Protein AF-0000000084345582 (afdb_homodimer)

Organism: NCBI:txid1533

InterPro domains:
  IPR005627 CutC-like [MF_00795] (3-209)
  IPR005627 CutC-like [PF03932] (5-207)
  IPR005627 CutC-like [PTHR12598] (4-247)
  IPR036822 CutC-like domain superfamily [G3DSA:3.20.20.380] (3-248)
  IPR036822 CutC-like domain superfamily [SSF110395] (5-247)

Sequence (496 aa):
MNKVVEVCCGSYYDCVQAYKGRADRVELNSALYMGGLTPTVGSLILTKKNTDLKVICMIRPRGAGFCYSKEDYETMMLDTKLMMENNADGIAFGCLDKDGDINIPQTKEIINIVKSYGKEKEVVFHRAFDCVKNPYKAIETLISLGIDRVLTSGLKEKAIHGVELLKELQEKYGQQIEILAGSGMNAENAKKLMEDTGVNQIHSSCKVWLKDYTTTKNNVSYAYSKDEYGYDVVDVDLVKQLVNSVKEMNKVVEVCCGSYYDCVQAYKGRADRVELNSALYMGGLTPTVGSLILTKKNTDLKVICMIRPRGAGFCYSKEDYETMMLDTKLMMENNADGIAFGCLDKDGDINIPQTKEIINIVKSYGKEKEVVFHRAFDCVKNPYKAIETLISLGIDRVLTSGLKEKAIHGVELLKELQEKYGQQIEILAGSGMNAENAKKLMEDTGVNQIHSSCKVWLKDYTTTKNNVSYAYSKDEYGYDVVDVDLVKQLVNSVKE

Structure (mmCIF, N/CA/C/O backbone):
data_AF-0000000084345582-model_v1
#
loop_
_entity.id
_entity.type
_entity.pdbx_description
1 polymer 'PF03932 family protein CutC'
#
loop_
_atom_site.group_PDB
_atom_site.id
_atom_site.type_symbol
_atom_site.label_atom_id
_atom_site.label_alt_id
_atom_site.label_comp_id
_atom_site.label_asym_id
_atom_site.label_entity_id
_atom_site.label_seq_id
_atom_site.pdbx_PDB_ins_code
_atom_site.Cartn_x
_atom_site.Cartn_y
_atom_site.Cartn_z
_atom_site.occupancy
_atom_site.B_iso_or_equiv
_atom_site.auth_seq_id
_atom_site.auth_comp_id
_atom_site.auth_asym_id
_atom_site.auth_atom_id
_atom_site.pdbx_PDB_model_num
ATOM 1 N N . MET A 1 1 ? 6.551 31.031 16.922 1 64 1 MET A N 1
ATOM 2 C CA . MET A 1 1 ? 6.289 29.594 16.984 1 64 1 MET A CA 1
ATOM 3 C C . MET A 1 1 ? 7.309 28.828 16.141 1 64 1 MET A C 1
ATOM 5 O O . MET A 1 1 ? 7.801 29.328 15.133 1 64 1 MET A O 1
ATOM 9 N N . ASN A 1 2 ? 7.828 27.625 16.625 1 86.19 2 ASN A N 1
ATOM 10 C CA . ASN A 1 2 ? 8.867 26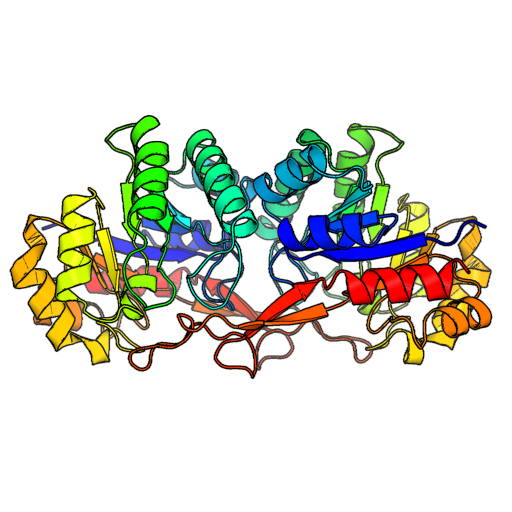.875 15.906 1 86.19 2 ASN A CA 1
ATOM 11 C C . ASN A 1 2 ? 8.344 26.297 14.594 1 86.19 2 ASN A C 1
ATOM 13 O O . ASN A 1 2 ? 7.223 25.781 14.539 1 86.19 2 ASN A O 1
ATOM 17 N N . LYS A 1 3 ? 8.961 26.609 13.531 1 95.88 3 LYS A N 1
ATOM 18 C CA . LYS A 1 3 ? 8.617 26.109 12.203 1 95.88 3 LYS A CA 1
ATOM 19 C C . LYS A 1 3 ? 8.898 24.609 12.086 1 95.88 3 LYS A C 1
ATOM 21 O O . LYS A 1 3 ? 9.906 24.125 12.602 1 95.88 3 LYS A O 1
ATOM 26 N N . VAL A 1 4 ? 7.988 23.891 11.539 1 97.69 4 VAL A N 1
ATOM 27 C CA . VAL A 1 4 ? 8.102 22.438 11.453 1 97.69 4 VAL A CA 1
ATOM 28 C C . VAL A 1 4 ? 8.062 22 9.984 1 97.69 4 VAL A C 1
ATOM 30 O O . VAL A 1 4 ? 7.203 22.453 9.219 1 97.69 4 VAL A O 1
ATOM 33 N N . VAL A 1 5 ? 9 21.188 9.602 1 98.56 5 VAL A N 1
ATOM 34 C CA . VAL A 1 5 ? 9.016 20.578 8.281 1 98.56 5 VAL A CA 1
ATOM 35 C C . VAL A 1 5 ? 8.68 19.094 8.406 1 98.56 5 VAL A C 1
ATOM 37 O O . VAL A 1 5 ? 9.398 18.344 9.07 1 98.56 5 VAL A O 1
ATOM 40 N N . GLU A 1 6 ? 7.625 18.734 7.828 1 98.88 6 GLU A N 1
ATOM 41 C CA . GLU A 1 6 ? 7.207 17.344 7.742 1 98.88 6 GLU A CA 1
ATOM 42 C C . GLU A 1 6 ? 7.398 16.797 6.328 1 98.88 6 GLU A C 1
ATOM 44 O O . GLU A 1 6 ? 7 17.422 5.352 1 98.88 6 GLU A O 1
ATOM 49 N N . VAL A 1 7 ? 8.023 15.633 6.223 1 98.94 7 VAL A N 1
ATOM 50 C CA . VAL A 1 7 ? 8.234 15.023 4.914 1 98.94 7 VAL A CA 1
ATOM 51 C C . VAL A 1 7 ? 7.32 13.812 4.754 1 98.94 7 VAL A C 1
ATOM 53 O O . VAL A 1 7 ? 7.215 12.977 5.66 1 98.94 7 VAL A O 1
ATOM 56 N N . CYS A 1 8 ? 6.578 13.789 3.65 1 98.88 8 CYS A N 1
ATOM 57 C CA . CYS A 1 8 ? 5.746 12.648 3.27 1 98.88 8 CYS A CA 1
ATOM 58 C C . CYS A 1 8 ? 6.594 11.5 2.742 1 98.88 8 CYS A C 1
ATOM 60 O O . CYS A 1 8 ? 7.152 11.586 1.646 1 98.88 8 CYS A O 1
ATOM 62 N N . CYS A 1 9 ? 6.699 10.445 3.488 1 98.94 9 CYS A N 1
ATOM 63 C CA . CYS A 1 9 ? 7.598 9.344 3.17 1 98.94 9 CYS A CA 1
ATOM 64 C C . CYS A 1 9 ? 6.812 8.094 2.775 1 98.94 9 CYS A C 1
ATOM 66 O O . CYS A 1 9 ? 5.914 7.672 3.5 1 98.94 9 CYS A O 1
ATOM 68 N N . GLY A 1 10 ? 7.195 7.453 1.651 1 98.81 10 GLY A N 1
ATOM 69 C CA . GLY A 1 10 ? 6.512 6.258 1.178 1 98.81 10 GLY A CA 1
ATOM 70 C C . GLY A 1 10 ? 7.23 4.977 1.539 1 98.81 10 GLY A C 1
ATOM 71 O O . GLY A 1 10 ? 6.824 3.889 1.123 1 98.81 10 GLY A O 1
ATOM 72 N N . SER A 1 11 ? 8.391 5.125 2.277 1 98.81 11 SER A N 1
ATOM 73 C CA . SER A 1 11 ? 9.203 3.955 2.594 1 98.81 11 SER A CA 1
ATOM 74 C C . SER A 1 11 ? 10.195 4.258 3.715 1 98.81 11 SER A C 1
ATOM 76 O O . SER A 1 11 ? 10.391 5.418 4.078 1 98.81 11 SER A O 1
ATOM 78 N N . TYR A 1 12 ? 10.781 3.201 4.207 1 98.94 12 TYR A N 1
ATOM 79 C CA . TYR A 1 12 ? 11.883 3.33 5.156 1 98.94 12 TYR A CA 1
ATOM 80 C C . TYR A 1 12 ? 13.039 4.113 4.543 1 98.94 12 TYR A C 1
ATOM 82 O O . TYR A 1 12 ? 13.617 4.984 5.199 1 98.94 12 TYR A O 1
ATOM 90 N N . TYR A 1 13 ? 13.383 3.855 3.268 1 98.81 13 TYR A N 1
ATOM 91 C CA . TYR A 1 13 ? 14.398 4.633 2.564 1 98.81 13 TYR A CA 1
ATOM 92 C C . TYR A 1 13 ? 14.094 6.125 2.637 1 98.81 13 TYR A C 1
ATOM 94 O O . TYR A 1 13 ? 14.977 6.93 2.939 1 98.81 13 TYR A O 1
ATOM 102 N N . ASP A 1 14 ? 12.859 6.457 2.338 1 98.94 14 ASP A N 1
ATOM 103 C CA . ASP A 1 14 ? 12.438 7.852 2.344 1 98.94 14 ASP A CA 1
ATOM 104 C C . ASP A 1 14 ? 12.672 8.492 3.711 1 98.94 14 ASP A C 1
ATOM 106 O O . ASP A 1 14 ? 13.117 9.641 3.797 1 98.94 14 ASP A O 1
ATOM 110 N N . CYS A 1 15 ? 12.328 7.727 4.75 1 98.94 15 CYS A N 1
ATOM 111 C CA . CYS A 1 15 ? 12.5 8.242 6.102 1 98.94 15 CYS A CA 1
ATOM 112 C C . CYS A 1 15 ? 13.977 8.5 6.402 1 98.94 15 CYS A C 1
ATOM 114 O O . CYS A 1 15 ? 14.312 9.484 7.059 1 98.94 15 CYS A O 1
ATOM 116 N N . VAL A 1 16 ? 14.805 7.629 5.945 1 98.94 16 VAL A N 1
ATOM 117 C CA . VAL A 1 16 ? 16.25 7.812 6.141 1 98.94 16 VAL A CA 1
ATOM 118 C C . VAL A 1 16 ? 16.703 9.094 5.445 1 98.94 16 VAL A C 1
ATOM 120 O O . VAL A 1 16 ? 17.469 9.875 6.008 1 98.94 16 VAL A O 1
ATOM 123 N N . GLN A 1 17 ? 16.172 9.344 4.195 1 98.94 17 GLN A N 1
ATOM 124 C CA . GLN A 1 17 ? 16.531 10.57 3.475 1 98.94 17 GLN A CA 1
ATOM 125 C C . GLN A 1 17 ? 16.016 11.805 4.207 1 98.94 17 GLN A C 1
ATOM 127 O O . GLN A 1 17 ? 16.703 12.82 4.293 1 98.94 17 GLN A O 1
ATOM 132 N N . ALA A 1 18 ? 14.789 11.711 4.699 1 98.94 18 ALA A N 1
ATOM 133 C CA . ALA A 1 18 ? 14.203 12.82 5.449 1 98.94 18 ALA A CA 1
ATOM 134 C C . ALA A 1 18 ? 15.031 13.133 6.695 1 98.94 18 ALA A C 1
ATOM 136 O O . ALA A 1 18 ? 15.258 14.305 7.016 1 98.94 18 ALA A O 1
ATOM 137 N N . TYR A 1 19 ? 15.461 12.078 7.41 1 98.88 19 TYR A N 1
ATOM 138 C CA . TYR A 1 19 ? 16.281 12.219 8.617 1 98.88 19 TYR A CA 1
ATOM 139 C C . TYR A 1 19 ? 17.609 12.891 8.305 1 98.88 19 TYR A C 1
ATOM 141 O O . TYR A 1 19 ? 18 13.836 8.984 1 98.88 19 TYR A O 1
ATOM 149 N N . LYS A 1 20 ? 18.219 12.398 7.238 1 98.81 20 LYS A N 1
ATOM 150 C CA . LYS A 1 20 ? 19.5 12.961 6.82 1 98.81 20 LYS A CA 1
ATOM 151 C C . LYS A 1 20 ? 19.344 14.422 6.402 1 98.81 20 LYS A C 1
ATOM 153 O O . LYS A 1 20 ? 20.266 15.227 6.578 1 98.81 20 LYS A O 1
ATOM 158 N N . GLY A 1 21 ? 18.188 14.758 5.895 1 98.75 21 GLY A N 1
ATOM 159 C CA . GLY A 1 21 ? 17.906 16.125 5.48 1 98.75 21 GLY A CA 1
ATOM 160 C C . GLY A 1 21 ? 17.453 17.016 6.629 1 98.75 21 GLY A C 1
ATOM 161 O O . GLY A 1 21 ? 17.172 18.203 6.43 1 98.75 21 GLY A O 1
ATOM 162 N N . ARG A 1 22 ? 17.281 16.469 7.793 1 98.25 22 ARG A N 1
ATOM 163 C CA . ARG A 1 22 ? 17 17.172 9.039 1 98.25 22 ARG A CA 1
ATOM 164 C C . ARG A 1 22 ? 15.539 17.609 9.117 1 98.25 22 ARG A C 1
ATOM 166 O O . ARG A 1 22 ? 15.227 18.672 9.648 1 98.25 22 ARG A O 1
ATOM 173 N N . ALA A 1 23 ? 14.711 16.828 8.484 1 98.56 23 ALA A N 1
ATOM 174 C CA . ALA A 1 23 ? 13.281 17.031 8.703 1 98.56 23 ALA A CA 1
ATOM 175 C C . ALA A 1 23 ? 12.93 16.891 10.18 1 98.56 23 ALA A C 1
ATOM 177 O O . ALA A 1 23 ? 13.594 16.156 10.914 1 98.56 23 ALA A O 1
ATOM 178 N N . ASP A 1 24 ? 11.883 17.562 10.68 1 98.12 24 ASP A N 1
ATOM 179 C CA . ASP A 1 24 ? 11.438 17.469 12.07 1 98.12 24 ASP A CA 1
ATOM 180 C C . ASP A 1 24 ? 10.594 16.219 12.289 1 98.12 24 ASP A C 1
ATOM 182 O O . ASP A 1 24 ? 10.664 15.594 13.344 1 98.12 24 ASP A O 1
ATOM 186 N N . ARG A 1 25 ? 9.812 15.938 11.312 1 98.31 25 ARG A N 1
ATOM 187 C CA . ARG A 1 25 ? 8.766 14.93 11.383 1 98.31 25 ARG A CA 1
ATOM 188 C C . ARG A 1 25 ? 8.516 14.289 10.023 1 98.31 25 ARG A C 1
ATOM 190 O O . ARG A 1 25 ? 8.75 14.922 8.984 1 98.31 25 ARG A O 1
ATOM 197 N N . VAL A 1 26 ? 8.078 13.039 10.031 1 98.94 26 VAL A N 1
ATOM 198 C CA . VAL A 1 26 ? 7.664 12.414 8.773 1 98.94 26 VAL A CA 1
ATOM 199 C C . VAL A 1 26 ? 6.242 11.875 8.914 1 98.94 26 VAL A C 1
ATOM 201 O O . VAL A 1 26 ? 5.801 11.547 10.023 1 98.94 26 VAL A O 1
ATOM 204 N N . GLU A 1 27 ? 5.547 11.914 7.895 1 98.94 27 GLU A N 1
ATOM 205 C CA . GLU A 1 27 ? 4.383 11.062 7.699 1 98.94 27 GLU A CA 1
ATOM 206 C C . GLU A 1 27 ? 4.746 9.805 6.906 1 98.94 27 GLU A C 1
ATOM 208 O O . GLU A 1 27 ? 5.086 9.883 5.727 1 98.94 27 GLU A O 1
ATOM 213 N N . LEU A 1 28 ? 4.758 8.711 7.59 1 98.94 28 LEU A N 1
ATOM 214 C CA . LEU A 1 28 ? 5.133 7.445 6.965 1 98.94 28 LEU A CA 1
ATOM 215 C C . LEU A 1 28 ? 3.926 6.793 6.297 1 98.94 28 LEU A C 1
ATOM 217 O O . LEU A 1 28 ? 2.883 6.613 6.926 1 98.94 28 LEU A O 1
ATOM 221 N N . ASN A 1 29 ? 4.066 6.496 5.051 1 98.94 29 ASN A N 1
ATOM 222 C CA . ASN A 1 29 ? 3.031 5.918 4.203 1 98.94 29 ASN A CA 1
ATOM 223 C C . ASN A 1 29 ? 3.541 4.695 3.447 1 98.94 29 ASN A C 1
ATOM 225 O O . ASN A 1 29 ? 4.66 4.234 3.686 1 98.94 29 ASN A O 1
ATOM 229 N N . SER A 1 30 ? 2.717 4.117 2.701 1 98.69 30 SER A N 1
ATOM 230 C CA . SER A 1 30 ? 2.971 3.271 1.541 1 98.69 30 SER A CA 1
ATOM 231 C C . SER A 1 30 ? 2.182 3.748 0.326 1 98.69 30 SER A C 1
ATOM 233 O O . SER A 1 30 ? 1.273 4.57 0.453 1 98.69 30 SER A O 1
ATOM 235 N N . ALA A 1 31 ? 2.609 3.4 -0.846 1 98.44 31 ALA A N 1
ATOM 236 C CA . ALA A 1 31 ? 1.853 3.611 -2.076 1 98.44 31 ALA A CA 1
ATOM 237 C C . ALA A 1 31 ? 1.439 5.074 -2.223 1 98.44 31 ALA A C 1
ATOM 239 O O . ALA A 1 31 ? 0.26 5.375 -2.42 1 98.44 31 ALA A O 1
ATOM 240 N N . LEU A 1 32 ? 2.373 6 -2.172 1 98.25 32 LEU A N 1
ATOM 241 C CA . LEU A 1 32 ? 2.102 7.43 -2.26 1 98.25 32 LEU A CA 1
ATOM 242 C C . LEU A 1 32 ? 1.375 7.766 -3.557 1 98.25 32 LEU A C 1
ATOM 244 O O . LEU A 1 32 ? 0.56 8.695 -3.594 1 98.25 32 LEU A O 1
ATOM 248 N N . TYR A 1 33 ? 1.627 6.988 -4.605 1 96.94 33 TYR A N 1
ATOM 249 C CA . TYR A 1 33 ? 0.996 7.215 -5.902 1 96.94 33 TYR A CA 1
ATOM 250 C C . TYR A 1 33 ? -0.522 7.129 -5.793 1 96.94 33 TYR A C 1
ATOM 252 O O . TYR A 1 33 ? -1.244 7.754 -6.574 1 96.94 33 TYR A O 1
ATOM 260 N N . MET A 1 34 ? -0.982 6.383 -4.855 1 97.56 34 MET A N 1
ATOM 261 C CA . MET A 1 34 ? -2.416 6.211 -4.633 1 97.56 34 MET A CA 1
ATOM 262 C C . MET A 1 34 ? -2.914 7.141 -3.535 1 97.56 34 MET A C 1
ATOM 264 O O . MET A 1 34 ? -3.936 6.871 -2.9 1 97.56 34 MET A O 1
ATOM 268 N N . GLY A 1 35 ? -2.158 8.109 -3.188 1 97.06 35 GLY A N 1
ATOM 269 C CA . GLY A 1 35 ? -2.541 9.078 -2.176 1 97.06 35 GLY A CA 1
ATOM 270 C C . GLY A 1 35 ? -2.018 8.734 -0.793 1 97.06 35 GLY A C 1
ATOM 271 O O . GLY A 1 35 ? -2.416 9.352 0.198 1 97.06 35 GLY A O 1
ATOM 272 N N . GLY A 1 36 ? -1.169 7.723 -0.67 1 98.62 36 GLY A N 1
ATOM 273 C CA . GLY A 1 36 ? -0.65 7.301 0.621 1 98.62 36 GLY A CA 1
ATOM 274 C C . GLY A 1 36 ? -1.556 6.312 1.334 1 98.62 36 GLY A C 1
ATOM 275 O O . GLY A 1 36 ? -2.725 6.609 1.589 1 98.62 36 GLY A O 1
ATOM 276 N N . LEU A 1 37 ? -1.027 5.16 1.569 1 98.94 37 LEU A N 1
ATOM 277 C CA . LEU A 1 37 ? -1.763 4.125 2.287 1 98.94 37 LEU A CA 1
ATOM 278 C C . LEU A 1 37 ? -1.023 3.713 3.555 1 98.94 37 LEU A C 1
ATOM 280 O O . LEU A 1 37 ? 0.082 4.191 3.818 1 98.94 37 LEU A O 1
ATOM 284 N N . THR A 1 38 ? -1.695 2.895 4.355 1 98.94 38 THR A N 1
ATOM 285 C CA . THR A 1 38 ? -1.104 2.42 5.602 1 98.94 38 THR A CA 1
ATOM 286 C C . THR A 1 38 ? 0.233 1.734 5.344 1 98.94 38 THR A C 1
ATOM 288 O O . THR A 1 38 ? 0.319 0.824 4.516 1 98.94 38 THR A O 1
ATOM 291 N N . PRO A 1 39 ? 1.314 2.217 5.949 1 98.94 39 PRO A N 1
ATOM 292 C CA . PRO A 1 39 ? 2.604 1.538 5.797 1 98.94 39 PRO A CA 1
ATOM 293 C C . PRO A 1 39 ? 2.643 0.179 6.492 1 98.94 39 PRO A C 1
ATOM 295 O O . PRO A 1 39 ? 1.733 -0.153 7.258 1 98.94 39 PRO A O 1
ATOM 298 N N . THR A 1 40 ? 3.627 -0.573 6.16 1 98.81 40 THR A N 1
ATOM 299 C CA . THR A 1 40 ? 3.824 -1.809 6.91 1 98.81 40 THR A CA 1
ATOM 300 C C . THR A 1 40 ? 4.402 -1.515 8.297 1 98.81 40 THR A C 1
ATOM 302 O O . THR A 1 40 ? 5.086 -0.508 8.484 1 98.81 40 THR A O 1
ATOM 305 N N . VAL A 1 41 ? 4.164 -2.408 9.242 1 98.88 41 VAL A N 1
ATOM 306 C CA . VAL A 1 41 ? 4.766 -2.303 10.57 1 98.88 41 VAL A CA 1
ATOM 307 C C . VAL A 1 41 ? 6.289 -2.385 10.453 1 98.88 41 VAL A C 1
ATOM 309 O O . VAL A 1 41 ? 7.008 -1.72 11.203 1 98.88 41 VAL A O 1
ATOM 312 N N . GLY A 1 42 ? 6.777 -3.203 9.484 1 98.88 42 GLY A N 1
ATOM 313 C CA . GLY A 1 42 ? 8.211 -3.322 9.273 1 98.88 42 GLY A CA 1
ATOM 314 C C . GLY A 1 42 ? 8.875 -2.002 8.945 1 98.88 42 GLY A C 1
ATOM 315 O O . GLY A 1 42 ? 9.945 -1.688 9.477 1 98.88 42 GLY A O 1
ATOM 316 N N . SER A 1 43 ? 8.273 -1.213 8.07 1 98.88 43 SER A N 1
ATOM 317 C CA . SER A 1 43 ? 8.797 0.098 7.711 1 98.88 43 SER A CA 1
ATOM 318 C C . SER A 1 43 ? 8.875 1.019 8.922 1 98.88 43 SER A C 1
ATOM 320 O O . SER A 1 43 ? 9.844 1.771 9.078 1 98.88 43 SER A O 1
ATOM 322 N N . LEU A 1 44 ? 7.852 0.96 9.781 1 98.94 44 LEU A N 1
ATOM 323 C CA . LEU A 1 44 ? 7.82 1.774 10.992 1 98.94 44 LEU A CA 1
ATOM 324 C C . LEU A 1 44 ? 8.938 1.377 11.945 1 98.94 44 LEU A C 1
ATOM 326 O O . LEU A 1 44 ? 9.68 2.234 12.43 1 98.94 44 LEU A O 1
ATOM 330 N N . ILE A 1 45 ? 9.078 0.118 12.156 1 98.94 45 ILE A N 1
ATOM 331 C CA . ILE A 1 45 ? 10.062 -0.382 13.109 1 98.94 45 ILE A CA 1
ATOM 332 C C . ILE A 1 45 ? 11.469 0.035 12.664 1 98.94 45 ILE A C 1
ATOM 334 O O . ILE A 1 45 ? 12.25 0.54 13.469 1 98.94 45 ILE A O 1
ATOM 338 N N . LEU A 1 46 ? 11.75 -0.172 11.375 1 98.94 46 LEU A N 1
ATOM 339 C CA . LEU A 1 46 ? 13.07 0.183 10.852 1 98.94 46 LEU A CA 1
ATOM 340 C C . LEU A 1 46 ? 13.312 1.684 10.969 1 98.94 46 LEU A C 1
ATOM 342 O O . LEU A 1 46 ? 14.414 2.113 11.312 1 98.94 46 LEU A O 1
ATOM 346 N N . THR A 1 47 ? 12.273 2.453 10.672 1 98.94 47 THR A N 1
ATOM 347 C CA . THR A 1 47 ? 12.391 3.904 10.758 1 98.94 47 THR A CA 1
ATOM 348 C C . THR A 1 47 ? 12.688 4.34 12.188 1 98.94 47 THR A C 1
ATOM 350 O O . THR A 1 47 ? 13.625 5.105 12.43 1 98.94 47 THR A O 1
ATOM 353 N N . LYS A 1 48 ? 11.906 3.828 13.156 1 98.88 48 LYS A N 1
ATOM 354 C CA . LYS A 1 48 ? 12.062 4.195 14.555 1 98.88 48 LYS A CA 1
ATOM 355 C C . LYS A 1 48 ? 13.414 3.748 15.094 1 98.88 48 LYS A C 1
ATOM 357 O O . LYS A 1 48 ? 14.008 4.418 15.945 1 98.88 48 LYS A O 1
ATOM 362 N N . LYS A 1 49 ? 13.898 2.688 14.617 1 98.75 49 LYS A N 1
ATOM 363 C CA . LYS A 1 49 ? 15.156 2.121 15.086 1 98.75 49 LYS A CA 1
ATOM 364 C C . LYS A 1 49 ? 16.344 2.939 14.586 1 98.75 49 LYS A C 1
ATOM 366 O O . LYS A 1 49 ? 17.344 3.08 15.289 1 98.75 49 LYS A O 1
ATOM 371 N N . ASN A 1 50 ? 16.203 3.508 13.383 1 98.62 50 ASN A N 1
ATOM 372 C CA . ASN A 1 50 ? 17.406 4.016 12.727 1 98.62 50 ASN A CA 1
ATOM 373 C C . ASN A 1 50 ? 17.344 5.531 12.555 1 98.62 50 ASN A C 1
ATOM 375 O O . ASN A 1 50 ? 18.25 6.129 11.961 1 98.62 50 ASN A O 1
ATOM 379 N N . THR A 1 51 ? 16.266 6.168 12.969 1 98.56 51 THR A N 1
ATOM 380 C CA . THR A 1 51 ? 16.141 7.621 12.906 1 98.56 51 THR A CA 1
ATOM 381 C C . THR A 1 51 ? 15.562 8.172 14.203 1 98.56 51 THR A C 1
ATOM 383 O O . THR A 1 51 ? 14.883 7.449 14.945 1 98.56 51 THR A O 1
ATOM 386 N N . ASP A 1 52 ? 15.766 9.43 14.516 1 98.06 52 ASP A N 1
ATOM 387 C CA . ASP A 1 52 ? 15.188 10.109 15.672 1 98.06 52 ASP A CA 1
ATOM 388 C C . ASP A 1 52 ? 13.953 10.914 15.273 1 98.06 52 ASP A C 1
ATOM 390 O O . ASP A 1 52 ? 13.547 11.836 15.984 1 98.06 52 ASP A O 1
ATOM 394 N N . LEU A 1 53 ? 13.422 10.602 14.133 1 98.56 53 LEU A N 1
ATOM 395 C CA . LEU A 1 53 ? 12.281 11.336 13.602 1 98.56 53 LEU A CA 1
ATOM 396 C C . LEU A 1 53 ? 11.031 11.086 14.43 1 98.56 53 LEU A C 1
ATOM 398 O O . LEU A 1 53 ? 10.828 9.977 14.945 1 98.56 53 LEU A O 1
ATOM 402 N N . LYS A 1 54 ? 10.195 12.141 14.609 1 98.81 54 LYS A N 1
ATOM 403 C CA . LYS A 1 54 ? 8.797 11.922 14.953 1 98.81 54 LYS A CA 1
ATOM 404 C C . LYS A 1 54 ? 8.031 11.297 13.781 1 98.81 54 LYS A C 1
ATOM 406 O O . LYS A 1 54 ? 8.047 11.828 12.672 1 98.81 54 LYS A O 1
ATOM 411 N N . VAL A 1 55 ? 7.426 10.141 14.039 1 98.94 55 VAL A N 1
ATOM 412 C CA . VAL A 1 55 ? 6.828 9.391 12.938 1 98.94 55 VAL A CA 1
ATOM 413 C C . VAL A 1 55 ? 5.312 9.344 13.117 1 98.94 55 VAL A C 1
ATOM 415 O O . VAL A 1 55 ? 4.812 8.727 14.062 1 98.94 55 VAL A O 1
ATOM 418 N N . ILE A 1 56 ? 4.578 10.023 12.242 1 99 56 ILE A N 1
ATOM 419 C CA . ILE A 1 56 ? 3.129 9.922 12.109 1 99 56 ILE A CA 1
ATOM 420 C C . ILE A 1 56 ? 2.775 8.914 11.023 1 99 56 ILE A C 1
ATOM 422 O O . ILE A 1 56 ? 3.154 9.086 9.859 1 99 56 ILE A O 1
ATOM 426 N N . CYS A 1 57 ? 2.049 7.852 11.359 1 99 57 CYS A N 1
ATOM 427 C CA . CYS A 1 57 ? 1.752 6.812 10.375 1 99 57 CYS A CA 1
ATOM 428 C C . CYS A 1 57 ? 0.391 7.047 9.734 1 99 57 CYS A C 1
ATOM 430 O O . CYS A 1 57 ? -0.588 7.332 10.422 1 99 57 CYS A O 1
ATOM 432 N N . MET A 1 58 ? 0.361 6.941 8.477 1 99 58 MET A N 1
ATOM 433 C CA . MET A 1 58 ? -0.9 6.965 7.742 1 99 58 MET A CA 1
ATOM 434 C C . MET A 1 58 ? -1.749 5.742 8.07 1 99 58 MET A C 1
ATOM 436 O O . MET A 1 58 ? -1.232 4.625 8.148 1 99 58 MET A O 1
ATOM 440 N N . ILE A 1 59 ? -3.018 5.965 8.312 1 98.94 59 ILE A N 1
ATOM 441 C CA . ILE A 1 59 ? -4 4.887 8.367 1 98.94 59 ILE A CA 1
ATOM 442 C C . ILE A 1 59 ? -5.039 5.082 7.262 1 98.94 59 ILE A C 1
ATOM 444 O O . ILE A 1 59 ? -5.91 5.949 7.367 1 98.94 59 ILE A O 1
ATOM 448 N N . ARG A 1 60 ? -4.949 4.375 6.223 1 98.94 60 ARG A N 1
ATOM 449 C CA . ARG A 1 60 ? -5.758 4.426 5.012 1 98.94 60 ARG A CA 1
ATOM 450 C C . ARG A 1 60 ? -5.68 3.111 4.242 1 98.94 60 ARG A C 1
ATOM 452 O O . ARG A 1 60 ? -4.68 2.834 3.576 1 98.94 60 ARG A O 1
ATOM 459 N N . PRO A 1 61 ? -6.711 2.311 4.312 1 98.69 61 PRO A N 1
ATOM 460 C CA . PRO A 1 61 ? -6.617 0.915 3.879 1 98.69 61 PRO A CA 1
ATOM 461 C C . PRO A 1 61 ? -6.695 0.76 2.363 1 98.69 61 PRO A C 1
ATOM 463 O O . PRO A 1 61 ? -6.371 -0.305 1.829 1 98.69 61 PRO A O 1
ATOM 466 N N . ARG A 1 62 ? -7.145 1.769 1.67 1 98.44 62 ARG A N 1
ATOM 467 C CA . ARG A 1 62 ? -7.289 1.696 0.219 1 98.44 62 ARG A CA 1
ATOM 468 C C . ARG A 1 62 ? -7.324 3.092 -0.397 1 98.44 62 ARG A C 1
ATOM 470 O O . ARG A 1 62 ? -7.5 4.086 0.312 1 98.44 62 ARG A O 1
ATOM 477 N N . GLY A 1 63 ? -7.102 3.164 -1.721 1 98.31 63 GLY A N 1
ATOM 478 C CA . GLY A 1 63 ? -7.176 4.434 -2.428 1 98.31 63 GLY A CA 1
ATOM 479 C C . GLY A 1 63 ? -8.594 4.934 -2.605 1 98.31 63 GLY A C 1
ATOM 480 O O . GLY A 1 63 ? -9.539 4.348 -2.074 1 98.31 63 GLY A O 1
ATOM 481 N N . ALA A 1 64 ? -8.727 5.98 -3.309 1 98 64 ALA A N 1
ATOM 482 C CA . ALA A 1 64 ? -9.992 6.676 -3.572 1 98 64 ALA A CA 1
ATOM 483 C C . ALA A 1 64 ? -10.445 7.473 -2.352 1 98 64 ALA A C 1
ATOM 485 O O . ALA A 1 64 ? -9.633 8.117 -1.688 1 98 64 ALA A O 1
ATOM 486 N N . GLY A 1 65 ? -11.773 7.48 -2.078 1 98.19 65 GLY A N 1
ATOM 487 C CA . GLY A 1 65 ? -12.344 8.391 -1.096 1 98.19 65 GLY A CA 1
ATOM 488 C C . GLY A 1 65 ? -12.227 7.879 0.328 1 98.19 65 GLY A C 1
ATOM 489 O O . GLY A 1 65 ? -11.422 6.988 0.608 1 98.19 65 GLY A O 1
ATOM 490 N N . PHE A 1 66 ? -12.93 8.539 1.176 1 98.81 66 PHE A N 1
ATOM 491 C CA . PHE A 1 66 ? -12.727 8.398 2.611 1 98.81 66 PHE A CA 1
ATOM 492 C C . PHE A 1 66 ? -14.008 7.953 3.303 1 98.81 66 PHE A C 1
ATOM 494 O O . PHE A 1 66 ? -14.188 8.188 4.5 1 98.81 66 PHE A O 1
ATOM 501 N N . CYS A 1 67 ? -14.922 7.445 2.51 1 98.62 67 CYS A N 1
ATOM 502 C CA . CYS A 1 67 ? -16.109 6.766 3.021 1 98.62 67 CYS A CA 1
ATOM 503 C C . CYS A 1 67 ? -15.906 5.254 3.045 1 98.62 67 CYS A C 1
ATOM 505 O O . CYS A 1 67 ? -15.953 4.602 2 1 98.62 67 CYS A O 1
ATOM 507 N N . TYR A 1 68 ? -15.766 4.695 4.246 1 98.5 68 TYR A N 1
ATOM 508 C CA . TYR A 1 68 ? -15.219 3.348 4.371 1 98.5 68 TYR A CA 1
ATOM 509 C C . TYR A 1 68 ? -16.328 2.338 4.668 1 98.5 68 TYR A C 1
ATOM 511 O O . TYR A 1 68 ? -17.266 2.639 5.402 1 98.5 68 TYR A O 1
ATOM 519 N N . SER A 1 69 ? -16.156 1.161 4.062 1 97 69 SER A N 1
ATOM 520 C CA . SER A 1 69 ? -16.984 0.023 4.43 1 97 69 SER A CA 1
ATOM 521 C C . SER A 1 69 ? -16.656 -0.469 5.84 1 97 69 SER A C 1
ATOM 523 O O . SER A 1 69 ? -15.695 -0.016 6.453 1 97 69 SER A O 1
ATOM 525 N N . LYS A 1 70 ? -17.531 -1.355 6.316 1 98.06 70 LYS A N 1
ATOM 526 C CA . LYS A 1 70 ? -17.297 -1.966 7.621 1 98.06 70 LYS A CA 1
ATOM 527 C C . LYS A 1 70 ? -15.938 -2.658 7.664 1 98.06 70 LYS A C 1
ATOM 529 O O . LYS A 1 70 ? -15.18 -2.496 8.625 1 98.06 70 LYS A O 1
ATOM 534 N N . GLU A 1 71 ? -15.602 -3.439 6.648 1 98.62 71 GLU A N 1
ATOM 535 C CA . GLU A 1 71 ? -14.344 -4.184 6.598 1 98.62 71 GLU A CA 1
ATOM 536 C C . GLU A 1 71 ? -13.148 -3.238 6.52 1 98.62 71 GLU A C 1
ATOM 538 O O . GLU A 1 71 ? -12.125 -3.469 7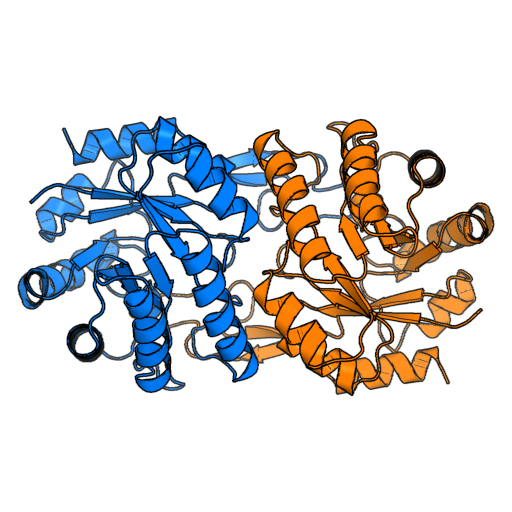.168 1 98.62 71 GLU A O 1
ATOM 543 N N . ASP A 1 72 ? -13.328 -2.15 5.703 1 98.62 72 ASP A N 1
ATOM 544 C CA . ASP A 1 72 ? -12.273 -1.137 5.648 1 98.62 72 ASP A CA 1
ATOM 545 C C . ASP A 1 72 ? -11.992 -0.564 7.031 1 98.62 72 ASP A C 1
ATOM 547 O O . ASP A 1 72 ? -10.836 -0.488 7.453 1 98.62 72 ASP A O 1
ATOM 551 N N . TYR A 1 73 ? -13.078 -0.235 7.668 1 98.88 73 TYR A N 1
ATOM 552 C CA . TYR A 1 73 ? -12.945 0.449 8.945 1 98.88 73 TYR A CA 1
ATOM 553 C C . TYR A 1 73 ? -12.383 -0.487 10.016 1 98.88 73 TYR A C 1
ATOM 555 O O . TYR A 1 73 ? -11.594 -0.07 10.859 1 98.88 73 TYR A O 1
ATOM 563 N N . GLU A 1 74 ? -12.719 -1.741 10.039 1 98.88 74 GLU A N 1
ATOM 564 C CA . GLU A 1 74 ? -12.133 -2.727 10.945 1 98.88 74 GLU A CA 1
ATOM 565 C C . GLU A 1 74 ? -10.617 -2.818 10.758 1 98.88 74 GLU A C 1
ATOM 567 O O . GLU A 1 74 ? -9.875 -2.904 11.742 1 98.88 74 GLU A O 1
ATOM 572 N N . THR A 1 75 ? -10.242 -2.803 9.539 1 98.94 75 THR A N 1
ATOM 573 C CA . THR A 1 75 ? -8.812 -2.844 9.234 1 98.94 75 THR A CA 1
ATOM 574 C C . THR A 1 75 ? -8.109 -1.597 9.758 1 98.94 75 THR A C 1
ATOM 576 O O . THR A 1 75 ? -7.02 -1.685 10.328 1 98.94 75 THR A O 1
ATOM 579 N N . MET A 1 76 ? -8.742 -0.448 9.602 1 98.94 76 MET A N 1
ATOM 580 C CA . MET A 1 76 ? -8.18 0.812 10.078 1 98.94 76 MET A CA 1
ATOM 581 C C . MET A 1 76 ? -7.957 0.774 11.586 1 98.94 76 MET A C 1
ATOM 583 O O . MET A 1 76 ? -6.898 1.178 12.07 1 98.94 76 MET A O 1
ATOM 587 N N . MET A 1 77 ? -8.93 0.275 12.25 1 98.88 77 MET A N 1
ATOM 588 C CA . MET A 1 77 ? -8.844 0.229 13.703 1 98.88 77 MET A CA 1
ATOM 589 C C . MET A 1 77 ? -7.699 -0.679 14.148 1 98.88 77 MET A C 1
ATOM 591 O O . MET A 1 77 ? -6.902 -0.304 15.008 1 98.88 77 MET A O 1
ATOM 595 N N . LEU A 1 78 ? -7.602 -1.819 13.539 1 98.94 78 LEU A N 1
ATOM 596 C CA . LEU A 1 78 ? -6.562 -2.764 13.938 1 98.94 78 LEU A CA 1
ATOM 597 C C . LEU A 1 78 ? -5.184 -2.25 13.547 1 98.94 78 LEU A C 1
ATOM 599 O O . LEU A 1 78 ? -4.227 -2.375 14.32 1 98.94 78 LEU A O 1
ATOM 603 N N . ASP A 1 79 ? -5.062 -1.699 12.375 1 98.94 79 ASP A N 1
ATOM 604 C CA . ASP A 1 79 ? -3.787 -1.136 11.945 1 98.94 79 ASP A CA 1
ATOM 605 C C . ASP A 1 79 ? -3.361 0.014 12.859 1 98.94 79 ASP A C 1
ATOM 607 O O . ASP A 1 79 ? -2.17 0.198 13.117 1 98.94 79 ASP A O 1
ATOM 611 N N . THR A 1 80 ? -4.332 0.814 13.289 1 98.94 80 THR A N 1
ATOM 612 C CA . THR A 1 80 ? -4.027 1.875 14.242 1 98.94 80 THR A CA 1
ATOM 613 C C . THR A 1 80 ? -3.398 1.3 15.508 1 98.94 80 THR A C 1
ATOM 615 O O . THR A 1 80 ? -2.354 1.771 15.953 1 98.94 80 THR A O 1
ATOM 618 N N . LYS A 1 81 ? -3.982 0.26 16.031 1 98.94 81 LYS A N 1
ATOM 619 C CA . LYS A 1 81 ? -3.463 -0.378 17.234 1 98.94 81 LYS A CA 1
ATOM 620 C C . LYS A 1 81 ? -2.049 -0.907 17.016 1 98.94 81 LYS A C 1
ATOM 622 O O . LYS A 1 81 ? -1.167 -0.711 17.859 1 98.94 81 LYS A O 1
ATOM 627 N N . LEU A 1 82 ? -1.857 -1.541 15.906 1 98.94 82 LEU A N 1
ATOM 628 C CA . LEU A 1 82 ? -0.568 -2.152 15.609 1 98.94 82 LEU A CA 1
ATOM 629 C C . LEU A 1 82 ? 0.515 -1.089 15.461 1 98.94 82 LEU A C 1
ATOM 631 O O . LEU A 1 82 ? 1.644 -1.278 15.914 1 98.94 82 LEU A O 1
ATOM 635 N N . MET A 1 83 ? 0.174 0.012 14.766 1 98.94 83 MET A N 1
ATOM 636 C CA . MET A 1 83 ? 1.144 1.097 14.648 1 98.94 83 MET A CA 1
ATOM 637 C C . MET A 1 83 ? 1.498 1.662 16.016 1 98.94 83 MET A C 1
ATOM 639 O O . MET A 1 83 ? 2.672 1.895 16.312 1 98.94 83 MET A O 1
ATOM 643 N N . MET A 1 84 ? 0.454 1.864 16.859 1 98.88 84 MET A N 1
ATOM 644 C CA . MET A 1 84 ? 0.684 2.416 18.188 1 98.88 84 MET A CA 1
ATOM 645 C C . MET A 1 84 ? 1.527 1.466 19.031 1 98.88 84 MET A C 1
ATOM 647 O O . MET A 1 84 ? 2.424 1.901 19.75 1 98.88 84 MET A O 1
ATOM 651 N N . GLU A 1 85 ? 1.31 0.196 18.875 1 98.81 85 GLU A N 1
ATOM 652 C CA . GLU A 1 85 ? 2.045 -0.821 19.625 1 98.81 85 GLU A CA 1
ATOM 653 C C . GLU A 1 85 ? 3.51 -0.864 19.203 1 98.81 85 GLU A C 1
ATOM 655 O O . GLU A 1 85 ? 4.367 -1.333 19.953 1 98.81 85 GLU A O 1
ATOM 660 N N . ASN A 1 86 ? 3.711 -0.406 18.062 1 98.69 86 ASN A N 1
ATOM 661 C CA . ASN A 1 86 ? 5.082 -0.416 17.562 1 98.69 86 ASN A CA 1
ATOM 662 C C . ASN A 1 86 ? 5.688 0.984 17.562 1 98.69 86 ASN A C 1
ATOM 664 O O . ASN A 1 86 ? 6.531 1.301 16.719 1 98.69 86 ASN A O 1
ATOM 668 N N . ASN A 1 87 ? 5.195 1.877 18.375 1 98.31 87 ASN A N 1
ATOM 669 C CA . ASN A 1 87 ? 5.809 3.117 18.844 1 98.31 87 ASN A CA 1
ATOM 670 C C . ASN A 1 87 ? 5.664 4.234 17.812 1 98.31 87 ASN A C 1
ATOM 672 O O . ASN A 1 87 ? 6.531 5.102 17.703 1 98.31 87 ASN A O 1
ATOM 676 N N . ALA A 1 88 ? 4.695 4.145 16.953 1 98.94 88 ALA A N 1
ATOM 677 C CA . ALA A 1 88 ? 4.359 5.352 16.203 1 98.94 88 ALA A CA 1
ATOM 678 C C . ALA A 1 88 ? 4.105 6.531 17.141 1 98.94 88 ALA A C 1
ATOM 680 O O . ALA A 1 88 ? 3.576 6.355 18.234 1 98.94 88 ALA A O 1
ATOM 681 N N . ASP A 1 89 ? 4.457 7.746 16.719 1 98.94 89 ASP A N 1
ATOM 682 C CA . ASP A 1 89 ? 4.23 8.93 17.547 1 98.94 89 ASP A CA 1
ATOM 683 C C . ASP A 1 89 ? 2.807 9.453 17.375 1 98.94 89 ASP A C 1
ATOM 685 O O . ASP A 1 89 ? 2.334 10.258 18.188 1 98.94 89 ASP A O 1
ATOM 689 N N . GLY A 1 90 ? 2.154 9.016 16.391 1 98.88 90 GLY A N 1
ATOM 690 C CA . GLY A 1 90 ? 0.784 9.375 16.078 1 98.88 90 GLY A CA 1
ATOM 691 C C . GLY A 1 90 ? 0.298 8.766 14.773 1 98.88 90 GLY A C 1
ATOM 692 O O . GLY A 1 90 ? 1.015 7.988 14.141 1 98.88 90 GLY A O 1
ATOM 693 N N . ILE A 1 91 ? -0.915 9.086 14.398 1 98.94 91 ILE A N 1
ATOM 694 C CA . ILE A 1 91 ? -1.466 8.578 13.148 1 98.94 91 ILE A CA 1
ATOM 695 C C . ILE A 1 91 ? -2.096 9.727 12.359 1 98.94 91 ILE A C 1
ATOM 697 O O . ILE A 1 91 ? -2.506 10.734 12.938 1 98.94 91 ILE A O 1
ATOM 701 N N . ALA A 1 92 ? -2.074 9.641 11.047 1 99 92 ALA A N 1
ATOM 702 C CA . ALA A 1 92 ? -2.842 10.461 10.117 1 99 92 ALA A CA 1
ATOM 703 C C . ALA A 1 92 ? -3.951 9.656 9.453 1 99 92 ALA A C 1
ATOM 705 O O . ALA A 1 92 ? -3.705 8.57 8.93 1 99 92 ALA A O 1
ATOM 706 N N . PHE A 1 93 ? -5.148 10.141 9.523 1 98.94 93 PHE A N 1
ATOM 707 C CA . PHE A 1 93 ? -6.277 9.43 8.938 1 98.94 93 PHE A CA 1
ATOM 708 C C . PHE A 1 93 ? -7.398 10.398 8.57 1 98.94 93 PHE A C 1
ATOM 710 O O . PHE A 1 93 ? -7.297 11.594 8.82 1 98.94 93 PHE A O 1
ATOM 717 N N . GLY A 1 94 ? -8.398 9.977 7.902 1 98.88 94 GLY A N 1
ATOM 718 C CA . GLY A 1 94 ? -9.609 10.727 7.59 1 98.88 94 GLY A CA 1
ATOM 719 C C . GLY A 1 94 ? -10.805 9.836 7.309 1 98.88 94 GLY A C 1
ATOM 720 O O . GLY A 1 94 ? -10.727 8.922 6.484 1 98.88 94 GLY A O 1
ATOM 721 N N . CYS A 1 95 ? -11.867 10.078 8.016 1 98.88 95 CYS A N 1
ATOM 722 C CA . CYS A 1 95 ? -13.133 9.375 7.801 1 98.88 95 CYS A CA 1
ATOM 723 C C . CYS A 1 95 ? -14.25 10.359 7.477 1 98.88 95 CYS A C 1
ATOM 725 O O . CYS A 1 95 ? -14.555 11.25 8.273 1 98.88 95 CYS A O 1
ATOM 727 N N . LEU A 1 96 ? -14.812 10.211 6.344 1 98.81 96 LEU A N 1
ATOM 728 C CA . LEU A 1 96 ? -15.953 11.016 5.93 1 98.81 96 LEU A CA 1
ATOM 729 C C . LEU A 1 96 ? -17.188 10.148 5.742 1 98.81 96 LEU A C 1
ATOM 731 O O . LEU A 1 96 ? -17.078 8.938 5.531 1 98.81 96 LEU A O 1
ATOM 735 N N . ASP A 1 97 ? -18.359 10.727 5.898 1 98.06 97 ASP A N 1
ATOM 736 C CA . ASP A 1 97 ? -19.578 10.031 5.527 1 98.06 97 ASP A CA 1
ATOM 737 C C . ASP A 1 97 ? -19.906 10.242 4.051 1 98.06 97 ASP A C 1
ATOM 739 O O . ASP A 1 97 ? -19.125 10.859 3.318 1 98.06 97 ASP A O 1
ATOM 743 N N . LYS A 1 98 ? -20.969 9.633 3.57 1 95.56 98 LYS A N 1
ATOM 744 C CA . LYS A 1 98 ? -21.312 9.617 2.15 1 95.56 98 LYS A CA 1
ATOM 745 C C . LYS A 1 98 ? -21.562 11.031 1.631 1 95.56 98 LYS A C 1
ATOM 747 O O . LYS A 1 98 ? -21.453 11.289 0.43 1 95.56 98 LYS A O 1
ATOM 752 N N . ASP A 1 99 ? -21.844 11.992 2.504 1 94.38 99 ASP A N 1
ATOM 753 C CA . ASP A 1 99 ? -22.203 13.352 2.113 1 94.38 99 ASP A CA 1
ATOM 754 C C . ASP A 1 99 ? -20.984 14.273 2.16 1 94.38 99 ASP A C 1
ATOM 756 O O . ASP A 1 99 ? -21.078 15.461 1.837 1 94.38 99 ASP A O 1
ATOM 760 N N . GLY A 1 100 ? -19.828 13.781 2.639 1 96.06 100 GLY A N 1
ATOM 761 C CA . GLY A 1 100 ? -18.625 14.594 2.686 1 96.06 100 GLY A CA 1
ATOM 762 C C . GLY A 1 100 ? -18.453 15.32 4.008 1 96.06 100 GLY A C 1
ATOM 763 O O . GLY A 1 100 ? -17.703 16.297 4.09 1 96.06 100 GLY A O 1
ATOM 764 N N . ASP A 1 101 ? -19.203 14.859 4.98 1 98.12 101 ASP A N 1
ATOM 765 C CA . ASP A 1 101 ? -19.016 15.367 6.336 1 98.12 101 ASP A CA 1
ATOM 766 C C . ASP A 1 101 ? -18.141 14.43 7.152 1 98.12 101 ASP A C 1
ATOM 768 O O . ASP A 1 101 ? -17.953 13.266 6.793 1 98.12 101 ASP A O 1
ATOM 772 N N . ILE A 1 102 ? -17.609 15 8.258 1 98.81 102 ILE A N 1
ATOM 773 C CA . ILE A 1 102 ? -16.812 14.172 9.156 1 98.81 102 ILE A CA 1
ATOM 774 C C . ILE A 1 102 ? -17.656 13.008 9.672 1 98.81 102 ILE A C 1
ATOM 776 O O . ILE A 1 102 ? -18.781 13.211 10.125 1 98.81 102 ILE A O 1
ATOM 780 N N . ASN A 1 103 ? -17.203 11.789 9.469 1 98.88 103 ASN A N 1
ATOM 781 C CA . ASN A 1 103 ? -17.812 10.648 10.148 1 98.88 103 ASN A CA 1
ATOM 782 C C . ASN A 1 103 ? -17.438 10.617 11.625 1 98.88 103 ASN A C 1
ATOM 784 O O . ASN A 1 103 ? -16.422 10.039 12 1 98.88 103 ASN A O 1
ATOM 788 N N . ILE A 1 104 ? -18.281 11.195 12.445 1 98.81 104 ILE A N 1
ATOM 789 C CA . ILE A 1 104 ? -17.953 11.5 13.836 1 98.81 104 ILE A CA 1
ATOM 790 C C . ILE A 1 104 ? -17.703 10.203 14.602 1 98.81 104 ILE A C 1
ATOM 792 O O . ILE A 1 104 ? -16.672 10.062 15.281 1 98.81 104 ILE A O 1
ATOM 796 N N . PRO A 1 105 ? -18.562 9.141 14.5 1 98.62 105 PRO A N 1
ATOM 797 C CA . PRO A 1 105 ? -18.312 7.918 15.273 1 98.62 105 PRO A CA 1
ATOM 798 C C . PRO A 1 105 ? -16.984 7.254 14.906 1 98.62 105 PRO A C 1
ATOM 800 O O . PRO A 1 105 ? -16.234 6.852 15.797 1 98.62 105 PRO A O 1
ATOM 803 N N . GLN A 1 106 ? -16.703 7.176 13.641 1 98.81 106 GLN A N 1
ATOM 804 C CA . GLN A 1 106 ? -15.453 6.551 13.203 1 98.81 106 GLN A CA 1
ATOM 805 C C . GLN A 1 106 ? -14.242 7.367 13.633 1 98.81 106 GLN A C 1
ATOM 807 O O . GLN A 1 106 ? -13.242 6.809 14.086 1 98.81 106 GLN A O 1
ATOM 812 N N . THR A 1 107 ? -14.359 8.656 13.484 1 98.94 107 THR A N 1
ATOM 813 C CA . THR A 1 107 ? -13.258 9.531 13.852 1 98.94 107 THR A CA 1
ATOM 814 C C . THR A 1 107 ? -12.984 9.469 15.352 1 98.94 107 THR A C 1
ATOM 816 O O . THR A 1 107 ? -11.836 9.328 15.781 1 98.94 107 THR A O 1
ATOM 819 N N . LYS A 1 108 ? -14.016 9.508 16.094 1 98.81 108 LYS A N 1
ATOM 820 C CA . LYS A 1 108 ? -13.898 9.492 17.547 1 98.81 108 LYS A CA 1
ATOM 821 C C . LYS A 1 108 ? -13.25 8.203 18.047 1 98.81 108 LYS A C 1
ATOM 823 O O . LYS A 1 108 ? -12.406 8.227 18.938 1 98.81 108 LYS A O 1
ATOM 828 N N . GLU A 1 109 ? -13.617 7.129 17.469 1 98.69 109 GLU A N 1
ATOM 829 C CA . GLU A 1 109 ? -13.094 5.84 17.906 1 98.69 109 GLU A CA 1
ATOM 830 C C . GLU A 1 109 ? -11.594 5.738 17.641 1 98.69 109 GLU A C 1
ATOM 832 O O . GLU A 1 109 ? -10.844 5.219 18.469 1 98.69 109 GLU A O 1
ATOM 837 N N . ILE A 1 110 ? -11.133 6.199 16.516 1 98.81 110 ILE A N 1
ATOM 838 C CA . ILE A 1 110 ? -9.711 6.152 16.188 1 98.81 110 ILE A CA 1
ATOM 839 C C . ILE A 1 110 ? -8.93 7.062 17.125 1 98.81 110 ILE A C 1
ATOM 841 O O . ILE A 1 110 ? -7.859 6.691 17.609 1 98.81 110 ILE A O 1
ATOM 845 N N . ILE A 1 111 ? -9.508 8.219 17.406 1 98.88 111 ILE A N 1
ATOM 846 C CA . ILE A 1 111 ? -8.883 9.125 18.375 1 98.88 111 ILE A CA 1
ATOM 847 C C . ILE A 1 111 ? -8.703 8.422 19.703 1 98.88 111 ILE A C 1
ATOM 849 O O . ILE A 1 111 ? -7.629 8.469 20.312 1 98.88 111 ILE A O 1
ATOM 853 N N . ASN A 1 112 ? -9.742 7.738 20.125 1 98.81 112 ASN A N 1
ATOM 854 C CA . ASN A 1 112 ? -9.711 7.043 21.406 1 98.81 112 ASN A CA 1
ATOM 855 C C . ASN A 1 112 ? -8.617 5.977 21.438 1 98.81 112 ASN A C 1
ATOM 857 O O . ASN A 1 112 ? -7.918 5.828 22.453 1 98.81 112 ASN A O 1
ATOM 861 N N . ILE A 1 113 ? -8.484 5.27 20.391 1 98.81 113 ILE A N 1
ATOM 862 C CA . ILE A 1 113 ? -7.449 4.242 20.328 1 98.81 113 ILE A CA 1
ATOM 863 C C . ILE A 1 113 ? -6.074 4.887 20.469 1 98.81 113 ILE A C 1
ATOM 865 O O . ILE A 1 113 ? -5.273 4.477 21.312 1 98.81 113 ILE A O 1
ATOM 869 N N . VAL A 1 114 ? -5.816 5.906 19.719 1 98.88 114 VAL A N 1
ATOM 870 C CA . VAL A 1 114 ? -4.496 6.527 19.703 1 98.88 114 VAL A CA 1
ATOM 871 C C . VAL A 1 114 ? -4.18 7.105 21.078 1 98.88 114 VAL A C 1
ATOM 873 O O . VAL A 1 114 ? -3.104 6.859 21.625 1 98.88 114 VAL A O 1
ATOM 876 N N . LYS A 1 115 ? -5.148 7.809 21.656 1 98.75 115 LYS A N 1
ATOM 877 C CA . LYS A 1 115 ? -4.922 8.516 22.906 1 98.75 115 LYS A CA 1
ATOM 878 C C . LYS A 1 115 ? -4.809 7.535 24.078 1 98.75 115 LYS A C 1
ATOM 880 O O . LYS A 1 115 ? -4.238 7.867 25.109 1 98.75 115 LYS A O 1
ATOM 885 N N . SER A 1 116 ? -5.34 6.336 23.891 1 98.69 116 SER A N 1
ATOM 886 C CA . SER A 1 116 ? -5.215 5.312 24.922 1 98.69 116 SER A CA 1
ATOM 887 C C . SER A 1 116 ? -3.764 4.871 25.094 1 98.69 116 SER A C 1
ATOM 889 O O . SER A 1 116 ? -3.402 4.289 26.109 1 98.69 116 SER A O 1
ATOM 891 N N . TYR A 1 117 ? -2.965 5.145 24.203 1 98.56 117 TYR A N 1
ATOM 892 C CA . TYR A 1 117 ? -1.552 4.801 24.297 1 98.56 117 TYR A CA 1
ATOM 893 C C . TYR A 1 117 ? -0.748 5.953 24.891 1 98.56 117 TYR A C 1
ATOM 895 O O . TYR A 1 117 ? 0.46 5.828 25.109 1 98.56 117 TYR A O 1
ATOM 903 N N . GLY A 1 118 ? -1.413 7.121 25.094 1 98.06 118 GLY A N 1
ATOM 904 C CA . GLY A 1 118 ? -0.786 8.289 25.703 1 98.06 118 GLY A CA 1
ATOM 905 C C . GLY A 1 118 ? -1.334 9.602 25.156 1 98.06 118 GLY A C 1
ATOM 906 O O . GLY A 1 118 ? -1.565 9.734 23.953 1 98.06 118 GLY A O 1
ATOM 907 N N . LYS A 1 119 ? -1.447 10.508 26.016 1 96.5 119 LYS A N 1
ATOM 908 C CA . LYS A 1 119 ? -2.004 11.805 25.641 1 96.5 119 LYS A CA 1
ATOM 909 C C . LYS A 1 119 ? -1.074 12.547 24.688 1 96.5 119 LYS A C 1
ATOM 911 O O . LYS A 1 119 ? -1.508 13.453 23.969 1 96.5 119 LYS A O 1
ATOM 916 N N . GLU A 1 120 ? 0.171 12.117 24.75 1 98 120 GLU A N 1
ATOM 917 C CA . GLU A 1 120 ? 1.16 12.797 23.906 1 98 120 GLU A CA 1
ATOM 918 C C . GLU A 1 120 ? 1.092 12.297 22.469 1 98 120 GLU A C 1
ATOM 920 O O . GLU A 1 120 ? 1.67 12.906 21.562 1 98 120 GLU A O 1
ATOM 925 N N . LYS A 1 121 ? 0.453 11.133 22.25 1 98.81 121 LYS A N 1
ATOM 926 C CA . LYS A 1 121 ? 0.306 10.602 20.891 1 98.81 121 LYS A CA 1
ATOM 927 C C . LYS A 1 121 ? -0.572 11.516 20.031 1 98.81 121 LYS A C 1
ATOM 929 O O . LYS A 1 121 ? -1.644 11.945 20.469 1 98.81 121 LYS A O 1
ATOM 934 N N . GLU A 1 122 ? -0.139 11.82 18.844 1 98.81 122 GLU A N 1
ATOM 935 C CA . GLU A 1 122 ? -0.794 12.828 18.016 1 98.81 122 GLU A CA 1
ATOM 936 C C . GLU A 1 122 ? -1.795 12.195 17.047 1 98.81 122 GLU A C 1
ATOM 938 O O . GLU A 1 122 ? -1.548 11.117 16.516 1 98.81 122 GLU A O 1
ATOM 943 N N . VAL A 1 123 ? -2.869 12.859 16.875 1 98.94 123 VAL A N 1
ATOM 944 C CA . VAL A 1 123 ? -3.883 12.453 15.906 1 98.94 123 VAL A CA 1
ATOM 945 C C . VAL A 1 123 ? -4.062 13.547 14.859 1 98.94 123 VAL A C 1
ATOM 947 O O . VAL A 1 123 ? -4.418 14.68 15.188 1 98.94 123 VAL A O 1
ATOM 950 N N . VAL A 1 124 ? -3.818 13.18 13.609 1 99 124 VAL A N 1
ATOM 951 C CA . VAL A 1 124 ? -3.857 14.133 12.5 1 99 124 VAL A CA 1
ATOM 952 C C . VAL A 1 124 ? -4.988 13.766 11.539 1 99 124 VAL A C 1
ATOM 954 O O . VAL A 1 124 ? -5.125 12.602 11.148 1 99 124 VAL A O 1
ATOM 957 N N . PHE A 1 125 ? -5.887 14.711 11.32 1 98.94 125 PHE A N 1
ATOM 958 C CA . PHE A 1 125 ? -6.828 14.539 10.219 1 98.94 125 PHE A CA 1
ATOM 959 C C . PHE A 1 125 ? -6.207 14.984 8.906 1 98.94 125 PHE A C 1
ATOM 961 O O . PHE A 1 125 ? -5.891 16.156 8.727 1 98.94 125 PHE A O 1
ATOM 968 N N . HIS A 1 126 ? -6.02 13.984 8.023 1 98.88 126 HIS A N 1
ATOM 969 C CA . HIS A 1 126 ? -5.234 14.258 6.828 1 98.88 126 HIS A CA 1
ATOM 970 C C . HIS A 1 126 ? -6.086 14.938 5.758 1 98.88 126 HIS A C 1
ATOM 972 O O . HIS A 1 126 ? -7.102 15.562 6.066 1 98.88 126 HIS A O 1
ATOM 978 N N . ARG A 1 127 ? -5.734 14.891 4.523 1 98.69 127 ARG A N 1
ATOM 979 C CA . ARG A 1 127 ? -6.258 15.742 3.459 1 98.69 127 ARG A CA 1
ATOM 980 C C . ARG A 1 127 ? -7.668 15.312 3.061 1 98.69 127 ARG A C 1
ATOM 982 O O . ARG A 1 127 ? -8.289 15.93 2.191 1 98.69 127 ARG A O 1
ATOM 989 N N . ALA A 1 128 ? -8.195 14.195 3.721 1 98.75 128 ALA A N 1
ATOM 990 C CA . ALA A 1 128 ? -9.641 14.023 3.598 1 98.75 128 ALA A CA 1
ATOM 991 C C . ALA A 1 128 ? -10.375 15.328 3.887 1 98.75 128 ALA A C 1
ATOM 993 O O . ALA A 1 128 ? -11.461 15.562 3.361 1 98.75 128 ALA A O 1
ATOM 994 N N . PHE A 1 129 ? -9.75 16.219 4.684 1 98.88 129 PHE A N 1
ATOM 995 C CA . PHE A 1 129 ? -10.273 17.547 4.988 1 98.88 129 PHE A CA 1
ATOM 996 C C . PHE A 1 129 ? -10.539 18.344 3.709 1 98.88 129 PHE A C 1
ATOM 998 O O . PHE A 1 129 ? -11.484 19.125 3.641 1 98.88 129 PHE A O 1
ATOM 1005 N N . ASP A 1 130 ? -9.758 18.109 2.705 1 98.69 130 ASP A N 1
ATOM 1006 C CA . ASP A 1 130 ? -9.875 18.859 1.46 1 98.69 130 ASP A CA 1
ATOM 1007 C C . ASP A 1 130 ? -11.07 18.375 0.643 1 98.69 130 ASP A C 1
ATOM 1009 O O . ASP A 1 130 ? -11.422 18.984 -0.376 1 98.69 130 ASP A O 1
ATOM 1013 N N . CYS A 1 131 ? -11.727 17.312 1.114 1 98.06 131 CYS A N 1
ATOM 1014 C CA . CYS A 1 131 ? -12.875 16.75 0.411 1 98.06 131 CYS A CA 1
ATOM 1015 C C . CYS A 1 131 ? -14.156 16.953 1.211 1 98.06 131 CYS A C 1
ATOM 1017 O O . CYS A 1 131 ? -15.18 16.344 0.914 1 98.06 131 CYS A O 1
ATOM 1019 N N . VAL A 1 132 ? -14.109 17.812 2.176 1 98.06 132 VAL A N 1
ATOM 1020 C CA . VAL A 1 132 ? -15.305 18.047 2.988 1 98.06 132 VAL A CA 1
ATOM 1021 C C . VAL A 1 132 ? -16.219 19.047 2.287 1 98.06 132 VAL A C 1
ATOM 1023 O O . VAL A 1 132 ? -15.766 19.844 1.461 1 98.06 132 VAL A O 1
ATOM 1026 N N . LYS A 1 133 ? -17.438 19.047 2.689 1 95.81 133 LYS A N 1
ATOM 1027 C CA . LYS A 1 133 ? -18.438 19.953 2.131 1 95.81 133 LYS A CA 1
ATOM 1028 C C . LYS A 1 133 ? -18.25 21.375 2.66 1 95.81 133 LYS A C 1
ATOM 1030 O O . LYS A 1 133 ? -18.344 22.344 1.902 1 95.81 133 LYS A O 1
ATOM 1035 N N . ASN A 1 134 ? -18.078 21.516 3.92 1 97.44 134 ASN A N 1
ATOM 1036 C CA . ASN A 1 134 ? -17.906 22.797 4.605 1 97.44 134 ASN A CA 1
ATOM 1037 C C . ASN A 1 134 ? -16.703 22.766 5.535 1 97.44 134 ASN A C 1
ATOM 1039 O O . ASN A 1 134 ? -16.734 22.141 6.594 1 97.44 134 ASN A O 1
ATOM 1043 N N . PRO A 1 135 ? -15.648 23.516 5.16 1 98.25 135 PRO A N 1
ATOM 1044 C CA . PRO A 1 135 ? -14.406 23.406 5.93 1 98.25 135 PRO A CA 1
ATOM 1045 C C . PRO A 1 135 ? -14.539 23.984 7.34 1 98.25 135 PRO A C 1
ATOM 1047 O O . PRO A 1 135 ? -13.883 23.516 8.266 1 98.25 135 PRO A O 1
ATOM 1050 N N . TYR A 1 136 ? -15.406 24.922 7.527 1 98.62 136 TYR A N 1
ATOM 1051 C CA . TYR A 1 136 ? -15.57 25.531 8.836 1 98.62 136 TYR A CA 1
ATOM 1052 C C . TYR A 1 136 ? -16.328 24.609 9.789 1 98.62 136 TYR A C 1
ATOM 1054 O O . TYR A 1 136 ? -15.906 24.406 10.93 1 98.62 136 TYR A O 1
ATOM 1062 N N . LYS A 1 137 ? -17.375 24.047 9.273 1 98.56 137 LYS A N 1
ATOM 1063 C CA . LYS A 1 137 ? -18.078 23.047 10.078 1 98.56 137 LYS A CA 1
ATOM 1064 C C . LYS A 1 137 ? -17.156 21.859 10.398 1 98.56 137 LYS A C 1
ATOM 1066 O O . LYS A 1 137 ? -17.172 21.359 11.516 1 98.56 137 LYS A O 1
ATOM 1071 N N . ALA A 1 138 ? -16.422 21.438 9.461 1 98.75 138 ALA A N 1
ATOM 1072 C CA . ALA A 1 138 ? -15.531 20.281 9.609 1 98.75 138 ALA A CA 1
ATOM 1073 C C . ALA A 1 138 ? -14.469 20.531 10.672 1 98.75 138 ALA A C 1
ATOM 1075 O O . ALA A 1 138 ? -14.273 19.719 11.578 1 98.75 138 ALA A O 1
ATOM 1076 N N . ILE A 1 139 ? -13.797 21.672 10.586 1 98.88 139 ILE A N 1
ATOM 1077 C CA . ILE A 1 139 ? -12.688 21.922 11.5 1 98.88 139 ILE A CA 1
ATOM 1078 C C . ILE A 1 139 ? -13.219 22.109 12.922 1 98.88 139 ILE A C 1
ATOM 1080 O O . ILE A 1 139 ? -12.562 21.703 13.891 1 98.88 139 ILE A O 1
ATOM 1084 N N . GLU A 1 140 ? -14.367 22.703 13.102 1 98.88 140 GLU A N 1
ATOM 1085 C CA . GLU A 1 140 ? -14.977 22.828 14.422 1 98.88 140 GLU A CA 1
ATOM 1086 C C . GLU A 1 140 ? -15.312 21.469 15.016 1 98.88 140 GLU A C 1
ATOM 1088 O O . GLU A 1 140 ? -15.109 21.234 16.203 1 98.88 140 GLU A O 1
ATOM 1093 N N . THR A 1 141 ? -15.82 20.578 14.164 1 98.88 141 THR A N 1
ATOM 1094 C CA . THR A 1 141 ? -16.078 19.219 14.594 1 98.88 141 THR A CA 1
ATOM 1095 C C . THR A 1 141 ? -14.797 18.531 15.023 1 98.88 141 THR A C 1
ATOM 1097 O O . THR A 1 141 ? -14.75 17.875 16.062 1 98.88 141 THR A O 1
ATOM 1100 N N . LEU A 1 142 ? -13.766 18.688 14.258 1 98.94 142 LEU A N 1
ATOM 1101 C CA . LEU A 1 142 ? -12.484 18.047 14.539 1 98.94 142 LEU A CA 1
ATOM 1102 C C . LEU A 1 142 ? -11.891 18.578 15.844 1 98.94 142 LEU A C 1
ATOM 1104 O O . LEU A 1 142 ? -11.328 17.812 16.625 1 98.94 142 LEU A O 1
ATOM 1108 N N . ILE A 1 143 ? -12.023 19.891 16.094 1 98.88 143 ILE A N 1
ATOM 1109 C CA . ILE A 1 143 ? -11.57 20.5 17.344 1 98.88 143 ILE A CA 1
ATOM 1110 C C . ILE A 1 143 ? -12.328 19.875 18.516 1 98.88 143 ILE A C 1
ATOM 1112 O O . ILE A 1 143 ? -11.719 19.484 19.516 1 98.88 143 ILE A O 1
ATOM 1116 N N . SER A 1 144 ? -13.617 19.75 18.312 1 98.75 144 SER A N 1
ATOM 1117 C CA . SER A 1 144 ? -14.453 19.219 19.391 1 98.75 144 SER A CA 1
ATOM 1118 C C . SER A 1 144 ? -14.094 17.766 19.688 1 98.75 144 SER A C 1
ATOM 1120 O O . SER A 1 144 ? -14.242 17.312 20.828 1 98.75 144 SER A O 1
ATOM 1122 N N . LEU A 1 145 ? -13.633 17.031 18.734 1 98.75 145 LEU A N 1
ATOM 1123 C CA . LEU A 1 145 ? -13.305 15.609 18.875 1 98.75 145 LEU A CA 1
ATOM 1124 C C . LEU A 1 145 ? -11.898 15.43 19.453 1 98.75 145 LEU A C 1
ATOM 1126 O O . LEU A 1 145 ? -11.539 14.344 19.891 1 98.75 145 LEU A O 1
ATOM 1130 N N . GLY A 1 146 ? -11.07 16.438 19.359 1 98.38 146 GLY A N 1
ATOM 1131 C CA . GLY A 1 146 ? -9.75 16.359 19.969 1 98.38 146 GLY A CA 1
ATOM 1132 C C . GLY A 1 146 ? -8.648 16.062 18.969 1 98.38 146 GLY A C 1
ATOM 1133 O O . GLY A 1 146 ? -7.586 15.555 19.344 1 98.38 146 GLY A O 1
ATOM 1134 N N . ILE A 1 147 ? -8.859 16.328 17.734 1 98.81 147 ILE A N 1
ATOM 1135 C CA . ILE A 1 147 ? -7.82 16.219 16.719 1 98.81 147 ILE A CA 1
ATOM 1136 C C . ILE A 1 147 ? -6.707 17.219 17 1 98.81 147 ILE A C 1
ATOM 1138 O O . ILE A 1 147 ? -6.98 18.375 17.344 1 98.81 147 ILE A O 1
ATOM 1142 N N . ASP A 1 148 ? -5.469 16.812 16.812 1 98.88 148 ASP A N 1
ATOM 1143 C CA . ASP A 1 148 ? -4.332 17.672 17.141 1 98.88 148 ASP A CA 1
ATOM 1144 C C . ASP A 1 148 ? -3.98 18.578 15.953 1 98.88 148 ASP A C 1
ATOM 1146 O O . ASP A 1 148 ? -3.551 19.719 16.141 1 98.88 148 ASP A O 1
ATOM 1150 N N . ARG A 1 149 ? -4.148 18.062 14.734 1 98.88 149 ARG A N 1
ATOM 1151 C CA . ARG A 1 149 ? -3.629 18.75 13.555 1 98.88 149 ARG A CA 1
ATOM 1152 C C . ARG A 1 149 ? -4.453 18.391 12.32 1 98.88 149 ARG A C 1
ATOM 1154 O O . ARG A 1 149 ? -4.91 17.25 12.172 1 98.88 149 ARG A O 1
ATOM 1161 N N . VAL A 1 150 ? -4.629 19.328 11.469 1 98.94 150 VAL A N 1
ATOM 1162 C CA . VAL A 1 150 ? -5.277 19.125 10.18 1 98.94 150 VAL A CA 1
ATOM 1163 C C . VAL A 1 150 ? -4.277 19.375 9.055 1 98.94 150 VAL A C 1
ATOM 1165 O O . VAL A 1 150 ? -3.648 20.422 8.992 1 98.94 150 VAL A O 1
ATOM 1168 N N . LEU A 1 151 ? -4.059 18.375 8.266 1 98.94 151 LEU A N 1
ATOM 1169 C CA . LEU A 1 151 ? -3.314 18.547 7.016 1 98.94 151 LEU A CA 1
ATOM 1170 C C . LEU A 1 151 ? -4.242 18.969 5.883 1 98.94 151 LEU A C 1
ATOM 1172 O O . LEU A 1 151 ? -5.223 18.281 5.59 1 98.94 151 LEU A O 1
ATOM 1176 N N . THR A 1 152 ? -3.945 20.109 5.191 1 98.88 152 THR A N 1
ATOM 1177 C CA . THR A 1 152 ? -4.871 20.609 4.18 1 98.88 152 THR A CA 1
ATOM 1178 C C . THR A 1 152 ? -4.145 21.484 3.168 1 98.88 152 THR A C 1
ATOM 1180 O O . THR A 1 152 ? -3.109 22.078 3.48 1 98.88 152 THR A O 1
ATOM 1183 N N . SER A 1 153 ? -4.668 21.484 1.998 1 98.56 153 SER A N 1
ATOM 1184 C CA . SER A 1 153 ? -4.207 22.375 0.942 1 98.56 153 SER A CA 1
ATOM 1185 C C . SER A 1 153 ? -5.148 23.562 0.775 1 98.56 153 SER A C 1
ATOM 1187 O O . SER A 1 153 ? -5.156 24.219 -0.271 1 98.56 153 SER A O 1
ATOM 1189 N N . GLY A 1 154 ? -6.031 23.688 1.787 1 98.44 154 GLY A N 1
ATOM 1190 C CA . GLY A 1 154 ? -7.02 24.75 1.664 1 98.44 154 GLY A CA 1
ATOM 1191 C C . GLY A 1 154 ? -8.125 24.422 0.674 1 98.44 154 GLY A C 1
ATOM 1192 O O . GLY A 1 154 ? -8.633 25.312 -0.014 1 98.44 154 GLY A O 1
ATOM 1193 N N . LEU A 1 155 ? -8.43 23.188 0.504 1 98.19 155 LEU A N 1
ATOM 1194 C CA . LEU A 1 155 ? -9.484 22.656 -0.355 1 98.19 155 LEU A CA 1
ATOM 1195 C C . LEU A 1 155 ? -9.172 22.906 -1.825 1 98.19 155 LEU A C 1
ATOM 1197 O O . LEU A 1 155 ? -10.078 23.047 -2.646 1 98.19 155 LEU A O 1
ATOM 1201 N N . LYS A 1 156 ? -7.938 23.062 -2.125 1 98 156 LYS A N 1
ATOM 1202 C CA . LYS A 1 156 ? -7.453 23.203 -3.496 1 98 156 LYS A CA 1
ATOM 1203 C C . LYS A 1 156 ? -6.457 22.094 -3.84 1 98 156 LYS A C 1
ATOM 1205 O O . LYS A 1 156 ? -6.008 21.359 -2.957 1 98 156 LYS A O 1
ATOM 1210 N N . GLU A 1 157 ? -6.191 21.875 -5.027 1 96.75 157 GLU A N 1
ATOM 1211 C CA . GLU A 1 157 ? -5.262 20.828 -5.461 1 96.75 157 GLU A CA 1
ATOM 1212 C C . GLU A 1 157 ? -3.881 21.031 -4.844 1 96.75 157 GLU A C 1
ATOM 1214 O O . GLU A 1 157 ? -3.256 20.078 -4.375 1 96.75 157 GLU A O 1
ATOM 1219 N N . LYS A 1 158 ? -3.445 22.281 -4.848 1 97.94 158 LYS A N 1
ATOM 1220 C CA . LYS A 1 158 ? -2.166 22.688 -4.27 1 97.94 158 LYS A CA 1
ATOM 1221 C C . LYS A 1 158 ? -2.359 23.766 -3.203 1 97.94 158 LYS A C 1
ATOM 1223 O O . LYS A 1 158 ? -3.223 24.641 -3.344 1 97.94 158 LYS A O 1
ATOM 1228 N N . ALA A 1 159 ? -1.5 23.688 -2.223 1 98.31 159 ALA A N 1
ATOM 1229 C CA . ALA A 1 159 ? -1.615 24.609 -1.092 1 98.31 159 ALA A CA 1
ATOM 1230 C C . ALA A 1 159 ? -1.481 26.062 -1.547 1 98.31 159 ALA A C 1
ATOM 1232 O O . ALA A 1 159 ? -2.15 26.953 -1.014 1 98.31 159 ALA A O 1
ATOM 1233 N N . ILE A 1 160 ? -0.675 26.328 -2.602 1 97.94 160 ILE A N 1
ATOM 1234 C CA . ILE A 1 160 ? -0.414 27.688 -3.059 1 97.94 160 ILE A CA 1
ATOM 1235 C C . ILE A 1 160 ? -1.69 28.281 -3.645 1 97.94 160 ILE A C 1
ATOM 1237 O O . ILE A 1 160 ? -1.839 29.516 -3.699 1 97.94 160 ILE A O 1
ATOM 1241 N N . HIS A 1 161 ? -2.59 27.453 -4.043 1 98.19 161 HIS A N 1
ATOM 1242 C CA . HIS A 1 161 ? -3.865 27.906 -4.578 1 98.19 161 HIS A CA 1
ATOM 1243 C C . HIS A 1 161 ? -4.902 28.062 -3.471 1 98.19 161 HIS A C 1
ATOM 1245 O O . HIS A 1 161 ? -5.988 28.609 -3.703 1 98.19 161 HIS A O 1
ATOM 1251 N N . GLY A 1 162 ? -4.633 27.562 -2.293 1 98.25 162 GLY A N 1
ATOM 1252 C CA . GLY A 1 162 ? -5.574 27.578 -1.185 1 98.25 162 GLY A CA 1
ATOM 1253 C C . GLY A 1 162 ? -5.172 28.547 -0.08 1 98.25 162 GLY A C 1
ATOM 1254 O O . GLY A 1 162 ? -5.602 28.391 1.066 1 98.25 162 GLY A O 1
ATOM 1255 N N . VAL A 1 163 ? -4.391 29.531 -0.395 1 98.56 163 VAL A N 1
ATOM 1256 C CA . VAL A 1 163 ? -3.764 30.422 0.574 1 98.56 163 VAL A CA 1
ATOM 1257 C C . VAL A 1 163 ? -4.836 31.156 1.37 1 98.56 163 VAL A C 1
ATOM 1259 O O . VAL A 1 163 ? -4.715 31.312 2.586 1 98.56 163 VAL A O 1
ATOM 1262 N N . GLU A 1 164 ? -5.855 31.625 0.745 1 98.56 164 GLU A N 1
ATOM 1263 C CA . GLU A 1 164 ? -6.898 32.406 1.405 1 98.56 164 GLU A CA 1
ATOM 1264 C C . GLU A 1 164 ? -7.562 31.594 2.52 1 98.56 164 GLU A C 1
ATOM 1266 O O . GLU A 1 164 ? -7.684 32.062 3.65 1 98.56 164 GLU A O 1
ATOM 1271 N N . LEU A 1 165 ? -7.977 30.406 2.203 1 98.62 165 LEU A N 1
ATOM 1272 C CA . LEU A 1 165 ? -8.625 29.578 3.215 1 98.62 165 LEU A CA 1
ATOM 1273 C C . LEU A 1 165 ? -7.629 29.172 4.301 1 98.62 165 LEU A C 1
ATOM 1275 O O . LEU A 1 165 ? -7.977 29.125 5.48 1 98.62 165 LEU A O 1
ATOM 1279 N N . LEU A 1 166 ? -6.402 28.812 3.936 1 98.81 166 LEU A N 1
ATOM 1280 C CA . LEU A 1 166 ? -5.375 28.469 4.914 1 98.81 166 LEU A CA 1
ATOM 1281 C C . LEU A 1 166 ? -5.184 29.609 5.918 1 98.81 166 LEU A C 1
ATOM 1283 O O . LEU A 1 166 ? -5.094 29.359 7.125 1 98.81 166 LEU A O 1
ATOM 1287 N N . LYS A 1 167 ? -5.125 30.797 5.371 1 98.81 167 LYS A N 1
ATOM 1288 C CA . LYS A 1 167 ? -4.98 31.969 6.219 1 98.81 167 LYS A CA 1
ATOM 1289 C C . LYS A 1 167 ? -6.16 32.125 7.18 1 98.81 167 LYS A C 1
ATOM 1291 O O . LYS A 1 167 ? -5.965 32.344 8.375 1 98.81 167 LYS A O 1
ATOM 1296 N N . GLU A 1 168 ? -7.332 31.953 6.672 1 98.75 168 GLU A N 1
ATOM 1297 C CA . GLU A 1 168 ? -8.539 32.062 7.488 1 98.75 168 GLU A CA 1
ATOM 1298 C C . GLU A 1 168 ? -8.562 31.016 8.594 1 98.75 168 GLU A C 1
ATOM 1300 O O . GLU A 1 168 ? -8.898 31.328 9.742 1 98.75 168 GLU A O 1
ATOM 1305 N N . LEU A 1 169 ? -8.273 29.766 8.234 1 98.81 169 LEU A N 1
ATOM 1306 C CA . LEU A 1 169 ? -8.25 28.672 9.211 1 98.81 169 LEU A CA 1
ATOM 1307 C C . LEU A 1 169 ? -7.227 28.953 10.312 1 98.81 169 LEU A C 1
ATOM 1309 O O . LEU A 1 169 ? -7.512 28.75 11.492 1 98.81 169 LEU A O 1
ATOM 1313 N N . GLN A 1 170 ? -6.07 29.391 9.914 1 98.75 170 GLN A N 1
ATOM 1314 C CA . GLN A 1 170 ? -5.016 29.688 10.875 1 98.75 170 GLN A CA 1
ATOM 1315 C C . GLN A 1 170 ? -5.43 30.812 11.82 1 98.75 170 GLN A C 1
ATOM 1317 O O . GLN A 1 170 ? -5.234 30.703 13.039 1 98.75 170 GLN A O 1
ATOM 1322 N N . GLU A 1 171 ? -5.992 31.875 11.312 1 98.62 171 GLU A N 1
ATOM 1323 C CA . GLU A 1 171 ? -6.395 33.031 12.109 1 98.62 171 GLU A CA 1
ATOM 1324 C C . GLU A 1 171 ? -7.516 32.656 13.078 1 98.62 171 GLU A C 1
ATOM 1326 O O . GLU A 1 171 ? -7.48 33.062 14.25 1 98.62 171 GLU A O 1
ATOM 1331 N N . LYS A 1 172 ? -8.414 31.922 12.57 1 98.62 172 LYS A N 1
ATOM 1332 C CA . LYS A 1 172 ? -9.625 31.672 13.352 1 98.62 172 LYS A CA 1
ATOM 1333 C C . LYS A 1 172 ? -9.406 30.516 14.336 1 98.62 172 LYS A C 1
ATOM 1335 O O . LYS A 1 172 ? -9.969 30.531 15.438 1 98.62 172 LYS A O 1
ATOM 1340 N N . TYR A 1 173 ? -8.648 29.531 13.938 1 98.62 173 TYR A N 1
ATOM 1341 C CA . TYR A 1 173 ? -8.664 28.281 14.711 1 98.62 173 TYR A CA 1
ATOM 1342 C C . TYR A 1 173 ? -7.254 27.891 15.133 1 98.62 173 TYR A C 1
ATOM 1344 O O . TYR A 1 173 ? -7.078 26.938 15.898 1 98.62 173 TYR A O 1
ATOM 1352 N N . GLY A 1 174 ? -6.211 28.578 14.742 1 98.12 174 GLY A N 1
ATOM 1353 C CA . GLY A 1 174 ? -4.816 28.219 14.922 1 98.12 174 GLY A CA 1
ATOM 1354 C C . GLY A 1 174 ? -4.418 28.047 16.375 1 98.12 174 GLY A C 1
ATOM 1355 O O . GLY A 1 174 ? -3.398 27.422 16.672 1 98.12 174 GLY A O 1
ATOM 1356 N N . GLN A 1 175 ? -5.211 28.547 17.297 1 97.75 175 GLN A N 1
ATOM 1357 C CA . GLN A 1 175 ? -4.934 28.422 18.719 1 97.75 175 GLN A CA 1
ATOM 1358 C C . GLN A 1 175 ? -5.574 27.156 19.297 1 97.75 175 GLN A C 1
ATOM 1360 O O . GLN A 1 175 ? -5.254 26.75 20.406 1 97.75 175 GLN A O 1
ATOM 1365 N N . GLN A 1 176 ? -6.457 26.531 18.578 1 98.44 176 GLN A N 1
ATOM 1366 C CA . GLN A 1 176 ? -7.223 25.391 19.062 1 98.44 176 GLN A CA 1
ATOM 1367 C C . GLN A 1 176 ? -6.777 24.094 18.391 1 98.44 176 GLN A C 1
ATOM 1369 O O . GLN A 1 176 ? -6.969 23 18.922 1 98.44 176 GLN A O 1
ATOM 1374 N N . ILE A 1 177 ? -6.262 24.219 17.203 1 98.75 177 ILE A N 1
ATOM 1375 C CA . ILE A 1 177 ? -5.844 23.078 16.391 1 98.75 177 ILE A CA 1
ATOM 1376 C C . ILE A 1 177 ? -4.695 23.5 15.477 1 98.75 177 ILE A C 1
ATOM 1378 O O . ILE A 1 177 ? -4.68 24.609 14.961 1 98.75 177 ILE A O 1
ATOM 1382 N N . GLU A 1 178 ? -3.715 22.594 15.273 1 98.75 178 GLU A N 1
ATOM 1383 C CA . GLU A 1 178 ? -2.592 22.906 14.391 1 98.75 178 GLU A CA 1
ATOM 1384 C C . GLU A 1 178 ? -2.988 22.781 12.922 1 98.75 178 GLU A C 1
ATOM 1386 O O . GLU A 1 178 ? -3.717 21.859 12.555 1 98.75 178 GLU A O 1
ATOM 1391 N N . ILE A 1 179 ? -2.535 23.703 12.109 1 98.88 179 ILE A N 1
ATOM 1392 C CA . ILE A 1 179 ? -2.75 23.656 10.672 1 98.88 179 ILE A CA 1
ATOM 1393 C C . ILE A 1 179 ? -1.438 23.312 9.961 1 98.88 179 ILE A C 1
ATOM 1395 O O . ILE A 1 179 ? -0.435 24.016 10.141 1 98.88 179 ILE A O 1
ATOM 1399 N N . LEU A 1 180 ? -1.438 22.25 9.281 1 98.88 180 LEU A N 1
ATOM 1400 C CA . LEU A 1 180 ? -0.321 21.766 8.477 1 98.88 180 LEU A CA 1
ATOM 1401 C C . LEU A 1 180 ? -0.609 21.938 6.988 1 98.88 180 LEU A C 1
ATOM 1403 O O . LEU A 1 180 ? -1.521 21.297 6.453 1 98.88 180 LEU A O 1
ATOM 1407 N N . ALA A 1 181 ? 0.137 22.812 6.328 1 98.81 181 ALA A N 1
ATOM 1408 C CA . ALA A 1 181 ? -0.088 23.062 4.906 1 98.81 181 ALA A CA 1
ATOM 1409 C C . ALA A 1 181 ? 0.662 22.047 4.047 1 98.81 181 ALA A C 1
ATOM 1411 O O . ALA A 1 181 ? 1.873 21.875 4.203 1 98.81 181 ALA A O 1
ATOM 1412 N N . GLY A 1 182 ? -0.091 21.422 3.209 1 98.25 182 GLY A N 1
ATOM 1413 C CA . GLY A 1 182 ? 0.524 20.422 2.342 1 98.25 182 GLY A CA 1
ATOM 1414 C C . GLY A 1 182 ? -0.054 20.422 0.939 1 98.25 182 GLY A C 1
ATOM 1415 O O . GLY A 1 182 ? -1.047 21.094 0.668 1 98.25 182 GLY A O 1
ATOM 1416 N N . SER A 1 183 ? 0.649 19.656 0.08 1 97.88 183 SER A N 1
ATOM 1417 C CA . SER A 1 183 ? 0.37 19.5 -1.345 1 97.88 183 SER A CA 1
ATOM 1418 C C . SER A 1 183 ? 1.084 20.578 -2.162 1 97.88 183 SER A C 1
ATOM 1420 O O . SER A 1 183 ? 0.634 21.719 -2.219 1 97.88 183 SER A O 1
ATOM 1422 N N . GLY A 1 184 ? 2.174 20.188 -2.766 1 97.38 184 GLY A N 1
ATOM 1423 C CA . GLY A 1 184 ? 2.904 21.062 -3.672 1 97.38 184 GLY A CA 1
ATOM 1424 C C . GLY A 1 184 ? 3.883 21.969 -2.963 1 97.38 184 GLY A C 1
ATOM 1425 O O . GLY A 1 184 ? 4.398 22.922 -3.559 1 97.38 184 GLY A O 1
ATOM 1426 N N . MET A 1 185 ? 4.16 21.781 -1.723 1 98.25 185 MET A N 1
ATOM 1427 C CA . MET A 1 185 ? 5.098 22.609 -0.977 1 98.25 185 MET A CA 1
ATOM 1428 C C . MET A 1 185 ? 6.539 22.25 -1.314 1 98.25 185 MET A C 1
ATOM 1430 O O . MET A 1 185 ? 6.867 21.078 -1.481 1 98.25 185 MET A O 1
ATOM 1434 N N . ASN A 1 186 ? 7.371 23.172 -1.461 1 98 186 ASN A N 1
ATOM 1435 C CA . ASN A 1 186 ? 8.797 23.016 -1.718 1 98 186 ASN A CA 1
ATOM 1436 C C . ASN A 1 186 ? 9.594 24.219 -1.251 1 98 186 ASN A C 1
ATOM 1438 O O . ASN A 1 186 ? 9.031 25.172 -0.694 1 98 186 ASN A O 1
ATOM 1442 N N . ALA A 1 187 ? 10.883 24.188 -1.501 1 97.75 187 ALA A N 1
ATOM 1443 C CA . ALA A 1 187 ? 11.789 25.203 -0.985 1 97.75 187 ALA A CA 1
ATOM 1444 C C . ALA A 1 187 ? 11.484 26.578 -1.591 1 97.75 187 ALA A C 1
ATOM 1446 O O . ALA A 1 187 ? 11.711 27.609 -0.958 1 97.75 187 ALA A O 1
ATOM 1447 N N . GLU A 1 188 ? 10.898 26.625 -2.725 1 97.94 188 GLU A N 1
ATOM 1448 C CA . GLU A 1 188 ? 10.688 27.875 -3.453 1 97.94 188 GLU A CA 1
ATOM 1449 C C . GLU A 1 188 ? 9.438 28.609 -2.951 1 97.94 188 GLU A C 1
ATOM 1451 O O . GLU A 1 188 ? 9.344 29.828 -3.057 1 97.94 188 GLU A O 1
ATOM 1456 N N . ASN A 1 189 ? 8.477 27.875 -2.393 1 98.19 189 ASN A N 1
ATOM 1457 C CA . ASN A 1 189 ? 7.203 28.531 -2.104 1 98.19 189 ASN A CA 1
ATOM 1458 C C . ASN A 1 189 ? 6.863 28.469 -0.617 1 98.19 189 ASN A C 1
ATOM 1460 O O . ASN A 1 189 ? 6.008 29.203 -0.138 1 98.19 189 ASN A O 1
ATOM 1464 N N . ALA A 1 190 ? 7.559 27.656 0.156 1 98.06 190 ALA A N 1
ATOM 1465 C CA . ALA A 1 190 ? 7.207 27.359 1.542 1 98.06 190 ALA A CA 1
ATOM 1466 C C . ALA A 1 190 ? 7.25 28.609 2.402 1 98.06 190 ALA A C 1
ATOM 1468 O O . ALA A 1 190 ? 6.301 28.906 3.133 1 98.06 190 ALA A O 1
ATOM 1469 N N . LYS A 1 191 ? 8.297 29.344 2.309 1 96.62 191 LYS A N 1
ATOM 1470 C CA . LYS A 1 191 ? 8.469 30.531 3.137 1 96.62 191 LYS A CA 1
ATOM 1471 C C . LYS A 1 191 ? 7.359 31.547 2.889 1 96.62 191 LYS A C 1
ATOM 1473 O O . LYS A 1 191 ? 6.77 32.094 3.834 1 96.62 191 LYS A O 1
ATOM 1478 N N . LYS A 1 192 ? 7.121 31.828 1.644 1 97.19 192 LYS A N 1
ATOM 1479 C CA . LYS A 1 192 ? 6.098 32.812 1.288 1 97.19 192 LYS A CA 1
ATOM 1480 C C . LYS A 1 192 ? 4.723 32.375 1.788 1 97.19 192 LYS A C 1
ATOM 1482 O O . LYS A 1 192 ? 3.955 33.188 2.307 1 97.19 192 LYS A O 1
ATOM 1487 N N . LEU A 1 193 ? 4.352 31.078 1.612 1 98.31 193 LEU A N 1
ATOM 1488 C CA . LEU A 1 193 ? 3.066 30.578 2.084 1 98.31 193 LEU A CA 1
ATOM 1489 C C . LEU A 1 193 ? 2.93 30.766 3.592 1 98.31 193 LEU A C 1
ATOM 1491 O O . LEU A 1 193 ? 1.876 31.188 4.074 1 98.31 193 LEU A O 1
ATOM 1495 N N . MET A 1 194 ? 4.012 30.438 4.312 1 97.94 194 MET A N 1
ATOM 1496 C CA . MET A 1 194 ? 3.998 30.594 5.766 1 97.94 194 MET A CA 1
ATOM 1497 C C . MET A 1 194 ? 3.783 32.031 6.164 1 97.94 194 MET A C 1
ATOM 1499 O O . MET A 1 194 ? 3 32.344 7.07 1 97.94 194 MET A O 1
ATOM 1503 N N . GLU A 1 195 ? 4.422 32.938 5.441 1 97 195 GLU A N 1
ATOM 1504 C CA . GLU A 1 195 ? 4.281 34.375 5.715 1 97 195 GLU A CA 1
ATOM 1505 C C . GLU A 1 195 ? 2.865 34.844 5.406 1 97 195 GLU A C 1
ATOM 1507 O O . GLU A 1 195 ? 2.287 35.625 6.172 1 97 195 GLU A O 1
ATOM 1512 N N . ASP A 1 196 ? 2.332 34.375 4.367 1 98.06 196 ASP A N 1
ATOM 1513 C CA . ASP A 1 196 ? 1.034 34.844 3.887 1 98.06 196 ASP A CA 1
ATOM 1514 C C . ASP A 1 196 ? -0.099 34.312 4.754 1 98.06 196 ASP A C 1
ATOM 1516 O O . ASP A 1 196 ? -1.153 34.938 4.871 1 98.06 196 ASP A O 1
ATOM 1520 N N . THR A 1 197 ? 0.04 33.156 5.355 1 98.44 197 THR A N 1
ATOM 1521 C CA . THR A 1 197 ? -1.074 32.469 6 1 98.44 197 THR A CA 1
ATOM 1522 C C . THR A 1 197 ? -0.912 32.5 7.52 1 98.44 197 THR A C 1
ATOM 1524 O O . THR A 1 197 ? -1.879 32.281 8.25 1 98.44 197 THR A O 1
ATOM 1527 N N . GLY A 1 198 ? 0.356 32.562 7.961 1 97.94 198 GLY A N 1
ATOM 1528 C CA . GLY A 1 198 ? 0.636 32.469 9.383 1 97.94 198 GLY A CA 1
ATOM 1529 C C . GLY A 1 198 ? 0.815 31.031 9.852 1 97.94 198 GLY A C 1
ATOM 1530 O O . GLY A 1 198 ? 1.106 30.781 11.023 1 97.94 198 GLY A O 1
ATOM 1531 N N . VAL A 1 199 ? 0.669 30.031 8.945 1 98 199 VAL A N 1
ATOM 1532 C CA . VAL A 1 199 ? 0.913 28.641 9.305 1 98 199 VAL A CA 1
ATOM 1533 C C . VAL A 1 199 ? 2.4 28.422 9.578 1 98 199 VAL A C 1
ATOM 1535 O O . VAL A 1 199 ? 3.248 29.062 8.938 1 98 199 VAL A O 1
ATOM 1538 N N . ASN A 1 200 ? 2.721 27.531 10.484 1 97.31 200 ASN A N 1
ATOM 1539 C CA . ASN A 1 200 ? 4.121 27.344 10.844 1 97.31 200 ASN A CA 1
ATOM 1540 C C . ASN A 1 200 ? 4.586 25.922 10.547 1 97.31 200 ASN A C 1
ATOM 1542 O O . ASN A 1 200 ? 5.707 25.547 10.898 1 97.31 200 ASN A O 1
ATOM 1546 N N . GLN A 1 201 ? 3.738 25.109 10.016 1 98.31 201 GLN A N 1
ATOM 1547 C CA . GLN A 1 201 ? 4.082 23.734 9.664 1 98.31 201 GLN A CA 1
ATOM 1548 C C . GLN A 1 201 ? 3.807 23.469 8.188 1 98.31 201 GLN A C 1
ATOM 1550 O O . GLN A 1 201 ? 2.732 23.797 7.68 1 98.31 201 GLN A O 1
ATOM 1555 N N . ILE A 1 202 ? 4.785 22.844 7.484 1 98.5 202 ILE A N 1
ATOM 1556 C CA . ILE A 1 202 ? 4.621 22.531 6.07 1 98.5 202 ILE A CA 1
ATOM 1557 C C . ILE A 1 202 ? 4.883 21.047 5.84 1 98.5 202 ILE A C 1
ATOM 1559 O O . ILE A 1 202 ? 5.676 20.438 6.555 1 98.5 202 ILE A O 1
ATOM 1563 N N . HIS A 1 203 ? 4.203 20.5 4.949 1 98.88 203 HIS A N 1
ATOM 1564 C CA . HIS A 1 203 ? 4.262 19.109 4.535 1 98.88 203 HIS A CA 1
ATOM 1565 C C . HIS A 1 203 ? 4.664 18.984 3.07 1 98.88 203 HIS A C 1
ATOM 1567 O O . HIS A 1 203 ? 4.031 19.578 2.193 1 98.88 203 HIS A O 1
ATOM 1573 N N . SER A 1 204 ? 5.734 18.266 2.793 1 98.75 204 SER A N 1
ATOM 1574 C CA . SER A 1 204 ? 6.238 18.141 1.429 1 98.75 204 SER A CA 1
ATOM 1575 C C . SER A 1 204 ? 6.707 16.719 1.139 1 98.75 204 SER A C 1
ATOM 1577 O O . SER A 1 204 ? 7.18 16.016 2.037 1 98.75 204 SER A O 1
ATOM 1579 N N . SER A 1 205 ? 6.598 16.328 -0.115 1 98.38 205 SER A N 1
ATOM 1580 C CA . SER A 1 205 ? 7.043 15 -0.507 1 98.38 205 SER A CA 1
ATOM 1581 C C . SER A 1 205 ? 8.539 14.977 -0.788 1 98.38 205 SER A C 1
ATOM 1583 O O . SER A 1 205 ? 9.188 13.93 -0.678 1 98.38 205 SER A O 1
ATOM 1585 N N . CYS A 1 206 ? 9.102 16.156 -1.193 1 98.69 206 CYS A N 1
ATOM 1586 C CA . CYS A 1 206 ? 10.5 16.234 -1.588 1 98.69 206 CYS A CA 1
ATOM 1587 C C . CYS A 1 206 ? 10.883 15.086 -2.516 1 98.69 206 CYS A C 1
ATOM 1589 O O . CYS A 1 206 ? 11.883 14.406 -2.295 1 98.69 206 CYS A O 1
ATOM 1591 N N . LYS A 1 207 ? 10.125 14.922 -3.529 1 98 207 LYS A N 1
ATOM 1592 C CA . LYS A 1 207 ? 10.102 13.703 -4.344 1 98 207 LYS A CA 1
ATOM 1593 C C . LYS A 1 207 ? 11.023 13.828 -5.547 1 98 207 LYS A C 1
ATOM 1595 O O . LYS A 1 207 ? 11.109 14.891 -6.168 1 98 207 LYS A O 1
ATOM 1600 N N . VAL A 1 208 ? 11.75 12.812 -5.883 1 98.19 208 VAL A N 1
ATOM 1601 C CA . VAL A 1 208 ? 12.414 12.594 -7.164 1 98.19 208 VAL A CA 1
ATOM 1602 C C . VAL A 1 208 ? 12.094 11.195 -7.676 1 98.19 208 VAL A C 1
ATOM 1604 O O . VAL A 1 208 ? 11.461 10.398 -6.98 1 98.19 208 VAL A O 1
ATOM 1607 N N . TRP A 1 209 ? 12.477 10.875 -8.914 1 98 209 TRP A N 1
ATOM 1608 C CA . TRP A 1 209 ? 12.258 9.562 -9.516 1 98 209 TRP A CA 1
ATOM 1609 C C . TRP A 1 209 ? 13.578 8.828 -9.719 1 98 209 TRP A C 1
ATOM 1611 O O . TRP A 1 209 ? 14.555 9.422 -10.172 1 98 209 TRP A O 1
ATOM 1621 N N . LEU A 1 210 ? 13.641 7.633 -9.234 1 98 210 LEU A N 1
ATOM 1622 C CA . LEU A 1 210 ? 14.727 6.711 -9.555 1 98 210 LEU A CA 1
ATOM 1623 C C . LEU A 1 210 ? 14.273 5.66 -10.562 1 98 210 LEU A C 1
ATOM 1625 O O . LEU A 1 210 ? 13.078 5.535 -10.836 1 98 210 LEU A O 1
ATOM 1629 N N . LYS A 1 211 ? 15.219 4.973 -11.148 1 97.56 211 LYS A N 1
ATOM 1630 C CA . LYS A 1 211 ? 14.883 4.008 -12.195 1 97.56 211 LYS A CA 1
ATOM 1631 C C . LYS A 1 211 ? 15.203 2.584 -11.75 1 97.56 211 LYS A C 1
ATOM 1633 O O . LYS A 1 211 ? 16.203 2.348 -11.086 1 97.56 211 LYS A O 1
ATOM 1638 N N . ASP A 1 212 ? 14.359 1.683 -12.016 1 97.94 212 ASP A N 1
ATOM 1639 C CA . ASP A 1 212 ? 14.547 0.237 -11.93 1 97.94 212 ASP A CA 1
ATOM 1640 C C . ASP A 1 212 ? 14.266 -0.436 -13.266 1 97.94 212 ASP A C 1
ATOM 1642 O O . ASP A 1 212 ? 13.109 -0.58 -13.664 1 97.94 212 ASP A O 1
ATOM 1646 N N . TYR A 1 213 ? 15.25 -0.97 -13.898 1 96.12 213 TYR A N 1
ATOM 1647 C CA . TYR A 1 213 ? 15.125 -1.421 -15.281 1 96.12 213 TYR A CA 1
ATOM 1648 C C . TYR A 1 213 ? 14.469 -2.795 -15.352 1 96.12 213 TYR A C 1
ATOM 1650 O O . TYR A 1 213 ? 14.195 -3.301 -16.438 1 96.12 213 TYR A O 1
ATOM 1658 N N . THR A 1 214 ? 14.172 -3.361 -14.227 1 97.88 214 THR A N 1
ATOM 1659 C CA . THR A 1 214 ? 13.438 -4.621 -14.195 1 97.88 214 THR A CA 1
ATOM 1660 C C . THR A 1 214 ? 11.93 -4.371 -14.18 1 97.88 214 THR A C 1
ATOM 1662 O O . THR A 1 214 ? 11.141 -5.312 -14.117 1 97.88 214 THR A O 1
ATOM 1665 N N . THR A 1 215 ? 11.523 -3.131 -14.258 1 98.12 215 THR A N 1
ATOM 1666 C CA . THR A 1 215 ? 10.117 -2.74 -14.203 1 98.12 215 THR A CA 1
ATOM 1667 C C . THR A 1 215 ? 9.375 -3.236 -15.438 1 98.12 215 THR A C 1
ATOM 1669 O O . THR A 1 215 ? 8.211 -3.646 -15.344 1 98.12 215 THR A O 1
ATOM 1672 N N . THR A 1 216 ? 10.062 -3.154 -16.562 1 96.62 216 THR A N 1
ATOM 1673 C CA . THR A 1 216 ? 9.453 -3.514 -17.828 1 96.62 216 THR A CA 1
ATOM 1674 C C . THR A 1 216 ? 10.375 -4.43 -18.641 1 96.62 216 THR A C 1
ATOM 1676 O O . THR A 1 216 ? 11.516 -4.07 -18.922 1 96.62 216 THR A O 1
ATOM 1679 N N . LYS A 1 217 ? 9.844 -5.605 -18.859 1 94.25 217 LYS A N 1
ATOM 1680 C CA . LYS A 1 217 ? 10.531 -6.605 -19.672 1 94.25 217 LYS A CA 1
ATOM 1681 C C . LYS A 1 217 ? 9.539 -7.523 -20.375 1 94.25 217 LYS A C 1
ATOM 1683 O O . LYS A 1 217 ? 8.438 -7.762 -19.875 1 94.25 217 LYS A O 1
ATOM 1688 N N . ASN A 1 218 ? 9.891 -8.172 -21.516 1 91.5 218 ASN A N 1
ATOM 1689 C CA . ASN A 1 218 ? 9.125 -9.195 -22.219 1 91.5 218 ASN A CA 1
ATOM 1690 C C . ASN A 1 218 ? 7.691 -8.742 -22.484 1 91.5 218 ASN A C 1
ATOM 1692 O O . ASN A 1 218 ? 6.746 -9.516 -22.312 1 91.5 218 ASN A O 1
ATOM 1696 N N . ASN A 1 219 ? 7.41 -7.445 -22.625 1 88.5 219 ASN A N 1
ATOM 1697 C CA . ASN A 1 219 ? 6.086 -6.867 -22.844 1 88.5 219 ASN A CA 1
ATOM 1698 C C . ASN A 1 219 ? 5.238 -6.91 -21.562 1 88.5 219 ASN A C 1
ATOM 1700 O O . ASN A 1 219 ? 4.012 -6.934 -21.641 1 88.5 219 ASN A O 1
ATOM 1704 N N . VAL A 1 220 ? 5.859 -7.219 -20.469 1 96.62 220 VAL A N 1
ATOM 1705 C CA . VAL A 1 220 ? 5.242 -7.141 -19.141 1 96.62 220 VAL A CA 1
ATOM 1706 C C . VAL A 1 220 ? 5.758 -5.906 -18.406 1 96.62 220 VAL A C 1
ATOM 1708 O O . VAL A 1 220 ? 6.965 -5.645 -18.391 1 96.62 220 VAL A O 1
ATOM 1711 N N . SER A 1 221 ? 4.867 -5.109 -17.891 1 97.5 221 SER A N 1
ATOM 1712 C CA . SER A 1 221 ? 5.281 -3.881 -17.234 1 97.5 221 SER A CA 1
ATOM 1713 C C . SER A 1 221 ? 4.602 -3.734 -15.867 1 97.5 221 SER A C 1
ATOM 1715 O O . SER A 1 221 ? 3.408 -4.02 -15.734 1 97.5 221 SER A O 1
ATOM 1717 N N . TYR A 1 222 ? 5.332 -3.322 -14.891 1 97.69 222 TYR A N 1
ATOM 1718 C CA . TYR A 1 222 ? 4.832 -3.002 -13.562 1 97.69 222 TYR A CA 1
ATOM 1719 C C . TYR A 1 222 ? 4.938 -1.507 -13.289 1 97.69 222 TYR A C 1
ATOM 1721 O O . TYR A 1 222 ? 4.93 -1.082 -12.125 1 97.69 222 TYR A O 1
ATOM 1729 N N . ALA A 1 223 ? 5.102 -0.699 -14.406 1 97.25 223 ALA A N 1
ATOM 1730 C CA . ALA A 1 223 ? 5.109 0.755 -14.273 1 97.25 223 ALA A CA 1
ATOM 1731 C C . ALA A 1 223 ? 3.771 1.262 -13.734 1 97.25 223 ALA A C 1
ATOM 1733 O O . ALA A 1 223 ? 2.711 0.764 -14.125 1 97.25 223 ALA A O 1
ATOM 1734 N N . TYR A 1 224 ? 3.842 2.23 -12.82 1 95.81 224 TYR A N 1
ATOM 1735 C CA . TYR A 1 224 ? 2.613 2.797 -12.273 1 95.81 224 TYR A CA 1
ATOM 1736 C C . TYR A 1 224 ? 2.516 4.285 -12.586 1 95.81 224 TYR A C 1
ATOM 1738 O O . TYR A 1 224 ? 1.554 4.945 -12.18 1 95.81 224 TYR A O 1
ATOM 1746 N N . SER A 1 225 ? 3.555 4.793 -13.172 1 92.81 225 SER A N 1
ATOM 1747 C CA . SER A 1 225 ? 3.598 6.184 -13.617 1 92.81 225 SER A CA 1
ATOM 1748 C C . SER A 1 225 ? 3.869 6.277 -15.117 1 92.81 225 SER A C 1
ATOM 1750 O O . SER A 1 225 ? 3.906 5.262 -15.812 1 92.81 225 SER A O 1
ATOM 1752 N N . LYS A 1 226 ? 4.023 7.547 -15.664 1 91.81 226 LYS A N 1
ATOM 1753 C CA . LYS A 1 226 ? 4.297 7.754 -17.078 1 91.81 226 LYS A CA 1
ATOM 1754 C C . LYS A 1 226 ? 5.699 7.277 -17.438 1 91.81 226 LYS A C 1
ATOM 1756 O O . LYS A 1 226 ? 5.98 6.988 -18.609 1 91.81 226 LYS A O 1
ATOM 1761 N N . ASP A 1 227 ? 6.547 7.191 -16.438 1 92.62 227 ASP A N 1
ATOM 1762 C CA . ASP A 1 227 ? 7.902 6.684 -16.641 1 92.62 227 ASP A CA 1
ATOM 1763 C C . ASP A 1 227 ? 7.934 5.16 -16.578 1 92.62 227 ASP A C 1
ATOM 1765 O O . ASP A 1 227 ? 7.625 4.57 -15.531 1 92.62 227 ASP A O 1
ATOM 1769 N N . GLU A 1 228 ? 8.422 4.504 -17.547 1 93.81 228 GLU A N 1
ATOM 1770 C CA . GLU A 1 228 ? 8.375 3.055 -17.703 1 93.81 228 GLU A CA 1
ATOM 1771 C C . GLU A 1 228 ? 9.258 2.359 -16.672 1 93.81 228 GLU A C 1
ATOM 1773 O O . GLU A 1 228 ? 9.094 1.164 -16.406 1 93.81 228 GLU A O 1
ATOM 1778 N N . TYR A 1 229 ? 10.109 3.105 -16.094 1 96.25 229 TYR A N 1
ATOM 1779 C CA . TYR A 1 229 ? 11.062 2.467 -15.195 1 96.25 229 TYR A CA 1
ATOM 1780 C C . TYR A 1 229 ? 11.102 3.186 -13.852 1 96.25 229 TYR A C 1
ATOM 1782 O O . TYR A 1 229 ? 11.828 2.779 -12.945 1 96.25 229 TYR A O 1
ATOM 1790 N N . GLY A 1 230 ? 10.305 4.172 -13.711 1 97.06 230 GLY A N 1
ATOM 1791 C CA . GLY A 1 230 ? 10.484 5.086 -12.594 1 97.06 230 GLY A CA 1
ATOM 1792 C C . GLY A 1 230 ? 9.703 4.684 -11.359 1 97.06 230 GLY A C 1
ATOM 1793 O O . GLY A 1 230 ? 8.586 4.18 -11.469 1 97.06 230 GLY A O 1
ATOM 1794 N N . TYR A 1 231 ? 10.305 4.91 -10.18 1 98.19 231 TYR A N 1
ATOM 1795 C CA . TYR A 1 231 ? 9.602 4.902 -8.906 1 98.19 231 TYR A CA 1
ATOM 1796 C C . TYR A 1 231 ? 10.016 6.094 -8.047 1 98.19 231 TYR A C 1
ATOM 1798 O O . TYR A 1 231 ? 11.148 6.566 -8.133 1 98.19 231 TYR A O 1
ATOM 1806 N N . ASP A 1 232 ? 9.141 6.613 -7.25 1 97.94 232 ASP A N 1
ATOM 1807 C CA . ASP A 1 232 ? 9.375 7.875 -6.551 1 97.94 232 ASP A CA 1
ATOM 1808 C C . ASP A 1 232 ? 10.023 7.633 -5.188 1 97.94 232 ASP A C 1
ATOM 1810 O O . ASP A 1 232 ? 9.727 6.641 -4.52 1 97.94 232 ASP A O 1
ATOM 1814 N N . VAL A 1 233 ? 10.922 8.531 -4.828 1 98.62 233 VAL A N 1
ATOM 1815 C CA . VAL A 1 233 ? 11.57 8.5 -3.525 1 98.62 233 VAL A CA 1
ATOM 1816 C C . VAL A 1 233 ? 11.773 9.93 -3.02 1 98.62 233 VAL A C 1
ATOM 1818 O O . VAL A 1 233 ? 11.641 10.891 -3.781 1 98.62 233 VAL A O 1
ATOM 1821 N N . VAL A 1 234 ? 12.047 10.016 -1.709 1 98.88 234 VAL A N 1
ATOM 1822 C CA . VAL A 1 234 ? 12.453 11.281 -1.107 1 98.88 234 VAL A CA 1
ATOM 1823 C C . VAL A 1 234 ? 13.922 11.555 -1.425 1 98.88 234 VAL A C 1
ATOM 1825 O O . VAL A 1 234 ? 14.758 10.648 -1.365 1 98.88 234 VAL A O 1
ATOM 1828 N N . ASP A 1 235 ? 14.18 12.781 -1.769 1 98.81 235 ASP A N 1
ATOM 1829 C CA . ASP A 1 235 ? 15.547 13.211 -2.049 1 98.81 235 ASP A CA 1
ATOM 1830 C C . ASP A 1 235 ? 16.109 14.031 -0.892 1 98.81 235 ASP A C 1
ATOM 1832 O O . ASP A 1 235 ? 15.531 15.047 -0.503 1 98.81 235 ASP A O 1
ATOM 1836 N N . VAL A 1 236 ? 17.266 13.617 -0.407 1 98.81 236 VAL A N 1
ATOM 1837 C CA . VAL A 1 236 ? 17.875 14.242 0.77 1 98.81 236 VAL A CA 1
ATOM 1838 C C . VAL A 1 236 ? 18.188 15.703 0.474 1 98.81 236 VAL A C 1
ATOM 1840 O O . VAL A 1 236 ? 18.031 16.562 1.341 1 98.81 236 VAL A O 1
ATOM 1843 N N . ASP A 1 237 ? 18.594 16.047 -0.719 1 98.81 237 ASP A N 1
ATOM 1844 C CA . ASP A 1 237 ? 18.969 17.406 -1.062 1 98.81 237 ASP A CA 1
ATOM 1845 C C . ASP A 1 237 ? 17.75 18.312 -1.104 1 98.81 237 ASP A C 1
ATOM 1847 O O . ASP A 1 237 ? 17.812 19.484 -0.685 1 98.81 237 ASP A O 1
ATOM 1851 N N . LEU A 1 238 ? 16.656 17.797 -1.596 1 98.81 238 LEU A N 1
ATOM 1852 C CA . LEU A 1 238 ? 15.422 18.578 -1.598 1 98.81 238 LEU A CA 1
ATOM 1853 C C . LEU A 1 238 ? 14.938 18.828 -0.174 1 98.81 238 LEU A C 1
ATOM 1855 O O . LEU A 1 238 ? 14.414 19.906 0.122 1 98.81 238 LEU A O 1
ATOM 1859 N N . VAL A 1 239 ? 15.086 17.844 0.687 1 98.88 239 VAL A N 1
ATOM 1860 C CA . VAL A 1 239 ? 14.703 18.016 2.084 1 98.88 239 VAL A CA 1
ATOM 1861 C C . VAL A 1 239 ? 15.555 19.109 2.719 1 98.88 239 VAL A C 1
ATOM 1863 O O . VAL A 1 239 ? 15.031 20.016 3.379 1 98.88 239 VAL A O 1
ATOM 1866 N N . LYS A 1 240 ? 16.859 19.062 2.486 1 98.75 240 LYS A N 1
ATOM 1867 C CA . LYS A 1 240 ? 17.766 20.062 3.027 1 98.75 240 LYS A CA 1
ATOM 1868 C C . LYS A 1 240 ? 17.391 21.469 2.553 1 98.75 240 LYS A C 1
ATOM 1870 O O . LYS A 1 240 ? 17.375 22.422 3.344 1 98.75 240 LYS A O 1
ATOM 1875 N N . GLN A 1 241 ? 17.125 21.547 1.285 1 98.62 241 GLN A N 1
ATOM 1876 C CA . GLN A 1 241 ? 16.75 22.844 0.716 1 98.62 241 GLN A CA 1
ATOM 1877 C C . GLN A 1 241 ? 15.477 23.375 1.362 1 98.62 241 GLN A C 1
ATOM 1879 O O . GLN A 1 241 ? 15.375 24.562 1.665 1 98.62 241 GLN A O 1
ATOM 1884 N N . LEU A 1 242 ? 14.539 22.5 1.52 1 98.56 242 LEU A N 1
ATOM 1885 C CA . LEU A 1 242 ? 13.266 22.891 2.125 1 98.56 242 LEU A CA 1
ATOM 1886 C C . LEU A 1 242 ? 13.469 23.328 3.57 1 98.56 242 LEU A C 1
ATOM 1888 O O . LEU A 1 242 ? 12.969 24.391 3.977 1 98.56 242 LEU A O 1
ATOM 1892 N N . VAL A 1 243 ? 14.18 22.516 4.363 1 98.19 243 VAL A N 1
ATOM 1893 C CA . VAL A 1 243 ? 14.438 22.828 5.766 1 98.19 243 VAL A CA 1
ATOM 1894 C C . VAL A 1 243 ? 15.164 24.172 5.879 1 98.19 243 VAL A C 1
ATOM 1896 O O . VAL A 1 243 ? 14.797 25 6.707 1 98.19 243 VAL A O 1
ATOM 1899 N N . ASN A 1 244 ? 16.125 24.422 5.012 1 97.38 244 ASN A N 1
ATOM 1900 C CA . ASN A 1 244 ? 16.875 25.656 5.02 1 97.38 244 ASN A CA 1
ATOM 1901 C C . ASN A 1 244 ? 16 26.859 4.656 1 97.38 244 ASN A C 1
ATOM 1903 O O . ASN A 1 244 ? 16.156 27.938 5.215 1 97.38 244 ASN A O 1
ATOM 1907 N N . SER A 1 245 ? 15.148 26.625 3.764 1 96.5 245 SER A N 1
ATOM 1908 C CA . SER A 1 245 ? 14.297 27.719 3.303 1 96.5 245 SER A CA 1
ATOM 1909 C C . SER A 1 245 ? 13.328 28.156 4.395 1 96.5 245 SER A C 1
ATOM 1911 O O . SER A 1 245 ? 12.938 29.328 4.449 1 96.5 245 SER A O 1
ATOM 1913 N N . VAL A 1 246 ? 12.922 27.266 5.207 1 94.44 246 VAL A N 1
ATOM 1914 C CA . VAL A 1 246 ? 11.898 27.516 6.219 1 94.44 246 VAL A CA 1
ATOM 1915 C C . VAL A 1 246 ? 12.555 27.969 7.52 1 94.44 246 VAL A C 1
ATOM 1917 O O . VAL A 1 246 ? 12 28.812 8.234 1 94.44 246 VAL A O 1
ATOM 1920 N N . LYS A 1 247 ? 13.664 27.453 7.895 1 88.75 247 LYS A N 1
ATOM 1921 C CA . LYS A 1 247 ? 14.266 27.688 9.203 1 88.75 247 LYS A CA 1
ATOM 1922 C C . LYS A 1 247 ? 15.312 28.797 9.148 1 88.75 247 LYS A C 1
ATOM 1924 O O . LYS A 1 247 ? 15.68 29.375 10.18 1 88.75 247 LYS A O 1
ATOM 1929 N N . GLU A 1 248 ? 15.875 29.078 8.039 1 77.62 248 GLU A N 1
ATOM 1930 C CA . GLU A 1 248 ? 16.812 30.188 7.969 1 77.62 248 GLU A CA 1
ATOM 1931 C C . GLU A 1 248 ? 16.094 31.484 7.598 1 77.62 248 GLU A C 1
ATOM 1933 O O . GLU A 1 248 ? 15.094 31.469 6.871 1 77.62 248 GLU A O 1
ATOM 1938 N N . MET B 1 1 ? -4.82 -34.156 -10.688 1 63.47 1 MET B N 1
ATOM 1939 C CA . MET B 1 1 ? -4.363 -33.219 -9.672 1 63.47 1 MET B CA 1
ATOM 1940 C C . MET B 1 1 ? -5.469 -32.219 -9.312 1 63.47 1 MET B C 1
ATOM 1942 O O . MET B 1 1 ? -6.305 -31.891 -10.156 1 63.47 1 MET B O 1
ATOM 1946 N N . ASN B 1 2 ? -5.656 -31.844 -7.98 1 86.06 2 ASN B N 1
ATOM 1947 C CA . ASN B 1 2 ? -6.75 -30.984 -7.566 1 86.06 2 ASN B CA 1
ATOM 1948 C C . ASN B 1 2 ? -6.566 -29.562 -8.094 1 86.06 2 ASN B C 1
ATOM 1950 O O . ASN B 1 2 ? -5.461 -29.016 -8.07 1 86.06 2 ASN B O 1
ATOM 1954 N N . LYS B 1 3 ? -7.512 -29.062 -8.797 1 95.88 3 LYS B N 1
ATOM 1955 C CA . LYS B 1 3 ? -7.516 -27.703 -9.344 1 95.88 3 LYS B CA 1
ATOM 1956 C C . LYS B 1 3 ? -7.613 -26.672 -8.227 1 95.88 3 LYS B C 1
ATOM 1958 O O . LYS B 1 3 ? -8.344 -26.859 -7.258 1 95.88 3 LYS B O 1
ATOM 1963 N N . VAL B 1 4 ? -6.82 -25.672 -8.297 1 97.69 4 VAL B N 1
ATOM 1964 C CA . VAL B 1 4 ? -6.754 -24.656 -7.25 1 97.69 4 VAL B CA 1
ATOM 1965 C C . VAL B 1 4 ? -7.098 -23.281 -7.832 1 97.69 4 VAL B C 1
ATOM 1967 O O . VAL B 1 4 ? -6.574 -22.906 -8.883 1 97.69 4 VAL B O 1
ATOM 1970 N N . VAL B 1 5 ? -7.98 -22.594 -7.195 1 98.56 5 VAL B N 1
ATOM 1971 C CA . VAL B 1 5 ? -8.305 -21.219 -7.539 1 98.56 5 VAL B CA 1
ATOM 1972 C C . VAL B 1 5 ? -7.75 -20.266 -6.469 1 98.56 5 VAL B C 1
ATOM 1974 O O . VAL B 1 5 ? -8.125 -20.359 -5.301 1 98.56 5 VAL B O 1
ATOM 1977 N N . GLU B 1 6 ? -6.883 -19.469 -6.879 1 98.88 6 GLU B N 1
ATOM 1978 C CA . GLU B 1 6 ? -6.32 -18.422 -6.031 1 98.88 6 GLU B CA 1
ATOM 1979 C C . GLU B 1 6 ? -6.852 -17.047 -6.43 1 98.88 6 GLU B C 1
ATOM 1981 O O . GLU B 1 6 ? -6.852 -16.688 -7.613 1 98.88 6 GLU B O 1
ATOM 1986 N N . VAL B 1 7 ? -7.32 -16.281 -5.465 1 98.94 7 VAL B N 1
ATOM 1987 C CA . VAL B 1 7 ? -7.828 -14.945 -5.746 1 98.94 7 VAL B CA 1
ATOM 1988 C C . VAL B 1 7 ? -6.84 -13.898 -5.23 1 98.94 7 VAL B C 1
ATOM 1990 O O . VAL B 1 7 ? -6.352 -14 -4.102 1 98.94 7 VAL B O 1
ATOM 1993 N N . CYS B 1 8 ? -6.469 -12.977 -6.109 1 98.88 8 CYS B N 1
ATOM 1994 C CA . CYS B 1 8 ? -5.641 -11.828 -5.758 1 98.88 8 CYS B CA 1
ATOM 1995 C C . CYS B 1 8 ? -6.445 -10.789 -4.984 1 98.88 8 CYS B C 1
ATOM 1997 O O . CYS B 1 8 ? -7.312 -10.117 -5.547 1 98.88 8 CYS B O 1
ATOM 1999 N N . CYS B 1 9 ? -6.164 -10.641 -3.725 1 98.94 9 CYS B N 1
ATOM 2000 C CA . CYS B 1 9 ? -6.961 -9.797 -2.84 1 98.94 9 CYS B CA 1
ATOM 2001 C C . CYS B 1 9 ? -6.172 -8.57 -2.4 1 98.94 9 CYS B C 1
ATOM 2003 O O . CYS B 1 9 ? -5.047 -8.688 -1.917 1 98.94 9 CYS B O 1
ATOM 2005 N N . GLY B 1 10 ? -6.785 -7.371 -2.5 1 98.81 10 GLY B N 1
ATOM 2006 C CA . GLY B 1 10 ? -6.117 -6.133 -2.121 1 98.81 10 GLY B CA 1
ATOM 2007 C C . GLY B 1 10 ? -6.516 -5.637 -0.744 1 98.81 10 GLY B C 1
ATOM 2008 O O . GLY B 1 10 ? -6.117 -4.547 -0.331 1 98.81 10 GLY B O 1
ATOM 2009 N N . SER B 1 11 ? -7.414 -6.441 -0.05 1 98.81 11 SER B N 1
ATOM 2010 C CA . SER B 1 11 ? -7.93 -6.008 1.245 1 98.81 11 SER B CA 1
ATOM 2011 C C . SER B 1 11 ? -8.562 -7.168 2.004 1 98.81 11 SER B C 1
ATOM 2013 O O . SER B 1 11 ? -8.805 -8.234 1.433 1 98.81 11 SER B O 1
ATOM 2015 N N . TYR B 1 12 ? -8.82 -6.902 3.252 1 98.94 12 TYR B N 1
ATOM 2016 C CA . TYR B 1 12 ? -9.594 -7.832 4.066 1 98.94 12 TYR B CA 1
ATOM 2017 C C . TYR B 1 12 ? -10.977 -8.062 3.465 1 98.94 12 TYR B C 1
ATOM 2019 O O . TYR B 1 12 ? -11.445 -9.203 3.398 1 98.94 12 TYR B O 1
ATOM 2027 N N . TYR B 1 13 ? -11.656 -7 2.986 1 98.81 13 TYR B N 1
ATOM 2028 C CA . TYR B 1 13 ? -12.93 -7.141 2.291 1 98.81 13 TYR B CA 1
ATOM 2029 C C . TYR B 1 13 ? -12.82 -8.141 1.149 1 98.81 13 TYR B C 1
ATOM 2031 O O . TYR B 1 13 ? -13.672 -9.023 1.005 1 98.81 13 TYR B O 1
ATOM 2039 N N . ASP B 1 14 ? -11.797 -7.977 0.35 1 98.94 14 ASP B N 1
ATOM 2040 C CA . ASP B 1 14 ? -11.578 -8.852 -0.8 1 98.94 14 ASP B CA 1
ATOM 2041 C C . ASP B 1 14 ? -11.484 -10.312 -0.368 1 98.94 14 ASP B C 1
ATOM 2043 O O . ASP B 1 14 ? -12.039 -11.195 -1.022 1 98.94 14 ASP B O 1
ATOM 2047 N N . CYS B 1 15 ? -10.742 -10.523 0.73 1 98.94 15 CYS B N 1
ATOM 2048 C CA . CYS B 1 15 ? -10.57 -11.883 1.226 1 98.94 15 CYS B CA 1
ATOM 2049 C C . CYS B 1 15 ? -11.906 -12.477 1.657 1 98.94 15 CYS B C 1
ATOM 2051 O O . CYS B 1 15 ? -12.172 -13.664 1.431 1 98.94 15 CYS B O 1
ATOM 2053 N N . VAL B 1 16 ? -12.711 -11.672 2.273 1 98.94 16 VAL B N 1
ATOM 2054 C CA . VAL B 1 16 ? -14.031 -12.133 2.684 1 98.94 16 VAL B CA 1
ATOM 2055 C C . VAL B 1 16 ? -14.844 -12.539 1.456 1 98.94 16 VAL B C 1
ATOM 2057 O O . VAL B 1 16 ? -15.508 -13.578 1.458 1 98.94 16 VAL B O 1
ATOM 2060 N N . GLN B 1 17 ? -14.766 -11.711 0.348 1 98.94 17 GLN B N 1
ATOM 2061 C CA . GLN B 1 17 ? -15.477 -12.047 -0.884 1 98.94 17 GLN B CA 1
ATOM 2062 C C . GLN B 1 17 ? -14.938 -13.336 -1.498 1 98.94 17 GLN B C 1
ATOM 2064 O O . GLN B 1 17 ? -15.711 -14.164 -1.983 1 98.94 17 GLN B O 1
ATOM 2069 N N . ALA B 1 18 ? -13.625 -13.469 -1.493 1 98.94 18 ALA B N 1
ATOM 2070 C CA . ALA B 1 18 ? -13 -14.68 -2.021 1 98.94 18 ALA B CA 1
ATOM 2071 C C . ALA B 1 18 ? -13.453 -15.914 -1.249 1 98.94 18 ALA B C 1
ATOM 2073 O O . ALA B 1 18 ? -13.734 -16.953 -1.844 1 98.94 18 ALA B O 1
ATOM 2074 N N . TYR B 1 19 ? -13.508 -15.797 0.094 1 98.88 19 TYR B N 1
ATOM 2075 C CA . TYR B 1 19 ? -13.938 -16.875 0.972 1 98.88 19 TYR B CA 1
A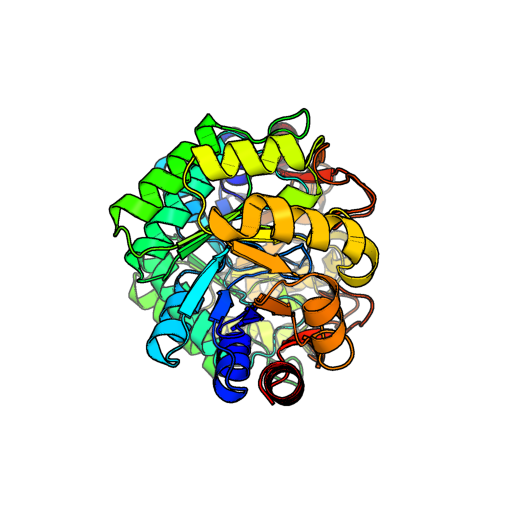TOM 2076 C C . TYR B 1 19 ? -15.375 -17.281 0.687 1 98.88 19 TYR B C 1
ATOM 2078 O O . TYR B 1 19 ? -15.68 -18.469 0.528 1 98.88 19 TYR B O 1
ATOM 2086 N N . LYS B 1 20 ? -16.203 -16.25 0.587 1 98.81 20 LYS B N 1
ATOM 2087 C CA . LYS B 1 20 ? -17.625 -16.5 0.299 1 98.81 20 LYS B CA 1
ATOM 2088 C C . LYS B 1 20 ? -17.797 -17.141 -1.073 1 98.81 20 LYS B C 1
ATOM 2090 O O . LYS B 1 20 ? -18.719 -17.938 -1.28 1 98.81 20 LYS B O 1
ATOM 2095 N N . GLY B 1 21 ? -16.891 -16.844 -1.981 1 98.75 21 GLY B N 1
ATOM 2096 C CA . GLY B 1 21 ? -16.938 -17.406 -3.32 1 98.75 21 GLY B CA 1
ATOM 2097 C C . GLY B 1 21 ? -16.297 -18.781 -3.41 1 98.75 21 GLY B C 1
ATOM 2098 O O . GLY B 1 21 ? -16.25 -19.375 -4.484 1 98.75 21 GLY B O 1
ATOM 2099 N N . ARG B 1 22 ? -15.703 -19.234 -2.35 1 98.19 22 ARG B N 1
ATOM 2100 C CA . ARG B 1 22 ? -15.164 -20.578 -2.184 1 98.19 22 ARG B CA 1
ATOM 2101 C C . ARG B 1 22 ? -13.82 -20.719 -2.889 1 98.19 22 ARG B C 1
ATOM 2103 O O . ARG B 1 22 ? -13.508 -21.781 -3.434 1 98.19 22 ARG B O 1
ATOM 2110 N N . ALA B 1 23 ? -13.117 -19.641 -2.963 1 98.56 23 ALA B N 1
ATOM 2111 C CA . ALA B 1 23 ? -11.734 -19.75 -3.404 1 98.56 23 ALA B CA 1
ATOM 2112 C C . ALA B 1 23 ? -10.938 -20.672 -2.498 1 98.56 23 ALA B C 1
ATOM 2114 O O . ALA B 1 23 ? -11.25 -20.812 -1.313 1 98.56 23 ALA B O 1
ATOM 2115 N N . ASP B 1 24 ? -9.891 -21.344 -3.002 1 98.06 24 ASP B N 1
ATOM 2116 C CA . ASP B 1 24 ? -9.039 -22.25 -2.219 1 98.06 24 ASP B CA 1
ATOM 2117 C C . ASP B 1 24 ? -8.008 -21.453 -1.418 1 98.06 24 ASP B C 1
ATOM 2119 O O . ASP B 1 24 ? -7.668 -21.828 -0.293 1 98.06 24 ASP B O 1
ATOM 2123 N N . ARG B 1 25 ? -7.527 -20.453 -2.039 1 98.31 25 ARG B N 1
ATOM 2124 C CA . ARG B 1 25 ? -6.375 -19.688 -1.567 1 98.31 25 ARG B CA 1
ATOM 2125 C C . ARG B 1 25 ? -6.461 -18.234 -2.008 1 98.31 25 ARG B C 1
ATOM 2127 O O . ARG B 1 25 ? -7.078 -17.922 -3.029 1 98.31 25 ARG B O 1
ATOM 2134 N N . VAL B 1 26 ? -5.867 -17.359 -1.221 1 98.94 26 VAL B N 1
ATOM 2135 C CA . VAL B 1 26 ? -5.766 -15.961 -1.648 1 98.94 26 VAL B CA 1
ATOM 2136 C C . VAL B 1 26 ? -4.309 -15.508 -1.59 1 98.94 26 VAL B C 1
ATOM 2138 O O . VAL B 1 26 ? -3.516 -16.047 -0.808 1 98.94 26 VAL B O 1
ATOM 2141 N N . GLU B 1 27 ? -3.969 -14.695 -2.459 1 98.94 27 GLU B N 1
ATOM 2142 C CA . GLU B 1 27 ? -2.811 -13.82 -2.297 1 98.94 27 GLU B CA 1
ATOM 2143 C C . GLU B 1 27 ? -3.221 -12.453 -1.749 1 98.94 27 GLU B C 1
ATOM 2145 O O . GLU B 1 27 ? -3.9 -11.688 -2.43 1 98.94 27 GLU B O 1
ATOM 2150 N N . LEU B 1 28 ? -2.875 -12.234 -0.526 1 98.94 28 LEU B N 1
ATOM 2151 C CA . LEU B 1 28 ? -3.242 -10.984 0.132 1 98.94 28 LEU B CA 1
ATOM 2152 C C . LEU B 1 28 ? -2.215 -9.891 -0.158 1 98.94 28 LEU B C 1
ATOM 2154 O O . LEU B 1 28 ? -1.017 -10.094 0.051 1 98.94 28 LEU B O 1
ATOM 2158 N N . ASN B 1 29 ? -2.686 -8.805 -0.66 1 98.94 29 ASN B N 1
ATOM 2159 C CA . ASN B 1 29 ? -1.882 -7.652 -1.065 1 98.94 29 ASN B CA 1
ATOM 2160 C C . ASN B 1 29 ? -2.422 -6.355 -0.474 1 98.94 29 ASN B C 1
ATOM 2162 O O . ASN B 1 29 ? -3.336 -6.379 0.353 1 98.94 29 ASN B O 1
ATOM 2166 N N . SER B 1 30 ? -1.791 -5.312 -0.756 1 98.69 30 SER B N 1
ATOM 2167 C CA . SER B 1 30 ? -2.27 -3.934 -0.766 1 98.69 30 SER B CA 1
ATOM 2168 C C . SER B 1 30 ? -1.958 -3.25 -2.092 1 98.69 30 SER B C 1
ATOM 2170 O O . SER B 1 30 ? -1.174 -3.764 -2.893 1 98.69 30 SER B O 1
ATOM 2172 N N . ALA B 1 31 ? -2.668 -2.223 -2.416 1 98.44 31 ALA B N 1
ATOM 2173 C CA . ALA B 1 31 ? -2.355 -1.354 -3.547 1 98.44 31 ALA B CA 1
ATOM 2174 C C . ALA B 1 31 ? -2.209 -2.162 -4.832 1 98.44 31 ALA B C 1
ATOM 2176 O O . ALA B 1 31 ? -1.196 -2.053 -5.531 1 98.44 31 ALA B O 1
ATOM 2177 N N . LEU B 1 32 ? -3.195 -2.936 -5.199 1 98.19 32 LEU B N 1
ATOM 2178 C CA . LEU B 1 32 ? -3.158 -3.787 -6.383 1 98.19 32 LEU B CA 1
ATOM 2179 C C . LEU B 1 32 ? -2.912 -2.963 -7.641 1 98.19 32 LEU B C 1
ATOM 2181 O O . LEU B 1 32 ? -2.279 -3.439 -8.586 1 98.19 32 LEU B O 1
ATOM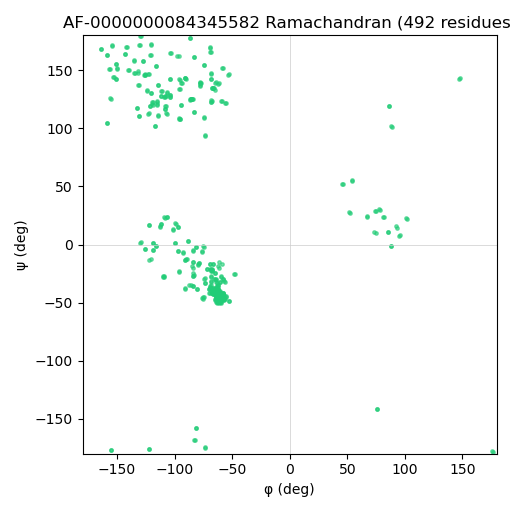 2185 N N . TYR B 1 33 ? -3.365 -1.721 -7.633 1 97 33 TYR B N 1
ATOM 2186 C CA . TYR B 1 33 ? -3.193 -0.836 -8.781 1 97 33 TYR B CA 1
ATOM 2187 C C . TYR B 1 33 ? -1.717 -0.646 -9.102 1 97 33 TYR B C 1
ATOM 2189 O O . TYR B 1 33 ? -1.357 -0.384 -10.258 1 97 33 TYR B O 1
ATOM 2197 N N . MET B 1 34 ? -0.896 -0.773 -8.125 1 97.5 34 MET B N 1
ATOM 2198 C CA . MET B 1 34 ? 0.546 -0.619 -8.297 1 97.5 34 MET B CA 1
ATOM 2199 C C . MET B 1 34 ? 1.224 -1.977 -8.461 1 97.5 34 MET B C 1
ATOM 2201 O O . MET B 1 34 ? 2.414 -2.117 -8.18 1 97.5 34 MET B O 1
ATOM 2205 N N . GLY B 1 35 ? 0.489 -2.973 -8.727 1 97.06 35 GLY B N 1
ATOM 2206 C CA . GLY B 1 35 ? 1.027 -4.305 -8.938 1 97.06 35 GLY B CA 1
ATOM 2207 C C . GLY B 1 35 ? 0.998 -5.164 -7.684 1 97.06 35 GLY B C 1
ATOM 2208 O O . GLY B 1 35 ? 1.591 -6.242 -7.648 1 97.06 35 GLY B O 1
ATOM 2209 N N . GLY B 1 36 ? 0.369 -4.703 -6.617 1 98.62 36 GLY B N 1
ATOM 2210 C CA . GLY B 1 36 ? 0.327 -5.438 -5.363 1 98.62 36 GLY B CA 1
ATOM 2211 C C . GLY B 1 36 ? 1.53 -5.176 -4.477 1 98.62 36 GLY B C 1
ATOM 2212 O O . GLY B 1 36 ? 2.672 -5.398 -4.891 1 98.62 36 GLY B O 1
ATOM 2213 N N . LEU B 1 37 ? 1.265 -4.656 -3.322 1 98.94 37 LEU B N 1
ATOM 2214 C CA . LEU B 1 37 ? 2.316 -4.391 -2.346 1 98.94 37 LEU B CA 1
ATOM 2215 C C . LEU B 1 37 ? 2.057 -5.148 -1.048 1 98.94 37 LEU B C 1
ATOM 2217 O O . LEU B 1 37 ? 1.027 -5.812 -0.907 1 98.94 37 LEU B O 1
ATOM 2221 N N . THR B 1 38 ? 3.043 -5.098 -0.163 1 98.94 38 THR B N 1
ATOM 2222 C CA . THR B 1 38 ? 2.924 -5.777 1.122 1 98.94 38 THR B CA 1
ATOM 2223 C C . THR B 1 38 ? 1.674 -5.312 1.865 1 98.94 38 THR B C 1
ATOM 2225 O O . THR B 1 38 ? 1.468 -4.109 2.055 1 98.94 38 THR B O 1
ATOM 2228 N N . PRO B 1 39 ? 0.767 -6.223 2.209 1 98.94 39 PRO B N 1
ATOM 2229 C CA . PRO B 1 39 ? -0.404 -5.836 2.998 1 98.94 39 PRO B CA 1
ATOM 2230 C C . PRO B 1 39 ? -0.047 -5.449 4.434 1 98.94 39 PRO B C 1
ATOM 2232 O O . PRO B 1 39 ? 1.085 -5.668 4.871 1 98.94 39 PRO B O 1
ATOM 2235 N N . THR B 1 40 ? -0.973 -4.836 5.078 1 98.81 40 THR B N 1
ATOM 2236 C CA . THR B 1 40 ? -0.765 -4.594 6.5 1 98.81 40 THR B CA 1
ATOM 2237 C C . THR B 1 40 ? -0.938 -5.883 7.301 1 98.81 40 THR B C 1
ATOM 2239 O O . THR B 1 40 ? -1.668 -6.785 6.883 1 98.81 40 THR B O 1
ATOM 2242 N N . VAL B 1 41 ? -0.305 -5.957 8.469 1 98.88 41 VAL B N 1
ATOM 2243 C CA . VAL B 1 41 ? -0.493 -7.082 9.375 1 98.88 41 VAL B CA 1
ATOM 2244 C C . VAL B 1 41 ? -1.952 -7.148 9.82 1 98.88 41 VAL B C 1
ATOM 2246 O O . VAL B 1 41 ? -2.502 -8.234 10 1 98.88 41 VAL B O 1
ATOM 2249 N N . GLY B 1 42 ? -2.588 -5.957 9.977 1 98.88 42 GLY B N 1
ATOM 2250 C CA . GLY B 1 42 ? -3.988 -5.914 10.359 1 98.88 42 GLY B CA 1
ATOM 2251 C C . GLY B 1 42 ? -4.898 -6.641 9.391 1 98.88 42 GLY B C 1
ATOM 2252 O O . GLY B 1 42 ? -5.793 -7.387 9.805 1 98.88 42 GLY B O 1
ATOM 2253 N N . SER B 1 43 ? -4.699 -6.453 8.094 1 98.88 43 SER B N 1
ATOM 2254 C CA . SER B 1 43 ? -5.488 -7.133 7.07 1 98.88 43 SER B CA 1
ATOM 2255 C C . SER B 1 43 ? -5.324 -8.648 7.16 1 98.88 43 SER B C 1
ATOM 2257 O O . SER B 1 43 ? -6.289 -9.391 6.992 1 98.88 43 SER B O 1
ATOM 2259 N N . LEU B 1 44 ? -4.09 -9.094 7.426 1 98.94 44 LEU B N 1
ATOM 2260 C CA . LEU B 1 44 ? -3.809 -10.523 7.559 1 98.94 44 LEU B CA 1
ATOM 2261 C C . LEU B 1 44 ? -4.527 -11.109 8.766 1 98.94 44 LEU B C 1
ATOM 2263 O O . LEU B 1 44 ? -5.199 -12.133 8.656 1 98.94 44 LEU B O 1
ATOM 2267 N N . ILE B 1 45 ? -4.422 -10.445 9.867 1 98.94 45 ILE B N 1
ATOM 2268 C CA . ILE B 1 45 ? -5.004 -10.938 11.109 1 98.94 45 ILE B CA 1
ATOM 2269 C C . ILE B 1 45 ? -6.516 -11.086 10.945 1 98.94 45 ILE B C 1
ATOM 2271 O O . ILE B 1 45 ? -7.086 -12.117 11.305 1 98.94 45 ILE B O 1
ATOM 2275 N N . LEU B 1 46 ? -7.148 -10.031 10.398 1 98.94 46 LEU B N 1
ATOM 2276 C CA . LEU B 1 46 ? -8.594 -10.07 10.211 1 98.94 46 LEU B CA 1
ATOM 2277 C C . LEU B 1 46 ? -8.992 -11.188 9.25 1 98.94 46 LEU B C 1
ATOM 2279 O O . LEU B 1 46 ? -9.992 -11.875 9.477 1 98.94 46 LEU B O 1
ATOM 2283 N N . THR B 1 47 ? -8.211 -11.344 8.195 1 98.94 47 THR B N 1
ATOM 2284 C CA . THR B 1 47 ? -8.492 -12.391 7.223 1 98.94 47 THR B CA 1
ATOM 2285 C C . THR B 1 47 ? -8.406 -13.773 7.867 1 98.94 47 THR B C 1
ATOM 2287 O O . THR B 1 47 ? -9.32 -14.586 7.73 1 98.94 47 THR B O 1
ATOM 2290 N N . LYS B 1 48 ? -7.293 -14.031 8.594 1 98.88 48 LYS B N 1
ATOM 2291 C CA . LYS B 1 48 ? -7.07 -15.328 9.234 1 98.88 48 LYS B CA 1
ATOM 2292 C C . LYS B 1 48 ? -8.133 -15.609 10.289 1 98.88 48 LYS B C 1
ATOM 2294 O O . LYS B 1 48 ? -8.523 -16.75 10.492 1 98.88 48 LYS B O 1
ATOM 2299 N N . LYS B 1 49 ? -8.586 -14.617 10.922 1 98.75 49 LYS B N 1
ATOM 2300 C CA . LYS B 1 49 ? -9.562 -14.75 12 1 98.75 49 LYS B CA 1
ATOM 2301 C C . LYS B 1 49 ? -10.945 -15.094 11.445 1 98.75 49 LYS B C 1
ATOM 2303 O O . LYS B 1 49 ? -11.703 -15.836 12.07 1 98.75 49 LYS B O 1
ATOM 2308 N N . ASN B 1 50 ? -11.25 -14.57 10.25 1 98.62 50 ASN B N 1
ATOM 2309 C CA . ASN B 1 50 ? -12.648 -14.594 9.836 1 98.62 50 ASN B CA 1
ATOM 2310 C C . ASN B 1 50 ? -12.852 -15.461 8.602 1 98.62 50 ASN B C 1
ATOM 2312 O O . ASN B 1 50 ? -13.961 -15.539 8.062 1 98.62 50 ASN B O 1
ATOM 2316 N N . THR B 1 51 ? -11.797 -16.047 8.062 1 98.56 51 THR B N 1
ATOM 2317 C CA . THR B 1 51 ? -11.898 -16.953 6.93 1 98.56 51 THR B CA 1
ATOM 2318 C C . THR B 1 51 ? -11.031 -18.203 7.148 1 98.56 51 THR B C 1
ATOM 2320 O O . THR B 1 51 ? -10.078 -18.172 7.93 1 98.56 51 THR B O 1
ATOM 2323 N N . ASP B 1 52 ? -11.305 -19.281 6.465 1 98.06 52 ASP B N 1
ATOM 2324 C CA . ASP B 1 52 ? -10.5 -20.5 6.5 1 98.06 52 ASP B CA 1
ATOM 2325 C C . ASP B 1 52 ? -9.57 -20.578 5.297 1 98.06 52 ASP B C 1
ATOM 2327 O O . ASP B 1 52 ? -9.086 -21.656 4.941 1 98.06 52 ASP B O 1
ATOM 2331 N N . LEU B 1 53 ? -9.359 -19.469 4.672 1 98.56 53 LEU B N 1
ATOM 2332 C CA . LEU B 1 53 ? -8.539 -19.406 3.465 1 98.56 53 LEU B CA 1
ATOM 2333 C C . LEU B 1 53 ? -7.074 -19.688 3.785 1 98.56 53 LEU B C 1
ATOM 2335 O O . LEU B 1 53 ? -6.586 -19.297 4.852 1 98.56 53 LEU B O 1
ATOM 2339 N N . LYS B 1 54 ? -6.379 -20.406 2.873 1 98.81 54 LYS B N 1
ATOM 2340 C CA . LYS B 1 54 ? -4.922 -20.312 2.824 1 98.81 54 LYS B CA 1
ATOM 2341 C C . LYS B 1 54 ? -4.469 -18.953 2.34 1 98.81 54 LYS B C 1
ATOM 2343 O O . LYS B 1 54 ? -4.887 -18.484 1.274 1 98.81 54 LYS B O 1
ATOM 2348 N N . VAL B 1 55 ? -3.662 -18.281 3.16 1 98.94 55 VAL B N 1
ATOM 2349 C CA . VAL B 1 55 ? -3.324 -16.906 2.859 1 98.94 55 VAL B CA 1
ATOM 2350 C C . VAL B 1 55 ? -1.833 -16.781 2.551 1 98.94 55 VAL B C 1
ATOM 2352 O O . VAL B 1 55 ? -0.994 -17 3.428 1 98.94 55 VAL B O 1
ATOM 2355 N N . ILE B 1 56 ? -1.495 -16.5 1.296 1 99 56 ILE B N 1
ATOM 2356 C CA . ILE B 1 56 ? -0.152 -16.141 0.854 1 99 56 ILE B CA 1
ATOM 2357 C C . ILE B 1 56 ? -0.009 -14.617 0.829 1 99 56 ILE B C 1
ATOM 2359 O O . ILE B 1 56 ? -0.739 -13.93 0.11 1 99 56 ILE B O 1
ATOM 2363 N N . CYS B 1 57 ? 0.921 -14.055 1.592 1 99 57 CYS B N 1
ATOM 2364 C CA . CYS B 1 57 ? 1.047 -12.602 1.666 1 99 57 CYS B CA 1
ATOM 2365 C C . CYS B 1 57 ? 2.111 -12.094 0.699 1 99 57 CYS B C 1
ATOM 2367 O O . CYS B 1 57 ? 3.201 -12.664 0.615 1 99 57 CYS B O 1
ATOM 2369 N N . MET B 1 58 ? 1.783 -11.094 0.007 1 99 58 MET B N 1
ATOM 2370 C CA . MET B 1 58 ? 2.75 -10.398 -0.837 1 99 58 MET B CA 1
ATOM 2371 C C . MET B 1 58 ? 3.816 -9.711 0.01 1 99 58 MET B C 1
ATOM 2373 O O . MET B 1 58 ? 3.504 -9.094 1.031 1 99 58 MET B O 1
ATOM 2377 N N . ILE B 1 59 ? 5.059 -9.859 -0.385 1 98.94 59 ILE B N 1
ATOM 2378 C CA . ILE B 1 59 ? 6.148 -9.047 0.141 1 98.94 59 ILE B CA 1
ATOM 2379 C C . ILE B 1 59 ? 6.77 -8.227 -0.987 1 98.94 59 ILE B C 1
ATOM 2381 O O . ILE B 1 59 ? 7.504 -8.766 -1.821 1 98.94 59 ILE B O 1
ATOM 2385 N N . ARG B 1 60 ? 6.473 -7.008 -1.08 1 98.94 60 ARG B N 1
ATOM 2386 C CA . ARG B 1 60 ? 6.867 -6.039 -2.1 1 98.94 60 ARG B CA 1
ATOM 2387 C C . ARG B 1 60 ? 6.746 -4.613 -1.58 1 98.94 60 ARG B C 1
ATOM 2389 O O . ARG B 1 60 ? 5.641 -4.074 -1.488 1 98.94 60 ARG B O 1
ATOM 2396 N N . PRO B 1 61 ? 7.855 -3.992 -1.261 1 98.69 61 PRO B N 1
ATOM 2397 C CA . PRO B 1 61 ? 7.828 -2.76 -0.472 1 98.69 61 PRO B CA 1
ATOM 2398 C C . PRO B 1 61 ? 7.469 -1.532 -1.307 1 98.69 61 PRO B C 1
ATOM 2400 O O . PRO B 1 61 ? 7.152 -0.477 -0.754 1 98.69 61 PRO B O 1
ATOM 2403 N N . ARG B 1 62 ? 7.547 -1.627 -2.6 1 98.44 62 ARG B N 1
ATOM 2404 C CA . ARG B 1 62 ? 7.254 -0.497 -3.477 1 98.44 62 ARG B CA 1
ATOM 2405 C C . ARG B 1 62 ? 6.91 -0.971 -4.883 1 98.44 62 ARG B C 1
ATOM 2407 O O . ARG B 1 62 ? 7.152 -2.127 -5.234 1 98.44 62 ARG B O 1
ATOM 2414 N N . GLY B 1 63 ? 6.289 -0.081 -5.68 1 98.31 63 GLY B N 1
ATOM 2415 C CA . GLY B 1 63 ? 5.973 -0.396 -7.062 1 98.31 63 GLY B CA 1
ATOM 2416 C C . GLY B 1 63 ? 7.191 -0.402 -7.965 1 98.31 63 GLY B C 1
ATOM 2417 O O . GLY B 1 63 ? 8.32 -0.263 -7.496 1 98.31 63 GLY B O 1
ATOM 2418 N N . ALA B 1 64 ? 6.969 -0.569 -9.203 1 98 64 ALA B N 1
ATOM 2419 C CA . ALA B 1 64 ? 7.984 -0.663 -10.25 1 98 64 ALA B CA 1
ATOM 2420 C C . ALA B 1 64 ? 8.672 -2.023 -10.219 1 98 64 ALA B C 1
ATOM 2422 O O . ALA B 1 64 ? 8.016 -3.055 -10.039 1 98 64 ALA B O 1
ATOM 2423 N N . GLY B 1 65 ? 10 -2.051 -10.461 1 98.19 65 GLY B N 1
ATOM 2424 C CA . GLY B 1 65 ? 10.711 -3.297 -10.695 1 98.19 65 GLY B CA 1
ATOM 2425 C C . GLY B 1 65 ? 11.094 -4.02 -9.414 1 98.19 65 GLY B C 1
ATOM 2426 O O . GLY B 1 65 ? 10.539 -3.74 -8.352 1 98.19 65 GLY B O 1
ATOM 2427 N N . PHE B 1 66 ? 11.93 -4.988 -9.594 1 98.81 66 PHE B N 1
ATOM 2428 C CA . PHE B 1 66 ? 12.18 -5.977 -8.555 1 98.81 66 PHE B CA 1
ATOM 2429 C C . PHE B 1 66 ? 13.656 -6.012 -8.188 1 98.81 66 PHE B C 1
ATOM 2431 O O . PHE B 1 66 ? 14.156 -7.023 -7.684 1 98.81 66 PHE B O 1
ATOM 2438 N N . CYS B 1 67 ? 14.359 -4.965 -8.57 1 98.62 67 CYS B N 1
ATOM 2439 C CA . CYS B 1 67 ? 15.719 -4.723 -8.117 1 98.62 67 CYS B CA 1
ATOM 2440 C C . CYS B 1 67 ? 15.734 -3.76 -6.934 1 98.62 67 CYS B C 1
ATOM 2442 O O . CYS B 1 67 ? 15.562 -2.553 -7.109 1 98.62 67 CYS B O 1
ATOM 2444 N N . TYR B 1 68 ? 16.031 -4.285 -5.75 1 98.5 68 TYR B N 1
ATOM 2445 C CA . TYR B 1 68 ? 15.742 -3.555 -4.523 1 98.5 68 TYR B CA 1
ATOM 2446 C C . TYR B 1 68 ? 17.016 -2.949 -3.93 1 98.5 68 TYR B C 1
ATOM 2448 O O . TYR B 1 68 ? 18.078 -3.559 -3.984 1 98.5 68 TYR B O 1
ATOM 2456 N N . SER B 1 69 ? 16.828 -1.745 -3.383 1 97.06 69 SER B N 1
ATOM 2457 C CA . SER B 1 69 ? 17.891 -1.143 -2.574 1 97.06 69 SER B CA 1
ATOM 2458 C C . SER B 1 69 ? 18.078 -1.894 -1.26 1 97.06 69 SER B C 1
ATOM 2460 O O . SER B 1 69 ? 17.281 -2.779 -0.929 1 97.06 69 SER B O 1
ATOM 2462 N N . LYS B 1 70 ? 19.156 -1.527 -0.582 1 98.12 70 LYS B N 1
ATOM 2463 C CA . LYS B 1 70 ? 19.406 -2.111 0.732 1 98.12 70 LYS B CA 1
ATOM 2464 C C . LYS B 1 70 ? 18.234 -1.873 1.674 1 98.12 70 LYS B C 1
ATOM 2466 O O . LYS B 1 70 ? 17.781 -2.791 2.365 1 98.12 70 LYS B O 1
ATOM 2471 N N . GLU B 1 71 ? 17.719 -0.657 1.731 1 98.62 71 GLU B N 1
ATOM 2472 C CA . GLU B 1 71 ? 16.609 -0.3 2.621 1 98.62 71 GLU B CA 1
ATOM 2473 C C . GLU B 1 71 ? 15.336 -1.036 2.238 1 98.62 71 GLU B C 1
ATOM 2475 O O . GLU B 1 71 ? 14.594 -1.501 3.107 1 98.62 71 GLU B O 1
ATOM 2480 N N . ASP B 1 72 ? 15.102 -1.144 0.893 1 98.62 72 ASP B N 1
ATOM 2481 C CA . ASP B 1 72 ? 13.961 -1.921 0.425 1 98.62 72 ASP B CA 1
ATOM 2482 C C . ASP B 1 72 ? 14.023 -3.357 0.936 1 98.62 72 ASP B C 1
ATOM 2484 O O . ASP B 1 72 ? 13.047 -3.875 1.48 1 98.62 72 ASP B O 1
ATOM 2488 N N . TYR B 1 73 ? 15.18 -3.902 0.76 1 98.81 73 TYR B N 1
ATOM 2489 C CA . TYR B 1 73 ? 15.352 -5.316 1.08 1 98.81 73 TYR B CA 1
ATOM 2490 C C . TYR B 1 73 ? 15.266 -5.547 2.584 1 98.81 73 TYR B C 1
ATOM 2492 O O . TYR B 1 73 ? 14.711 -6.555 3.031 1 98.81 73 TYR B O 1
ATOM 2500 N N . GLU B 1 74 ? 15.773 -4.672 3.416 1 98.88 74 GLU B N 1
ATOM 2501 C CA . GLU B 1 74 ? 15.633 -4.758 4.867 1 98.88 74 GLU B CA 1
ATOM 2502 C C . GLU B 1 74 ? 14.164 -4.77 5.273 1 98.88 74 GLU B C 1
ATOM 2504 O O . GLU B 1 74 ? 13.758 -5.531 6.156 1 98.88 74 GLU B O 1
ATOM 2509 N N . THR B 1 75 ? 13.438 -3.945 4.629 1 98.94 75 THR B N 1
ATOM 2510 C CA . THR B 1 75 ? 12.008 -3.887 4.902 1 98.94 75 THR B CA 1
ATOM 2511 C C . THR B 1 75 ? 11.328 -5.199 4.516 1 98.94 75 THR B C 1
ATOM 2513 O O . THR B 1 75 ? 10.484 -5.703 5.254 1 98.94 75 THR B O 1
ATOM 2516 N N . MET B 1 76 ? 11.719 -5.762 3.387 1 98.94 76 MET B N 1
ATOM 2517 C CA . MET B 1 76 ? 11.156 -7.023 2.92 1 98.94 76 MET B CA 1
ATOM 2518 C C . MET B 1 76 ? 11.398 -8.133 3.936 1 98.94 76 MET B C 1
ATOM 2520 O O . MET B 1 76 ? 10.492 -8.906 4.254 1 98.94 76 MET B O 1
ATOM 2524 N N . MET B 1 77 ? 12.586 -8.156 4.414 1 98.88 77 MET B N 1
ATOM 2525 C CA . MET B 1 77 ? 12.945 -9.211 5.363 1 98.88 77 MET B CA 1
ATOM 2526 C C . MET B 1 77 ? 12.125 -9.086 6.641 1 98.88 77 MET B C 1
ATOM 2528 O O . MET B 1 77 ? 11.578 -10.078 7.129 1 98.88 77 MET B O 1
ATOM 2532 N N . LEU B 1 78 ? 12 -7.887 7.141 1 98.94 78 LEU B N 1
ATOM 2533 C CA . LEU B 1 78 ? 11.273 -7.699 8.391 1 98.94 78 LEU B CA 1
ATOM 2534 C C . LEU B 1 78 ? 9.781 -7.941 8.188 1 98.94 78 LEU B C 1
ATOM 2536 O O . LEU B 1 78 ? 9.133 -8.555 9.031 1 98.94 78 LEU B O 1
ATOM 2540 N N . ASP B 1 79 ? 9.242 -7.465 7.105 1 98.94 79 ASP B N 1
ATOM 2541 C CA . ASP B 1 79 ? 7.828 -7.695 6.812 1 98.94 79 ASP B CA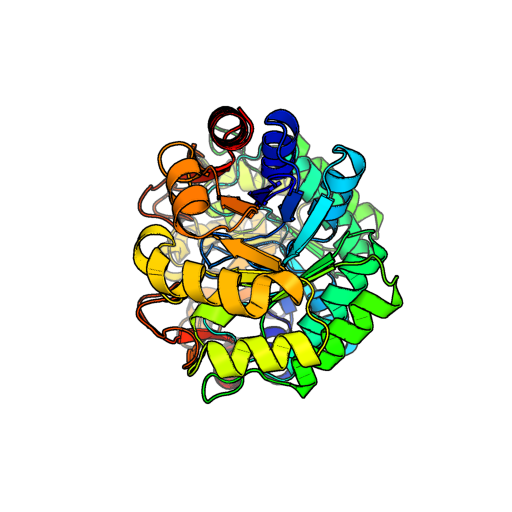 1
ATOM 2542 C C . ASP B 1 79 ? 7.543 -9.188 6.648 1 98.94 79 ASP B C 1
ATOM 2544 O O . ASP B 1 79 ? 6.469 -9.664 7.027 1 98.94 79 ASP B O 1
ATOM 2548 N N . THR B 1 80 ? 8.477 -9.898 6.031 1 98.94 80 THR B N 1
ATOM 2549 C CA . THR B 1 80 ? 8.328 -11.344 5.926 1 98.94 80 THR B CA 1
ATOM 2550 C C . THR B 1 80 ? 8.195 -11.977 7.309 1 98.94 80 THR B C 1
ATOM 2552 O O . THR B 1 80 ? 7.277 -12.766 7.547 1 98.94 80 THR B O 1
ATOM 2555 N N . LYS B 1 81 ? 9.047 -11.602 8.219 1 98.94 81 LYS B N 1
ATOM 2556 C CA . LYS B 1 81 ? 9.008 -12.133 9.57 1 98.94 81 LYS B CA 1
ATOM 2557 C C . LYS B 1 81 ? 7.676 -11.812 10.25 1 98.94 81 LYS B C 1
ATOM 2559 O O . LYS B 1 81 ? 7.07 -12.68 10.883 1 98.94 81 LYS B O 1
ATOM 2564 N N . LEU B 1 82 ? 7.25 -10.602 10.102 1 98.94 82 LEU B N 1
ATOM 2565 C CA . LEU B 1 82 ? 6.027 -10.148 10.75 1 98.94 82 LEU B CA 1
ATOM 2566 C C . LEU B 1 82 ? 4.812 -10.891 10.203 1 98.94 82 LEU B C 1
ATOM 2568 O O . LEU B 1 82 ? 3.912 -11.258 10.961 1 98.94 82 LEU B O 1
ATOM 2572 N N . MET B 1 83 ? 4.777 -11.07 8.867 1 98.94 83 MET B N 1
ATOM 2573 C CA . MET B 1 83 ? 3.678 -11.836 8.289 1 98.94 83 MET B CA 1
ATOM 2574 C C . MET B 1 83 ? 3.676 -13.273 8.812 1 98.94 83 MET B C 1
ATOM 2576 O O . MET B 1 83 ? 2.625 -13.805 9.172 1 98.94 83 MET B O 1
ATOM 2580 N N . MET B 1 84 ? 4.887 -13.875 8.867 1 98.88 84 MET B N 1
ATOM 2581 C CA . MET B 1 84 ? 4.992 -15.25 9.344 1 98.88 84 MET B CA 1
ATOM 2582 C C . MET B 1 84 ? 4.574 -15.352 10.805 1 98.88 84 MET B C 1
ATOM 2584 O O . MET B 1 84 ? 3.885 -16.297 11.195 1 98.88 84 MET B O 1
ATOM 2588 N N . GLU B 1 85 ? 4.914 -14.367 11.586 1 98.81 85 GLU B N 1
ATOM 2589 C CA . GLU B 1 85 ? 4.582 -14.336 13.008 1 98.81 85 GLU B CA 1
ATOM 2590 C C . GLU B 1 85 ? 3.076 -14.195 13.219 1 98.81 85 GLU B C 1
ATOM 2592 O O . GLU B 1 85 ? 2.557 -14.539 14.281 1 98.81 85 GLU B O 1
ATOM 2597 N N . ASN B 1 86 ? 2.479 -13.695 12.242 1 98.69 86 ASN B N 1
ATOM 2598 C CA . ASN B 1 86 ? 1.035 -13.508 12.352 1 98.69 86 ASN B CA 1
ATOM 2599 C C . ASN B 1 86 ? 0.272 -14.516 11.508 1 98.69 86 ASN B C 1
ATOM 2601 O O . ASN B 1 86 ? -0.817 -14.227 11.008 1 98.69 86 ASN B O 1
ATOM 2605 N N . ASN B 1 87 ? 0.864 -15.648 11.195 1 98.31 87 ASN B N 1
ATOM 2606 C CA . ASN B 1 87 ? 0.254 -16.891 10.758 1 98.31 87 ASN B CA 1
ATOM 2607 C C . ASN B 1 87 ? -0.067 -16.859 9.266 1 98.31 87 ASN B C 1
ATOM 2609 O O . ASN B 1 87 ? -1.035 -17.484 8.82 1 98.31 87 ASN B O 1
ATOM 2613 N N . ALA B 1 88 ? 0.604 -16.047 8.516 1 98.94 88 ALA B N 1
ATOM 2614 C CA . ALA B 1 88 ? 0.533 -16.25 7.07 1 98.94 88 ALA B CA 1
ATOM 2615 C C . ALA B 1 88 ? 0.89 -17.688 6.699 1 98.94 88 ALA B C 1
ATOM 2617 O O . ALA B 1 88 ? 1.744 -18.297 7.34 1 98.94 88 ALA B O 1
ATOM 2618 N N . ASP B 1 89 ? 0.269 -18.234 5.664 1 98.94 89 ASP B N 1
ATOM 2619 C CA . ASP B 1 89 ? 0.564 -19.594 5.23 1 98.94 89 ASP B CA 1
ATOM 2620 C C . ASP B 1 89 ? 1.782 -19.625 4.309 1 98.94 89 ASP B C 1
ATOM 2622 O O . ASP B 1 89 ? 2.357 -20.688 4.07 1 98.94 89 ASP B O 1
ATOM 2626 N N . GLY B 1 90 ? 2.166 -18.531 3.834 1 98.88 90 GLY B N 1
ATOM 2627 C CA . GLY B 1 90 ? 3.312 -18.359 2.955 1 98.88 90 GLY B CA 1
ATOM 2628 C C . GLY B 1 90 ? 3.473 -16.922 2.471 1 98.88 90 GLY B C 1
ATOM 2629 O O . GLY B 1 90 ? 2.717 -16.047 2.873 1 98.88 90 GLY B O 1
ATOM 2630 N N . ILE B 1 91 ? 4.461 -16.703 1.647 1 98.94 91 ILE B N 1
ATOM 2631 C CA . ILE B 1 91 ? 4.691 -15.375 1.099 1 98.94 91 ILE B CA 1
ATOM 2632 C C . ILE B 1 91 ? 4.895 -15.461 -0.412 1 98.94 91 ILE B C 1
ATOM 2634 O O . ILE B 1 91 ? 5.324 -16.5 -0.925 1 98.94 91 ILE B O 1
ATOM 2638 N N . ALA B 1 92 ? 4.48 -14.445 -1.137 1 99 92 ALA B N 1
ATOM 2639 C CA . ALA B 1 92 ? 4.812 -14.211 -2.539 1 99 92 ALA B CA 1
ATOM 2640 C C . ALA B 1 92 ? 5.773 -13.031 -2.682 1 99 92 ALA B C 1
ATOM 2642 O O . ALA B 1 92 ? 5.531 -11.953 -2.129 1 99 92 ALA B O 1
ATOM 2643 N N . PHE B 1 93 ? 6.859 -13.242 -3.359 1 98.94 93 PHE B N 1
ATOM 2644 C CA . PHE B 1 93 ? 7.848 -12.188 -3.533 1 98.94 93 PHE B CA 1
ATOM 2645 C C . PHE B 1 93 ? 8.664 -12.406 -4.797 1 98.94 93 PHE B C 1
ATOM 2647 O O . PHE B 1 93 ? 8.477 -13.406 -5.496 1 98.94 93 PHE B O 1
ATOM 2654 N N . GLY B 1 94 ? 9.461 -11.492 -5.203 1 98.88 94 GLY B N 1
ATOM 2655 C CA . GLY B 1 94 ? 10.406 -11.602 -6.305 1 98.88 94 GLY B CA 1
ATOM 2656 C C . GLY B 1 94 ? 11.578 -10.641 -6.184 1 98.88 94 GLY B C 1
ATOM 2657 O O . GLY B 1 94 ? 11.375 -9.438 -6.004 1 98.88 94 GLY B O 1
ATOM 2658 N N . CYS B 1 95 ? 12.758 -11.18 -6.238 1 98.88 95 CYS B N 1
ATOM 2659 C CA . CYS B 1 95 ? 13.984 -10.375 -6.234 1 98.88 95 CYS B CA 1
ATOM 2660 C C . CYS B 1 95 ? 14.812 -10.641 -7.488 1 98.88 95 CYS B C 1
ATOM 2662 O O . CYS B 1 95 ? 15.211 -11.773 -7.746 1 98.88 95 CYS B O 1
ATOM 2664 N N . LEU B 1 96 ? 15.016 -9.633 -8.234 1 98.81 96 LEU B N 1
ATOM 2665 C CA . LEU B 1 96 ? 15.867 -9.711 -9.422 1 98.81 96 LEU B CA 1
ATOM 2666 C C . LEU B 1 96 ? 17.094 -8.82 -9.266 1 98.81 96 LEU B C 1
ATOM 2668 O O . LEU B 1 96 ? 17.094 -7.883 -8.469 1 98.81 96 LEU B O 1
ATOM 2672 N N . ASP B 1 97 ? 18.156 -9.164 -9.945 1 98.06 97 ASP B N 1
ATOM 2673 C CA . ASP B 1 97 ? 19.297 -8.258 -10.031 1 98.06 97 ASP B CA 1
ATOM 2674 C C . ASP B 1 97 ? 19.141 -7.27 -11.18 1 98.06 97 ASP B C 1
ATOM 2676 O O . ASP B 1 97 ? 18.109 -7.254 -11.852 1 98.06 97 ASP B O 1
ATOM 2680 N N . LYS B 1 98 ? 20.078 -6.363 -11.344 1 95.62 98 LYS B N 1
ATOM 2681 C CA . LYS B 1 98 ? 19.969 -5.266 -12.305 1 95.62 98 LYS B CA 1
ATOM 2682 C C . LYS B 1 98 ? 19.875 -5.789 -13.727 1 95.62 98 LYS B C 1
ATOM 2684 O O . LYS B 1 98 ? 19.375 -5.094 -14.617 1 95.62 98 LYS B O 1
ATOM 2689 N N . ASP B 1 99 ? 20.266 -7.027 -13.992 1 94.44 99 ASP B N 1
ATOM 2690 C CA . ASP B 1 99 ? 20.297 -7.598 -15.336 1 94.44 99 ASP B CA 1
ATOM 2691 C C . ASP B 1 99 ? 19.047 -8.414 -15.625 1 94.44 99 ASP B C 1
ATOM 2693 O O . ASP B 1 99 ? 18.875 -8.945 -16.719 1 94.44 99 ASP B O 1
ATOM 2697 N N . GLY B 1 100 ? 18.172 -8.602 -14.617 1 96.12 100 GLY B N 1
ATOM 2698 C CA . GLY B 1 100 ? 16.938 -9.336 -14.828 1 96.12 100 GLY B CA 1
ATOM 2699 C C . GLY B 1 100 ? 17.062 -10.812 -14.492 1 96.12 100 GLY B C 1
ATOM 2700 O O . GLY B 1 100 ? 16.25 -11.625 -14.938 1 96.12 100 GLY B O 1
ATOM 2701 N N . ASP B 1 101 ? 18.141 -11.125 -13.797 1 98.12 101 ASP B N 1
ATOM 2702 C CA . ASP B 1 101 ? 18.297 -12.484 -13.289 1 98.12 101 ASP B CA 1
ATOM 2703 C C . ASP B 1 101 ? 17.828 -12.578 -11.828 1 98.12 101 ASP B C 1
ATOM 2705 O O . ASP B 1 101 ? 17.719 -11.562 -11.141 1 98.12 101 ASP B O 1
ATOM 2709 N N . ILE B 1 102 ? 17.594 -13.844 -11.422 1 98.88 102 ILE B N 1
ATOM 2710 C CA . ILE B 1 102 ? 17.219 -14.062 -10.023 1 98.88 102 ILE B CA 1
ATOM 2711 C C . ILE B 1 102 ? 18.328 -13.547 -9.117 1 98.88 102 ILE B C 1
ATOM 2713 O O . ILE B 1 102 ? 19.5 -13.867 -9.32 1 98.88 102 ILE B O 1
ATOM 2717 N N . ASN B 1 103 ? 18 -12.641 -8.203 1 98.88 103 ASN B N 1
ATOM 2718 C CA . ASN B 1 103 ? 18.938 -12.297 -7.137 1 98.88 103 ASN B CA 1
ATOM 2719 C C . ASN B 1 103 ? 19.031 -13.414 -6.098 1 98.88 103 ASN B C 1
ATOM 2721 O O . ASN B 1 103 ? 18.25 -13.453 -5.145 1 98.88 103 ASN B O 1
ATOM 2725 N N . ILE B 1 104 ? 19.984 -14.281 -6.27 1 98.81 104 ILE B N 1
ATOM 2726 C CA . ILE B 1 104 ? 20.062 -15.555 -5.555 1 98.81 104 ILE B CA 1
ATOM 2727 C C . ILE B 1 104 ? 20.219 -15.297 -4.059 1 98.81 104 ILE B C 1
ATOM 2729 O O . ILE B 1 104 ? 19.484 -15.844 -3.242 1 98.81 104 ILE B O 1
ATOM 2733 N N . PRO B 1 105 ? 21.156 -14.391 -3.592 1 98.69 105 PRO B N 1
ATOM 2734 C CA . PRO B 1 105 ? 21.312 -14.188 -2.15 1 98.69 105 PRO B CA 1
ATOM 2735 C C . PRO B 1 105 ? 20.031 -13.656 -1.491 1 98.69 105 PRO B C 1
ATOM 2737 O O . PRO B 1 105 ? 19.641 -14.141 -0.429 1 98.69 105 PRO B O 1
ATOM 2740 N N . GLN B 1 106 ? 19.391 -12.719 -2.115 1 98.81 106 GLN B N 1
ATOM 2741 C CA . GLN B 1 106 ? 18.172 -12.148 -1.552 1 98.81 106 GLN B CA 1
ATOM 2742 C C . GLN B 1 106 ? 17.047 -13.172 -1.526 1 98.81 106 GLN B C 1
ATOM 2744 O O . GLN B 1 106 ? 16.312 -13.281 -0.539 1 98.81 106 GLN B O 1
ATOM 2749 N N . THR B 1 107 ? 16.938 -13.906 -2.6 1 98.94 107 THR B N 1
ATOM 2750 C CA . THR B 1 107 ? 15.883 -14.914 -2.693 1 98.94 107 THR B CA 1
ATOM 2751 C C . THR B 1 107 ? 16.094 -16 -1.647 1 98.94 107 THR B C 1
ATOM 2753 O O . THR B 1 107 ? 15.148 -16.375 -0.941 1 98.94 107 THR B O 1
ATOM 2756 N N . LYS B 1 108 ? 17.266 -16.438 -1.543 1 98.81 108 LYS B N 1
ATOM 2757 C CA . LYS B 1 108 ? 17.609 -17.516 -0.609 1 98.81 108 LYS B CA 1
ATOM 2758 C C . LYS B 1 108 ? 17.312 -17.094 0.83 1 98.81 108 LYS B C 1
ATOM 2760 O O . LYS B 1 108 ? 16.781 -17.891 1.611 1 98.81 108 LYS B O 1
ATOM 2765 N N . GLU B 1 109 ? 17.641 -15.922 1.171 1 98.69 109 GLU B N 1
ATOM 2766 C CA . GLU B 1 109 ? 17.453 -15.453 2.539 1 98.69 109 GLU B CA 1
ATOM 2767 C C . GLU B 1 109 ? 15.969 -15.391 2.896 1 98.69 109 GLU B C 1
ATOM 2769 O O . GLU B 1 109 ? 15.578 -15.758 4.008 1 98.69 109 GLU B O 1
ATOM 2774 N N . ILE B 1 110 ? 15.133 -14.945 2.012 1 98.81 110 ILE B N 1
ATOM 2775 C CA . ILE B 1 110 ? 13.695 -14.859 2.27 1 98.81 110 ILE B CA 1
ATOM 2776 C C . ILE B 1 110 ? 13.117 -16.266 2.408 1 98.81 110 ILE B C 1
ATOM 2778 O O . ILE B 1 110 ? 12.297 -16.516 3.297 1 98.81 110 ILE B O 1
ATOM 2782 N N . ILE B 1 111 ? 13.594 -17.156 1.558 1 98.88 111 ILE B N 1
ATOM 2783 C CA . ILE B 1 111 ? 13.156 -18.547 1.66 1 98.88 111 ILE B CA 1
ATOM 2784 C C . ILE B 1 111 ? 13.492 -19.094 3.049 1 98.88 111 ILE B C 1
ATOM 2786 O O . ILE B 1 111 ? 12.641 -19.703 3.699 1 98.88 111 ILE B O 1
ATOM 2790 N N . ASN B 1 112 ? 14.688 -18.812 3.49 1 98.81 112 ASN B N 1
ATOM 2791 C CA . ASN B 1 112 ? 15.133 -19.297 4.789 1 98.81 112 ASN B CA 1
ATOM 2792 C C . ASN B 1 112 ? 14.266 -18.75 5.922 1 98.81 112 ASN B C 1
ATOM 2794 O O . ASN B 1 112 ? 13.922 -19.484 6.848 1 98.81 112 ASN B O 1
ATOM 2798 N N . ILE B 1 113 ? 13.922 -17.531 5.855 1 98.81 113 ILE B N 1
ATOM 2799 C CA . ILE B 1 113 ? 13.062 -16.938 6.879 1 98.81 113 ILE B CA 1
ATOM 2800 C C . ILE B 1 113 ? 11.719 -17.656 6.906 1 98.81 113 ILE B C 1
ATOM 2802 O O . ILE B 1 113 ? 11.273 -18.109 7.961 1 98.81 113 ILE B O 1
ATOM 2806 N N . VAL B 1 114 ? 11.102 -17.812 5.766 1 98.88 114 VAL B N 1
ATOM 2807 C CA . VAL B 1 114 ? 9.766 -18.391 5.695 1 98.88 114 VAL B CA 1
ATOM 2808 C C . VAL B 1 114 ? 9.797 -19.828 6.203 1 98.88 114 VAL B C 1
ATOM 2810 O O . VAL B 1 114 ? 8.984 -20.219 7.039 1 98.88 114 VAL B O 1
ATOM 2813 N N . LYS B 1 115 ? 10.789 -20.578 5.746 1 98.75 115 LYS B N 1
ATOM 2814 C CA . LYS B 1 115 ? 10.852 -22 6.062 1 98.75 115 LYS B CA 1
ATOM 2815 C C . LYS B 1 115 ? 11.234 -22.234 7.523 1 98.75 115 LYS B C 1
ATOM 2817 O O . LYS B 1 115 ? 10.961 -23.297 8.086 1 98.75 115 LYS B O 1
ATOM 2822 N N . SER B 1 116 ? 11.844 -21.234 8.141 1 98.69 116 SER B N 1
ATOM 2823 C CA . SER B 1 116 ? 12.172 -21.328 9.555 1 98.69 116 SER B CA 1
ATOM 2824 C C . SER B 1 116 ? 10.914 -21.359 10.414 1 98.69 116 SER B C 1
ATOM 2826 O O . SER B 1 116 ? 10.961 -21.781 11.578 1 98.69 116 SER B O 1
ATOM 2828 N N . TYR B 1 117 ? 9.859 -21 9.914 1 98.56 117 TYR B N 1
ATOM 2829 C CA . TYR B 1 117 ? 8.602 -21.031 10.648 1 98.56 117 TYR B CA 1
ATOM 2830 C C . TYR B 1 117 ? 7.863 -22.344 10.406 1 98.56 117 TYR B C 1
ATOM 2832 O O . TYR B 1 117 ? 6.812 -22.594 11.008 1 98.56 117 TYR B O 1
ATOM 2840 N N . GLY B 1 118 ? 8.391 -23.172 9.469 1 98.06 118 GLY B N 1
ATOM 2841 C CA . GLY B 1 118 ? 7.824 -24.484 9.172 1 98.06 118 GLY B CA 1
ATOM 2842 C C . GLY B 1 118 ? 8 -24.875 7.715 1 98.06 118 GLY B C 1
ATOM 2843 O O . GLY B 1 118 ? 7.84 -24.062 6.812 1 98.06 118 GLY B O 1
ATOM 2844 N N . LYS B 1 119 ? 8.227 -26.109 7.523 1 96.5 119 LYS B N 1
ATOM 2845 C CA . LYS B 1 119 ? 8.461 -26.625 6.18 1 96.5 119 LYS B CA 1
ATOM 2846 C C . LYS B 1 119 ? 7.191 -26.547 5.328 1 96.5 119 LYS B C 1
ATOM 2848 O O . LYS B 1 119 ? 7.262 -26.562 4.098 1 96.5 119 LYS B O 1
ATOM 2853 N N . GLU B 1 120 ? 6.098 -26.469 6.055 1 98 120 GLU B N 1
ATOM 2854 C CA . GLU B 1 120 ? 4.82 -26.438 5.352 1 98 120 GLU B CA 1
ATOM 2855 C C . GLU B 1 120 ? 4.52 -25.047 4.812 1 98 120 GLU B C 1
ATOM 2857 O O . GLU B 1 120 ? 3.621 -24.859 3.988 1 98 120 GLU B O 1
ATOM 2862 N N . LYS B 1 121 ? 5.223 -24.016 5.344 1 98.81 121 LYS B N 1
ATOM 2863 C CA . LYS B 1 121 ? 5.027 -22.656 4.859 1 98.81 121 LYS B CA 1
ATOM 2864 C C . LYS B 1 121 ? 5.48 -22.516 3.408 1 98.81 121 LYS B C 1
ATOM 2866 O O . LYS B 1 121 ? 6.562 -22.969 3.045 1 98.81 121 LYS B O 1
ATOM 2871 N N . GLU B 1 122 ? 4.684 -21.875 2.586 1 98.81 122 GLU B N 1
ATOM 2872 C CA . GLU B 1 122 ? 4.922 -21.859 1.146 1 98.81 122 GLU B CA 1
ATOM 2873 C C . GLU B 1 122 ? 5.668 -20.594 0.727 1 98.81 122 GLU B C 1
ATOM 2875 O O . GLU B 1 122 ? 5.422 -19.516 1.267 1 98.81 122 GLU B O 1
ATOM 2880 N N . VAL B 1 123 ? 6.535 -20.766 -0.189 1 98.94 123 VAL B N 1
ATOM 2881 C CA . VAL B 1 123 ? 7.262 -19.641 -0.785 1 98.94 123 VAL B CA 1
ATOM 2882 C C . VAL B 1 123 ? 6.965 -19.578 -2.281 1 98.94 123 VAL B C 1
ATOM 2884 O O . VAL B 1 123 ? 7.246 -20.531 -3.02 1 98.94 123 VAL B O 1
ATOM 2887 N N . VAL B 1 124 ? 6.414 -18.438 -2.703 1 99 124 VAL B N 1
ATOM 2888 C CA . VAL B 1 124 ? 5.988 -18.25 -4.086 1 99 124 VAL B CA 1
ATOM 2889 C C . VAL B 1 124 ? 6.82 -17.156 -4.738 1 99 124 VAL B C 1
ATOM 2891 O O . VAL B 1 124 ? 6.984 -16.078 -4.168 1 99 124 VAL B O 1
ATOM 2894 N N . PHE B 1 125 ? 7.469 -17.5 -5.836 1 98.94 125 PHE B N 1
ATOM 2895 C CA . PHE B 1 125 ? 8.055 -16.453 -6.664 1 98.94 125 PHE B CA 1
ATOM 2896 C C . PHE B 1 125 ? 7.012 -15.867 -7.605 1 98.94 125 PHE B C 1
ATOM 2898 O O . PHE B 1 125 ? 6.496 -16.562 -8.484 1 98.94 125 PHE B O 1
ATOM 2905 N N . HIS B 1 126 ? 6.707 -14.578 -7.352 1 98.88 126 HIS B N 1
ATOM 2906 C CA . HIS B 1 126 ? 5.57 -13.992 -8.047 1 98.88 126 HIS B CA 1
ATOM 2907 C C . HIS B 1 126 ? 5.957 -13.539 -9.453 1 98.88 126 HIS B C 1
ATOM 2909 O O . HIS B 1 126 ? 6.93 -14.039 -10.023 1 98.88 126 HIS B O 1
ATOM 2915 N N . ARG B 1 127 ? 5.266 -12.648 -10.062 1 98.69 127 ARG B N 1
ATOM 2916 C CA . ARG B 1 127 ? 5.328 -12.359 -11.492 1 98.69 127 ARG B CA 1
ATOM 2917 C C . ARG B 1 127 ? 6.598 -11.586 -11.836 1 98.69 127 ARG B C 1
ATOM 2919 O O . ARG B 1 127 ? 6.836 -11.273 -13.008 1 98.69 127 ARG B O 1
ATOM 2926 N N . ALA B 1 128 ? 7.438 -11.266 -10.773 1 98.75 128 ALA B N 1
ATOM 2927 C CA . ALA B 1 128 ? 8.789 -10.867 -11.156 1 98.75 128 ALA B CA 1
ATOM 2928 C C . ALA B 1 128 ? 9.391 -11.844 -12.156 1 98.75 128 ALA B C 1
ATOM 2930 O O . ALA B 1 128 ? 10.234 -11.469 -12.977 1 98.75 128 ALA B O 1
ATOM 2931 N N . PHE B 1 129 ? 8.922 -13.109 -12.156 1 98.88 129 PHE B N 1
ATOM 2932 C CA . PHE B 1 129 ? 9.336 -14.141 -13.094 1 98.88 129 PHE B CA 1
ATOM 2933 C C . PHE B 1 129 ? 9.086 -13.688 -14.531 1 98.88 129 PHE B C 1
ATOM 2935 O O . PHE B 1 129 ? 9.852 -14.031 -15.438 1 98.88 129 PHE B O 1
ATOM 2942 N N . ASP B 1 130 ? 8.086 -12.906 -14.734 1 98.69 130 ASP B N 1
ATOM 2943 C CA . ASP B 1 130 ? 7.727 -12.477 -16.078 1 98.69 130 ASP B CA 1
ATOM 2944 C C . ASP B 1 130 ? 8.68 -11.398 -16.594 1 98.69 130 ASP B C 1
ATOM 2946 O O . ASP B 1 130 ? 8.617 -11 -17.75 1 98.69 130 ASP B O 1
ATOM 2950 N N . CYS B 1 131 ? 9.578 -10.938 -15.711 1 98.06 131 CYS B N 1
ATOM 2951 C CA . CYS B 1 131 ? 10.523 -9.891 -16.078 1 98.06 131 CYS B CA 1
ATOM 2952 C C . CYS B 1 131 ? 11.945 -10.438 -16.109 1 98.06 131 CYS B C 1
ATOM 2954 O O . CYS B 1 131 ? 12.906 -9.664 -16.141 1 98.06 131 CYS B O 1
ATOM 2956 N N . 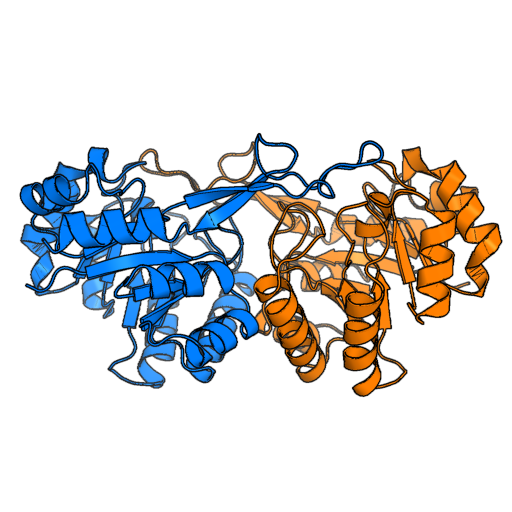VAL B 1 132 ? 12.07 -11.719 -16.141 1 98.06 132 VAL B N 1
ATOM 2957 C CA . VAL B 1 132 ? 13.414 -12.305 -16.172 1 98.06 132 VAL B CA 1
ATOM 2958 C C . VAL B 1 132 ? 13.93 -12.32 -17.609 1 98.06 132 VAL B C 1
ATOM 2960 O O . VAL B 1 132 ? 13.148 -12.305 -18.562 1 98.06 132 VAL B O 1
ATOM 2963 N N . LYS B 1 133 ? 15.203 -12.453 -17.719 1 95.81 133 LYS B N 1
ATOM 2964 C CA . LYS B 1 133 ? 15.859 -12.508 -19.031 1 95.81 133 LYS B CA 1
ATOM 2965 C C . LYS B 1 133 ? 15.656 -13.867 -19.688 1 95.81 133 LYS B C 1
ATOM 2967 O O . LYS B 1 133 ? 15.398 -13.938 -20.891 1 95.81 133 LYS B O 1
ATOM 2972 N N . ASN B 1 134 ? 15.844 -14.922 -18.984 1 97.44 134 ASN B N 1
ATOM 2973 C CA . ASN B 1 134 ? 15.711 -16.297 -19.453 1 97.44 134 ASN B CA 1
ATOM 2974 C C . ASN B 1 134 ? 14.852 -17.125 -18.5 1 97.44 134 ASN B C 1
ATOM 2976 O O . ASN B 1 134 ? 15.297 -17.484 -17.406 1 97.44 134 ASN B O 1
ATOM 2980 N N . PRO B 1 135 ? 13.648 -17.484 -18.969 1 98.25 135 PRO B N 1
ATOM 2981 C CA . PRO B 1 135 ? 12.727 -18.156 -18.047 1 98.25 135 PRO B CA 1
ATOM 2982 C C . PRO B 1 135 ? 13.203 -19.562 -17.656 1 98.25 135 PRO B C 1
ATOM 2984 O O . PRO B 1 135 ? 12.922 -20.016 -16.547 1 98.25 135 PRO B O 1
ATOM 2987 N N . TYR B 1 136 ? 13.945 -20.203 -18.5 1 98.62 136 TYR B N 1
ATOM 2988 C CA . TYR B 1 136 ? 14.406 -21.547 -18.203 1 98.62 136 TYR B CA 1
ATOM 2989 C C . TYR B 1 136 ? 15.523 -21.531 -17.156 1 98.62 136 TYR B C 1
ATOM 2991 O O . TYR B 1 136 ? 15.5 -22.297 -16.188 1 98.62 136 TYR B O 1
ATOM 2999 N N . LYS B 1 137 ? 16.438 -20.641 -17.359 1 98.56 137 LYS B N 1
ATOM 3000 C CA . LYS B 1 137 ? 17.469 -20.469 -16.359 1 98.56 137 LYS B CA 1
ATOM 3001 C C . LYS B 1 137 ? 16.875 -20.031 -15.016 1 98.56 137 LYS B C 1
ATOM 3003 O O . LYS B 1 137 ? 17.281 -20.516 -13.961 1 98.56 137 LYS B O 1
ATOM 3008 N N . ALA B 1 138 ? 15.945 -19.172 -15.047 1 98.75 138 ALA B N 1
ATOM 3009 C CA . ALA B 1 138 ? 15.312 -18.625 -13.852 1 98.75 138 ALA B CA 1
ATOM 3010 C C . ALA B 1 138 ? 14.586 -19.719 -13.07 1 98.75 138 ALA B C 1
ATOM 3012 O O . ALA B 1 138 ? 14.789 -19.859 -11.859 1 98.75 138 ALA B O 1
ATOM 3013 N N . ILE B 1 139 ? 13.773 -20.516 -13.758 1 98.88 139 ILE B N 1
ATOM 3014 C CA . ILE B 1 139 ? 12.969 -21.5 -13.047 1 98.88 139 ILE B CA 1
ATOM 3015 C C . ILE B 1 139 ? 13.875 -22.594 -12.469 1 98.88 139 ILE B C 1
ATOM 3017 O O . ILE B 1 139 ? 13.602 -23.125 -11.391 1 98.88 139 ILE B O 1
ATOM 3021 N N . GLU B 1 140 ? 14.922 -22.969 -13.148 1 98.88 140 GLU B N 1
ATOM 3022 C CA . GLU B 1 140 ? 15.883 -23.938 -12.625 1 98.88 140 GLU B CA 1
ATOM 3023 C C . GLU B 1 140 ? 16.562 -23.406 -11.359 1 98.88 140 GLU B C 1
ATOM 3025 O O . GLU B 1 140 ? 16.75 -24.156 -10.398 1 98.88 140 GLU B O 1
ATOM 3030 N N . THR B 1 141 ? 16.906 -22.125 -11.383 1 98.88 141 THR B N 1
ATOM 3031 C CA . THR B 1 141 ? 17.469 -21.5 -10.195 1 98.88 141 THR B CA 1
ATOM 3032 C C . THR B 1 141 ? 16.469 -21.531 -9.039 1 98.88 141 THR B C 1
ATOM 3034 O O . THR B 1 141 ? 16.828 -21.875 -7.914 1 98.88 141 THR B O 1
ATOM 3037 N N . LEU B 1 142 ? 15.25 -21.219 -9.32 1 98.94 142 LEU B N 1
ATOM 3038 C CA . LEU B 1 142 ? 14.219 -21.188 -8.289 1 98.94 142 LEU B CA 1
ATOM 3039 C C . LEU B 1 142 ? 13.984 -22.562 -7.707 1 98.94 142 LEU B C 1
ATOM 3041 O O . LEU B 1 142 ? 13.789 -22.719 -6.496 1 98.94 142 LEU B O 1
ATOM 3045 N N . ILE B 1 143 ? 14 -23.609 -8.562 1 98.88 143 ILE B N 1
ATOM 3046 C CA . ILE B 1 143 ? 13.859 -24.984 -8.109 1 98.88 143 ILE B CA 1
ATOM 3047 C C . ILE B 1 143 ? 15.008 -25.344 -7.168 1 98.88 143 ILE B C 1
ATOM 3049 O O . ILE B 1 143 ? 14.789 -25.891 -6.09 1 98.88 143 ILE B O 1
ATOM 3053 N N . SER B 1 144 ? 16.188 -24.938 -7.582 1 98.75 144 SER B N 1
ATOM 3054 C CA . SER B 1 144 ? 17.359 -25.25 -6.785 1 98.75 144 SER B CA 1
ATOM 3055 C C . SER B 1 144 ? 17.312 -24.547 -5.43 1 98.75 144 SER B C 1
ATOM 3057 O O . SER B 1 144 ? 17.859 -25.062 -4.445 1 98.75 144 SER B O 1
ATOM 3059 N N . LEU B 1 145 ? 16.688 -23.406 -5.328 1 98.75 145 LEU B N 1
ATOM 3060 C CA . LEU B 1 145 ? 16.625 -22.625 -4.102 1 98.75 145 LEU B CA 1
ATOM 3061 C C . LEU B 1 145 ? 15.484 -23.109 -3.207 1 98.75 145 LEU B C 1
ATOM 3063 O O . LEU B 1 145 ? 15.43 -22.766 -2.025 1 98.75 145 LEU B O 1
ATOM 3067 N N . GLY B 1 146 ? 14.539 -23.828 -3.746 1 98.38 146 GLY B N 1
ATOM 3068 C CA . GLY B 1 146 ? 13.492 -24.406 -2.924 1 98.38 146 GLY B CA 1
ATOM 3069 C C . GLY B 1 146 ? 12.195 -23.625 -2.98 1 98.38 146 GLY B C 1
ATOM 3070 O O . GLY B 1 146 ? 11.375 -23.719 -2.064 1 98.38 146 GLY B O 1
ATOM 3071 N N . ILE B 1 147 ? 11.977 -22.875 -3.998 1 98.81 147 ILE B N 1
ATOM 3072 C CA . ILE B 1 147 ? 10.703 -22.203 -4.227 1 98.81 147 ILE B CA 1
ATOM 3073 C C . ILE B 1 147 ? 9.602 -23.234 -4.461 1 98.81 147 ILE B C 1
ATOM 3075 O O . ILE B 1 147 ? 9.812 -24.219 -5.168 1 98.81 147 ILE B O 1
ATOM 3079 N N . ASP B 1 148 ? 8.438 -23 -3.898 1 98.88 148 ASP B N 1
ATOM 3080 C CA . ASP B 1 148 ? 7.344 -23.953 -3.996 1 98.88 148 ASP B CA 1
ATOM 3081 C C . ASP B 1 148 ? 6.539 -23.75 -5.273 1 98.88 148 ASP B C 1
ATOM 3083 O O . ASP B 1 148 ? 6.039 -24.703 -5.867 1 98.88 148 ASP B O 1
ATOM 3087 N N . ARG B 1 149 ? 6.398 -22.484 -5.695 1 98.88 149 ARG B N 1
ATOM 3088 C CA . ARG B 1 149 ? 5.465 -22.141 -6.758 1 98.88 149 ARG B CA 1
ATOM 3089 C C . ARG B 1 149 ? 5.922 -20.891 -7.5 1 98.88 149 ARG B C 1
ATOM 3091 O O . ARG B 1 149 ? 6.465 -19.969 -6.891 1 98.88 149 ARG B O 1
ATOM 3098 N N . VAL B 1 150 ? 5.703 -20.859 -8.75 1 98.94 150 VAL B N 1
ATOM 3099 C CA . VAL B 1 150 ? 5.957 -19.688 -9.578 1 98.94 150 VAL B CA 1
ATOM 3100 C C . VAL B 1 150 ? 4.641 -19.172 -10.148 1 98.94 150 VAL B C 1
ATOM 3102 O O . VAL B 1 150 ? 3.885 -19.906 -10.773 1 98.94 150 VAL B O 1
ATOM 3105 N N . LEU B 1 151 ? 4.332 -17.953 -9.844 1 98.94 151 LEU B N 1
ATOM 3106 C CA . LEU B 1 151 ? 3.234 -17.25 -10.5 1 98.94 151 LEU B CA 1
ATOM 3107 C C . LEU B 1 151 ? 3.711 -16.578 -11.781 1 98.94 151 LEU B C 1
ATOM 3109 O O . LEU B 1 151 ? 4.645 -15.766 -11.75 1 98.94 151 LEU B O 1
ATOM 3113 N N . THR B 1 152 ? 3.076 -16.859 -12.953 1 98.88 152 THR B N 1
ATOM 3114 C CA . THR B 1 152 ? 3.58 -16.328 -14.211 1 98.88 152 THR B CA 1
ATOM 3115 C C . THR B 1 152 ? 2.471 -16.266 -15.258 1 98.88 152 THR B C 1
ATOM 3117 O O . THR B 1 152 ? 1.506 -17.031 -15.195 1 98.88 152 THR B O 1
ATOM 3120 N N . SER B 1 153 ? 2.619 -15.328 -16.125 1 98.56 153 SER B N 1
ATOM 3121 C CA . SER B 1 153 ? 1.748 -15.211 -17.297 1 98.56 153 SER B CA 1
ATOM 3122 C C . SER B 1 153 ? 2.43 -15.75 -18.547 1 98.56 153 SER B C 1
ATOM 3124 O O . SER B 1 153 ? 2.039 -15.406 -19.656 1 98.56 153 SER B O 1
ATOM 3126 N N . GLY B 1 154 ? 3.535 -16.469 -18.281 1 98.44 154 GLY B N 1
ATOM 3127 C CA . GLY B 1 154 ? 4.293 -16.938 -19.438 1 98.44 154 GLY B CA 1
ATOM 3128 C C . GLY B 1 154 ? 5.082 -15.836 -20.125 1 98.44 154 GLY B C 1
ATOM 3129 O O . GLY B 1 154 ? 5.234 -15.852 -21.344 1 98.44 154 GLY B O 1
ATOM 3130 N N . LEU B 1 155 ? 5.484 -14.852 -19.406 1 98.25 155 LEU B N 1
ATOM 3131 C CA . LEU B 1 155 ? 6.293 -13.727 -19.859 1 98.25 155 LEU B CA 1
ATOM 3132 C C . LEU B 1 155 ? 5.512 -12.859 -20.828 1 98.25 155 LEU B C 1
ATOM 3134 O O . LEU B 1 155 ? 6.098 -12.234 -21.719 1 98.25 155 LEU B O 1
ATOM 3138 N N . LYS B 1 156 ? 4.242 -12.906 -20.75 1 97.94 156 LYS B N 1
ATOM 3139 C CA . LYS B 1 156 ? 3.354 -12.055 -21.547 1 97.94 156 LYS B CA 1
ATOM 3140 C C . LYS B 1 156 ? 2.459 -11.203 -20.641 1 97.94 156 LYS B C 1
ATOM 3142 O O . LYS B 1 156 ? 2.4 -11.43 -19.438 1 97.94 156 LYS B O 1
ATOM 3147 N N . GLU B 1 157 ? 1.888 -10.219 -21.141 1 96.75 157 GLU B N 1
ATOM 3148 C CA . GLU B 1 157 ? 1.017 -9.336 -20.359 1 96.75 157 GLU B CA 1
ATOM 3149 C C . GLU B 1 157 ? -0.13 -10.117 -19.719 1 96.75 157 GLU B C 1
ATOM 3151 O O . GLU B 1 157 ? -0.452 -9.906 -18.547 1 96.75 157 GLU B O 1
ATOM 3156 N N . LYS B 1 158 ? -0.715 -11 -20.516 1 97.94 158 LYS B N 1
ATOM 3157 C CA . LYS B 1 158 ? -1.803 -11.875 -20.078 1 97.94 158 LYS B CA 1
ATOM 3158 C C . LYS B 1 158 ? -1.448 -13.344 -20.281 1 97.94 158 LYS B C 1
ATOM 3160 O O . LYS B 1 158 ? -0.799 -13.703 -21.266 1 97.94 158 LYS B O 1
ATOM 3165 N N . ALA B 1 159 ? -1.953 -14.133 -19.375 1 98.31 159 ALA B N 1
ATOM 3166 C CA . ALA B 1 159 ? -1.629 -15.562 -19.391 1 98.31 159 ALA B CA 1
ATOM 3167 C C . ALA B 1 159 ? -2.088 -16.203 -20.688 1 98.31 159 ALA B C 1
ATOM 3169 O O . ALA B 1 159 ? -1.416 -17.094 -21.219 1 98.31 159 ALA B O 1
ATOM 3170 N N . ILE B 1 160 ? -3.193 -15.719 -21.281 1 97.94 160 ILE B N 1
ATOM 3171 C CA . ILE B 1 160 ? -3.76 -16.328 -22.484 1 97.94 160 ILE B CA 1
ATOM 3172 C C . ILE B 1 160 ? -2.812 -16.125 -23.672 1 97.94 160 ILE B C 1
ATOM 3174 O O . ILE B 1 160 ? -2.852 -16.875 -24.641 1 97.94 160 ILE B O 1
ATOM 3178 N N . HIS B 1 161 ? -1.967 -15.148 -23.562 1 98.19 161 HIS B N 1
ATOM 3179 C CA . HIS B 1 161 ? -0.986 -14.883 -24.609 1 98.19 161 HIS B CA 1
ATOM 3180 C C . HIS B 1 161 ? 0.305 -15.656 -24.359 1 98.19 161 HIS B C 1
ATOM 3182 O O . HIS B 1 161 ? 1.187 -15.703 -25.234 1 98.19 161 HIS B O 1
ATOM 3188 N N . GLY B 1 162 ? 0.464 -16.219 -23.188 1 98.25 162 GLY B N 1
ATOM 3189 C CA . GLY B 1 162 ? 1.683 -16.922 -22.812 1 98.25 162 GLY B CA 1
ATOM 3190 C C . GLY B 1 162 ? 1.509 -18.422 -22.734 1 98.25 162 GLY B C 1
ATOM 3191 O O . GLY B 1 162 ? 2.277 -19.109 -22.047 1 98.25 162 GLY B O 1
ATOM 3192 N N . VAL B 1 163 ? 0.544 -18.953 -23.406 1 98.56 163 VAL B N 1
ATOM 3193 C CA . VAL B 1 163 ? 0.122 -20.359 -23.281 1 98.56 163 VAL B CA 1
ATOM 3194 C C . VAL B 1 163 ? 1.275 -21.281 -23.672 1 98.56 163 VAL B C 1
ATOM 3196 O O . VAL B 1 163 ? 1.505 -22.297 -23.016 1 98.56 163 VAL B O 1
ATOM 3199 N N . GLU B 1 164 ? 1.982 -20.984 -24.688 1 98.56 164 GLU B N 1
ATOM 3200 C CA . GLU B 1 164 ? 3.061 -21.844 -25.172 1 98.56 164 GLU B CA 1
ATOM 3201 C C . GLU B 1 164 ? 4.133 -22.031 -24.109 1 98.56 164 GLU B C 1
ATOM 3203 O O . GLU B 1 164 ? 4.523 -23.172 -23.812 1 98.56 164 GLU B O 1
ATOM 3208 N N . LEU B 1 165 ? 4.582 -20.969 -23.547 1 98.62 165 LEU B N 1
ATOM 3209 C CA . LEU B 1 165 ? 5.609 -21.062 -22.516 1 98.62 165 LEU B CA 1
ATOM 3210 C C . LEU B 1 165 ? 5.051 -21.734 -21.25 1 98.62 165 LEU B C 1
ATOM 3212 O O . LEU B 1 165 ? 5.742 -22.531 -20.609 1 98.62 165 LEU B O 1
ATOM 3216 N N . LEU B 1 166 ? 3.836 -21.391 -20.859 1 98.81 166 LEU B N 1
ATOM 3217 C CA . LEU B 1 166 ? 3.209 -22.031 -19.703 1 98.81 166 LEU B CA 1
ATOM 3218 C C . LEU B 1 166 ? 3.174 -23.547 -19.859 1 98.81 166 LEU B C 1
ATOM 3220 O O . LEU B 1 166 ? 3.484 -24.281 -18.922 1 98.81 166 LEU B O 1
ATOM 3224 N N . LYS B 1 167 ? 2.799 -23.938 -21.047 1 98.81 167 LYS B N 1
ATOM 3225 C CA . LYS B 1 167 ? 2.758 -25.375 -21.359 1 98.81 167 LYS B CA 1
ATOM 3226 C C . LYS B 1 167 ? 4.141 -26 -21.219 1 98.81 167 LYS B C 1
ATOM 3228 O O . LYS B 1 167 ? 4.285 -27.062 -20.594 1 98.81 167 LYS B O 1
ATOM 3233 N N . GLU B 1 168 ? 5.109 -25.359 -21.766 1 98.75 168 GLU B N 1
ATOM 3234 C CA . GLU B 1 168 ? 6.477 -25.875 -21.719 1 98.75 168 GLU B CA 1
ATOM 3235 C C . GLU B 1 168 ? 6.973 -25.984 -20.281 1 98.75 168 GLU B C 1
ATOM 3237 O O . GLU B 1 168 ? 7.598 -26.969 -19.906 1 98.75 168 GLU B O 1
ATOM 3242 N N . LEU B 1 169 ? 6.766 -24.922 -19.484 1 98.81 169 LEU B N 1
ATOM 3243 C CA . LEU B 1 169 ? 7.18 -24.906 -18.094 1 98.81 169 LEU B CA 1
ATOM 3244 C C . LEU B 1 169 ? 6.512 -26.047 -17.312 1 98.81 169 LEU B C 1
ATOM 3246 O O . LEU B 1 169 ? 7.16 -26.734 -16.531 1 98.81 169 LEU B O 1
ATOM 3250 N N . GLN B 1 170 ? 5.242 -26.203 -17.531 1 98.69 170 GLN B N 1
ATOM 3251 C CA . GLN B 1 170 ? 4.496 -27.25 -16.844 1 98.69 170 GLN B CA 1
ATOM 3252 C C . GLN B 1 170 ? 5.02 -28.641 -17.219 1 98.69 170 GLN B C 1
ATOM 3254 O O . GLN B 1 170 ? 5.211 -29.484 -16.344 1 98.69 170 GLN B O 1
ATOM 3259 N N . GLU B 1 171 ? 5.25 -28.891 -18.469 1 98.62 171 GLU B N 1
ATOM 3260 C CA . GLU B 1 171 ? 5.711 -30.188 -18.953 1 98.62 171 GLU B CA 1
ATOM 3261 C C . GLU B 1 171 ? 7.109 -30.516 -18.438 1 98.62 171 GLU B C 1
ATOM 3263 O O . GLU B 1 171 ? 7.371 -31.641 -18 1 98.62 171 GLU B O 1
ATOM 3268 N N . LYS B 1 172 ? 7.91 -29.531 -18.469 1 98.62 172 LYS B N 1
ATOM 3269 C CA . LYS B 1 172 ? 9.32 -29.766 -18.172 1 98.62 172 LYS B CA 1
ATOM 3270 C C . LYS B 1 172 ? 9.562 -29.75 -16.656 1 98.62 172 LYS B C 1
ATOM 3272 O O . LYS B 1 172 ? 10.422 -30.484 -16.172 1 98.62 172 LYS B O 1
ATOM 3277 N N . TYR B 1 173 ? 8.859 -28.906 -15.938 1 98.62 173 TYR B N 1
ATOM 3278 C CA . TYR B 1 173 ? 9.273 -28.641 -14.562 1 98.62 173 TYR B CA 1
ATOM 3279 C C . TYR B 1 173 ? 8.125 -28.891 -13.594 1 98.62 173 TYR B C 1
ATOM 3281 O O . TYR B 1 173 ? 8.312 -28.844 -12.375 1 98.62 173 TYR B O 1
ATOM 3289 N N . GLY B 1 174 ? 6.93 -29.219 -14.039 1 98.12 174 GLY B N 1
ATOM 3290 C CA . GLY B 1 174 ? 5.715 -29.281 -13.242 1 98.12 174 GLY B CA 1
ATOM 3291 C C . GLY B 1 174 ? 5.793 -30.297 -12.117 1 98.12 174 GLY B C 1
ATOM 3292 O O . GLY B 1 174 ? 5 -30.25 -11.172 1 98.12 174 GLY B O 1
ATOM 3293 N N . GLN B 1 175 ? 6.754 -31.188 -12.156 1 97.75 175 GLN B N 1
ATOM 3294 C CA . GLN B 1 175 ? 6.938 -32.188 -11.109 1 97.75 175 GLN B CA 1
ATOM 3295 C C . GLN B 1 175 ? 7.887 -31.672 -10.023 1 97.75 175 GLN B C 1
ATOM 3297 O O . GLN B 1 175 ? 7.977 -32.281 -8.945 1 97.75 175 GLN B O 1
ATOM 3302 N N . GLN B 1 176 ? 8.586 -30.609 -10.258 1 98.44 176 GLN B N 1
ATOM 3303 C CA . GLN B 1 176 ? 9.609 -30.109 -9.352 1 98.44 176 GLN B CA 1
ATOM 3304 C C . GLN B 1 176 ? 9.156 -28.812 -8.688 1 98.44 176 GLN B C 1
ATOM 3306 O O . GLN B 1 176 ? 9.664 -28.453 -7.621 1 98.44 176 GLN B O 1
ATOM 3311 N N . ILE B 1 177 ? 8.305 -28.094 -9.336 1 98.75 177 ILE B N 1
ATOM 3312 C CA . ILE B 1 177 ? 7.82 -26.812 -8.867 1 98.75 177 ILE B CA 1
ATOM 3313 C C . ILE B 1 177 ? 6.402 -26.562 -9.383 1 98.75 177 ILE B C 1
ATOM 3315 O O . ILE B 1 177 ? 6.078 -26.938 -10.516 1 98.75 177 ILE B O 1
ATOM 3319 N N . GLU B 1 178 ? 5.539 -25.953 -8.562 1 98.75 178 GLU B N 1
ATOM 3320 C CA . GLU B 1 178 ? 4.172 -25.672 -8.992 1 98.75 178 GLU B CA 1
ATOM 3321 C C . GLU B 1 178 ? 4.125 -24.438 -9.906 1 98.75 178 GLU B C 1
ATOM 3323 O O . GLU B 1 178 ? 4.828 -23.453 -9.672 1 98.75 178 GLU B O 1
ATOM 3328 N N . ILE B 1 179 ? 3.32 -24.531 -10.953 1 98.81 179 ILE B N 1
ATOM 3329 C CA . ILE B 1 179 ? 3.1 -23.406 -11.859 1 98.81 179 ILE B CA 1
ATOM 3330 C C . ILE B 1 179 ? 1.693 -22.844 -11.648 1 98.81 179 ILE B C 1
ATOM 3332 O O . ILE B 1 179 ? 0.706 -23.578 -11.75 1 98.81 179 ILE B O 1
ATOM 3336 N N . LEU B 1 180 ? 1.633 -21.625 -11.273 1 98.88 180 LEU B N 1
ATOM 3337 C CA . LEU B 1 180 ? 0.403 -20.859 -11.078 1 98.88 180 LEU B CA 1
ATOM 3338 C C . LEU B 1 180 ? 0.209 -19.844 -12.195 1 98.88 180 LEU B C 1
ATOM 3340 O O . LEU B 1 180 ? 0.999 -18.906 -12.328 1 98.88 180 LEU B O 1
ATOM 3344 N N . ALA B 1 181 ? -0.815 -20.062 -13.016 1 98.81 181 ALA B N 1
ATOM 3345 C CA . ALA B 1 181 ? -1.062 -19.141 -14.133 1 98.81 181 ALA B CA 1
ATOM 3346 C C . ALA B 1 181 ? -1.889 -17.938 -13.688 1 98.81 181 ALA B C 1
ATOM 3348 O O . ALA B 1 181 ? -2.961 -18.109 -13.102 1 98.81 181 ALA B O 1
ATOM 3349 N N . GLY B 1 182 ? -1.332 -16.812 -13.961 1 98.25 182 GLY B N 1
ATOM 3350 C CA . GLY B 1 182 ? -2.039 -15.594 -13.578 1 98.25 182 GLY B CA 1
ATOM 3351 C C . GLY B 1 182 ? -1.916 -14.484 -14.602 1 98.25 182 GLY B C 1
ATOM 3352 O O . GLY B 1 182 ? -1.154 -14.602 -15.562 1 98.25 182 GLY B O 1
ATOM 3353 N N . SER B 1 183 ? -2.74 -13.438 -14.352 1 97.81 183 SER B N 1
ATOM 3354 C CA . SER B 1 183 ? -2.883 -12.25 -15.203 1 97.81 183 SER B CA 1
ATOM 3355 C C . SER B 1 183 ? -3.947 -12.461 -16.266 1 97.81 183 SER B C 1
ATOM 3357 O O . SER B 1 183 ? -3.695 -13.117 -17.281 1 97.81 183 SER B O 1
ATOM 3359 N N . GLY B 1 184 ? -5.102 -11.906 -16.016 1 97.38 184 GLY B N 1
ATOM 3360 C CA . GLY B 1 184 ? -6.18 -11.922 -17 1 97.38 184 GLY B CA 1
ATOM 3361 C C . GLY B 1 184 ? -7.016 -13.188 -16.938 1 97.38 184 GLY B C 1
ATOM 3362 O O . GLY B 1 184 ? -7.816 -13.445 -17.844 1 97.38 184 GLY B O 1
ATOM 3363 N N . MET B 1 185 ? -6.883 -14.008 -15.961 1 98.25 185 MET B N 1
ATOM 3364 C CA . MET B 1 185 ? -7.66 -15.242 -15.844 1 98.25 185 MET B CA 1
ATOM 3365 C C . MET B 1 185 ? -9.07 -14.945 -15.352 1 98.25 185 MET B C 1
ATOM 3367 O O . MET B 1 185 ? -9.273 -14.086 -14.492 1 98.25 185 MET B O 1
ATOM 3371 N N . ASN B 1 186 ? -10.023 -15.578 -15.875 1 98 186 ASN B N 1
ATOM 3372 C CA . ASN B 1 186 ? -11.43 -15.469 -15.484 1 98 186 ASN B CA 1
ATOM 3373 C C . ASN B 1 186 ? -12.211 -16.734 -15.852 1 98 186 ASN B C 1
ATOM 3375 O O . ASN B 1 186 ? -11.641 -17.688 -16.375 1 98 186 ASN B O 1
ATOM 3379 N N . ALA B 1 187 ? -13.492 -16.688 -15.594 1 97.75 187 ALA B N 1
ATOM 3380 C CA . ALA B 1 187 ? -14.336 -17.875 -15.758 1 97.75 187 ALA B CA 1
ATOM 3381 C C . ALA B 1 187 ? -14.406 -18.297 -17.219 1 97.75 187 ALA B C 1
ATOM 3383 O O . ALA B 1 187 ? -14.578 -19.484 -17.531 1 97.75 187 ALA B O 1
ATOM 3384 N N . GLU B 1 188 ? -14.195 -17.422 -18.125 1 97.94 188 GLU B N 1
ATOM 3385 C CA . GLU B 1 188 ? -14.383 -17.688 -19.547 1 97.94 188 GLU B CA 1
ATOM 3386 C C . GLU B 1 188 ? -13.148 -18.359 -20.156 1 97.94 188 GLU B C 1
ATOM 3388 O O . GLU B 1 188 ? -13.258 -19.078 -21.156 1 97.94 188 GLU B O 1
ATOM 3393 N N . ASN B 1 189 ? -11.992 -18.172 -19.562 1 98.19 189 ASN B N 1
ATOM 3394 C CA . ASN B 1 189 ? -10.789 -18.641 -20.25 1 98.19 189 ASN B CA 1
ATOM 3395 C C . ASN B 1 189 ? -10.016 -19.641 -19.391 1 98.19 189 ASN B C 1
ATOM 3397 O O . ASN B 1 189 ? -9.156 -20.359 -19.906 1 98.19 189 ASN B O 1
ATOM 3401 N N . ALA B 1 190 ? -10.32 -19.766 -18.125 1 98.06 190 ALA B N 1
ATOM 3402 C CA . ALA B 1 190 ? -9.531 -20.531 -17.172 1 98.06 190 ALA B CA 1
ATOM 3403 C C . ALA B 1 190 ? -9.492 -22 -17.547 1 98.06 190 ALA B C 1
ATOM 3405 O O . ALA B 1 190 ? -8.414 -22.609 -17.609 1 98.06 190 ALA B O 1
ATOM 3406 N N . LYS B 1 191 ? -10.602 -22.562 -17.828 1 96.62 191 LYS B N 1
ATOM 3407 C CA . LYS B 1 191 ? -10.68 -23.984 -18.156 1 96.62 191 LYS B CA 1
ATOM 3408 C C . LYS B 1 191 ? -9.844 -24.328 -19.375 1 96.62 191 LYS B C 1
ATOM 3410 O O . LYS B 1 191 ? -9.078 -25.281 -19.375 1 96.62 191 LYS B O 1
ATOM 3415 N N . LYS B 1 192 ? -10.031 -23.562 -20.406 1 97.19 192 LYS B N 1
ATOM 3416 C CA . LYS B 1 192 ? -9.297 -23.812 -21.641 1 97.19 192 LYS B CA 1
ATOM 3417 C C . LYS B 1 192 ? -7.793 -23.703 -21.438 1 97.19 192 LYS B C 1
ATOM 3419 O O . LYS B 1 192 ? -7.023 -24.516 -21.938 1 97.19 192 LYS B O 1
ATOM 3424 N N . LEU B 1 193 ? -7.328 -22.656 -20.719 1 98.31 193 LEU B N 1
ATOM 3425 C CA . LEU B 1 193 ? -5.902 -22.5 -20.438 1 98.31 193 LEU B CA 1
ATOM 3426 C C . LEU B 1 193 ? -5.348 -23.719 -19.703 1 98.31 193 LEU B C 1
ATOM 3428 O O . LEU B 1 193 ? -4.266 -24.203 -20.031 1 98.31 193 LEU B O 1
ATOM 3432 N N . MET B 1 194 ? -6.113 -24.172 -18.703 1 97.94 194 MET B N 1
ATOM 3433 C CA . MET B 1 194 ? -5.684 -25.344 -17.922 1 97.94 194 MET B CA 1
ATOM 3434 C C . MET B 1 194 ? -5.559 -26.578 -18.812 1 97.94 194 MET B C 1
ATOM 3436 O O . MET B 1 194 ? -4.59 -27.328 -18.703 1 97.94 194 MET B O 1
ATOM 3440 N N . GLU B 1 195 ? -6.492 -26.719 -19.719 1 96.94 195 GLU B N 1
ATOM 3441 C CA . GLU B 1 195 ? -6.469 -27.844 -20.641 1 96.94 195 GLU B CA 1
ATOM 3442 C C . GLU B 1 195 ? -5.289 -27.75 -21.609 1 96.94 195 GLU B C 1
ATOM 3444 O O . GLU B 1 195 ? -4.617 -28.734 -21.891 1 96.94 195 GLU B O 1
ATOM 3449 N N . ASP B 1 196 ? -5.043 -26.594 -22.062 1 98.06 196 ASP B N 1
ATOM 3450 C CA . ASP B 1 196 ? -4.023 -26.375 -23.094 1 98.06 196 ASP B CA 1
ATOM 3451 C C . ASP B 1 196 ? -2.619 -26.5 -22.5 1 98.06 196 ASP B C 1
ATOM 3453 O O . ASP B 1 196 ? -1.676 -26.859 -23.203 1 98.06 196 ASP B O 1
ATOM 3457 N N . THR B 1 197 ? -2.41 -26.203 -21.25 1 98.44 197 THR B N 1
ATOM 3458 C CA . THR B 1 197 ? -1.072 -26.062 -20.688 1 98.44 197 THR B CA 1
ATOM 3459 C C . THR B 1 197 ? -0.772 -27.219 -19.719 1 98.44 197 THR B C 1
ATOM 3461 O O . THR B 1 197 ? 0.391 -27.484 -19.406 1 98.44 197 THR B O 1
ATOM 3464 N N . GLY B 1 198 ? -1.855 -27.75 -19.125 1 97.88 198 GLY B N 1
ATOM 3465 C CA . GLY B 1 198 ? -1.681 -28.766 -18.094 1 97.88 198 GLY B CA 1
ATOM 3466 C C . GLY B 1 198 ? -1.521 -28.172 -16.719 1 97.88 198 GLY B C 1
ATOM 3467 O O . GLY B 1 198 ? -1.413 -28.922 -15.727 1 97.88 198 GLY B O 1
ATOM 3468 N N . VAL B 1 199 ? -1.519 -26.844 -16.578 1 98 199 VAL B N 1
ATOM 3469 C CA . VAL B 1 199 ? -1.453 -26.203 -15.266 1 98 199 VAL B CA 1
ATOM 3470 C C . VAL B 1 199 ? -2.752 -26.453 -14.508 1 98 199 VAL B C 1
ATOM 3472 O O . VAL B 1 199 ? -3.828 -26.516 -15.102 1 98 199 VAL B O 1
ATOM 3475 N N . ASN B 1 200 ? -2.66 -26.578 -13.188 1 97.25 200 ASN B N 1
ATOM 3476 C CA . ASN B 1 200 ? -3.848 -26.906 -12.406 1 97.25 200 ASN B CA 1
ATOM 3477 C C . ASN B 1 200 ? -4.184 -25.812 -11.406 1 97.25 200 ASN B C 1
ATOM 3479 O O . ASN B 1 200 ? -5.082 -25.969 -10.578 1 97.25 200 ASN B O 1
ATOM 3483 N N . GLN B 1 201 ? -3.432 -24.781 -11.391 1 98.31 201 GLN B N 1
ATOM 3484 C CA . GLN B 1 201 ? -3.674 -23.656 -10.492 1 98.31 201 GLN B CA 1
ATOM 3485 C C . GLN B 1 201 ? -3.818 -22.344 -11.273 1 98.31 201 GLN B C 1
ATOM 3487 O O . GLN B 1 201 ? -3 -22.047 -12.141 1 98.31 201 GLN B O 1
ATOM 3492 N N . ILE B 1 202 ? -4.863 -21.562 -10.953 1 98.5 202 ILE B N 1
ATOM 3493 C CA . ILE B 1 202 ? -5.09 -20.297 -11.633 1 98.5 202 ILE B CA 1
ATOM 3494 C C . ILE B 1 202 ? -5.203 -19.172 -10.602 1 98.5 202 ILE B C 1
ATOM 3496 O O . ILE B 1 202 ? -5.656 -19.391 -9.477 1 98.5 202 ILE B O 1
ATOM 3500 N N . HIS B 1 203 ? -4.754 -18.062 -10.953 1 98.88 203 HIS B N 1
ATOM 3501 C CA . HIS B 1 203 ? -4.742 -16.844 -10.164 1 98.88 203 HIS B CA 1
ATOM 3502 C C . HIS B 1 203 ? -5.543 -15.734 -10.844 1 98.88 203 HIS B C 1
ATOM 3504 O O . HIS B 1 203 ? -5.281 -15.398 -12 1 98.88 203 HIS B O 1
ATOM 3510 N N . SER B 1 204 ? -6.535 -15.195 -10.164 1 98.75 204 SER B N 1
ATOM 3511 C CA . SER B 1 204 ? -7.402 -14.1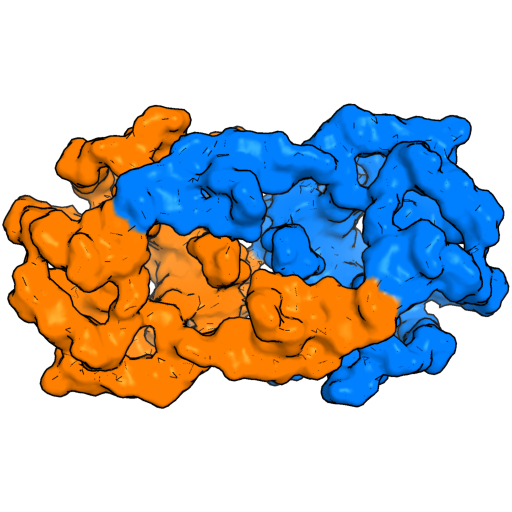88 -10.758 1 98.75 204 SER B CA 1
ATOM 3512 C C . SER B 1 204 ? -7.738 -13.086 -9.75 1 98.75 204 SER B C 1
ATOM 3514 O O . SER B 1 204 ? -7.816 -13.344 -8.547 1 98.75 204 SER B O 1
ATOM 3516 N N . SER B 1 205 ? -7.953 -11.898 -10.273 1 98.38 205 SER B N 1
ATOM 3517 C CA . SER B 1 205 ? -8.312 -10.781 -9.398 1 98.38 205 SER B CA 1
ATOM 3518 C C . SER B 1 205 ? -9.805 -10.766 -9.109 1 98.38 205 SER B C 1
ATOM 3520 O O . SER B 1 205 ? -10.242 -10.234 -8.078 1 98.38 205 SER B O 1
ATOM 3522 N N . CYS B 1 206 ? -10.617 -11.312 -10.047 1 98.69 206 CYS B N 1
ATOM 3523 C CA . CYS B 1 206 ? -12.07 -11.273 -9.93 1 98.69 206 CYS B CA 1
ATOM 3524 C C . CYS B 1 206 ? -12.547 -9.883 -9.539 1 98.69 206 CYS B C 1
ATOM 3526 O O . CYS B 1 206 ? -13.344 -9.734 -8.609 1 98.69 206 CYS B O 1
ATOM 3528 N N . LYS B 1 207 ? -12.109 -8.922 -10.266 1 98 207 LYS B N 1
ATOM 3529 C CA . LYS B 1 207 ? -12.164 -7.52 -9.875 1 98 207 LYS B CA 1
ATOM 3530 C C . LYS B 1 207 ? -13.422 -6.844 -10.422 1 98 207 LYS B C 1
ATOM 3532 O O . LYS B 1 207 ? -13.82 -7.105 -11.562 1 98 207 LYS B O 1
ATOM 3537 N N . VAL B 1 208 ? -14.062 -6.012 -9.664 1 98.19 208 VAL B N 1
ATOM 3538 C CA . VAL B 1 208 ? -15.039 -5.016 -10.086 1 98.19 208 VAL B CA 1
ATOM 3539 C C . VAL B 1 208 ? -14.703 -3.662 -9.469 1 98.19 208 VAL B C 1
ATOM 3541 O O . VAL B 1 208 ? -13.781 -3.559 -8.648 1 98.19 208 VAL B O 1
ATOM 3544 N N . TRP B 1 209 ? -15.391 -2.604 -9.883 1 98 209 TRP B N 1
ATOM 3545 C CA . TRP B 1 209 ? -15.18 -1.26 -9.352 1 98 209 TRP B CA 1
ATOM 3546 C C . TRP B 1 209 ? -16.391 -0.803 -8.539 1 98 209 TRP B C 1
ATOM 3548 O O . TRP B 1 209 ? -17.531 -1.004 -8.953 1 98 209 TRP B O 1
ATOM 3558 N N . LEU B 1 210 ? -16.141 -0.362 -7.344 1 98.06 210 LEU B N 1
ATOM 3559 C CA . LEU B 1 210 ? -17.141 0.335 -6.535 1 98.06 210 LEU B CA 1
ATOM 3560 C C . LEU B 1 210 ? -16.859 1.836 -6.516 1 98.06 210 LEU B C 1
ATOM 3562 O O . LEU B 1 210 ? -15.805 2.285 -6.949 1 98.06 210 LEU B O 1
ATOM 3566 N N . LYS B 1 211 ? -17.844 2.594 -6.094 1 97.56 211 LYS B N 1
ATOM 3567 C CA . LYS B 1 211 ? -17.703 4.047 -6.125 1 97.56 211 LYS B CA 1
ATOM 3568 C C . LYS B 1 211 ? -17.688 4.629 -4.715 1 97.56 211 LYS B C 1
ATOM 3570 O O . LYS B 1 211 ? -18.406 4.156 -3.834 1 97.56 211 LYS B O 1
ATOM 3575 N N . ASP B 1 212 ? -16.844 5.535 -4.457 1 97.94 212 ASP B N 1
ATOM 3576 C CA . ASP B 1 212 ? -16.812 6.41 -3.291 1 97.94 212 ASP B CA 1
ATOM 3577 C C . ASP B 1 212 ? -16.859 7.879 -3.703 1 97.94 212 ASP B C 1
ATOM 3579 O O . ASP B 1 212 ? -15.859 8.422 -4.188 1 97.94 212 ASP B O 1
ATOM 3583 N N . TYR B 1 213 ? -17.906 8.562 -3.395 1 96.19 213 TYR B N 1
ATOM 3584 C CA . TYR B 1 213 ? -18.141 9.891 -3.945 1 96.19 213 TYR B CA 1
ATOM 3585 C C . TYR B 1 213 ? -17.359 10.953 -3.174 1 96.19 213 TYR B C 1
ATOM 3587 O O . TYR B 1 213 ? -17.344 12.125 -3.549 1 96.19 213 TYR B O 1
ATOM 3595 N N . THR B 1 214 ? -16.656 10.547 -2.158 1 97.81 214 THR B N 1
ATOM 3596 C CA . THR B 1 214 ? -15.781 11.461 -1.432 1 97.81 214 THR B CA 1
ATOM 3597 C C . THR B 1 214 ? -14.391 11.492 -2.057 1 97.81 214 THR B C 1
ATOM 3599 O O . THR B 1 214 ? -13.5 12.18 -1.561 1 97.81 214 THR B O 1
ATOM 3602 N N . THR B 1 215 ? -14.203 10.781 -3.137 1 98.12 215 THR B N 1
ATOM 3603 C CA . THR B 1 215 ? -12.906 10.672 -3.805 1 98.12 215 THR B CA 1
ATOM 3604 C C . THR B 1 215 ? -12.5 12.008 -4.422 1 98.12 215 THR B C 1
ATOM 3606 O O . THR B 1 215 ? -11.328 12.367 -4.406 1 98.12 215 THR B O 1
ATOM 3609 N N . THR B 1 216 ? -13.492 12.68 -4.961 1 96.62 216 THR B N 1
ATOM 3610 C CA . THR B 1 216 ? -13.25 13.938 -5.656 1 96.62 216 THR B CA 1
ATOM 3611 C C . THR B 1 216 ? -14.242 15.016 -5.203 1 96.62 216 THR B C 1
ATOM 3613 O O . THR B 1 216 ? -15.453 14.828 -5.309 1 96.62 216 THR B O 1
ATOM 3616 N N . LYS B 1 217 ? -13.648 16.031 -4.633 1 94.31 217 LYS B N 1
ATOM 3617 C CA . LYS B 1 217 ? -14.406 17.188 -4.184 1 94.31 217 LYS B CA 1
ATOM 3618 C C . LYS B 1 217 ? -13.562 18.453 -4.23 1 94.31 217 LYS B C 1
ATOM 3620 O O . LYS B 1 217 ? -12.336 18.406 -4.07 1 94.31 217 LYS B O 1
ATOM 3625 N N . ASN B 1 218 ? -14.148 19.688 -4.348 1 91.56 218 ASN B N 1
ATOM 3626 C CA . ASN B 1 218 ? -13.492 20.984 -4.246 1 91.56 218 ASN B CA 1
ATOM 3627 C C . ASN B 1 218 ? -12.281 21.078 -5.168 1 91.56 218 ASN B C 1
ATOM 3629 O O . ASN B 1 218 ? -11.242 21.609 -4.781 1 91.56 218 ASN B O 1
ATOM 3633 N N . ASN B 1 219 ? -12.234 20.328 -6.297 1 88.62 219 ASN B N 1
ATOM 3634 C CA . ASN B 1 219 ? -11.125 20.297 -7.25 1 88.62 219 ASN B CA 1
ATOM 3635 C C . ASN B 1 219 ? -9.938 19.5 -6.699 1 88.62 219 ASN B C 1
ATOM 3637 O O . ASN B 1 219 ? -8.797 19.734 -7.102 1 88.62 219 ASN B O 1
ATOM 3641 N N . VAL B 1 220 ? -10.148 18.828 -5.617 1 96.62 220 VAL B N 1
ATOM 3642 C CA . VAL B 1 220 ? -9.18 17.891 -5.059 1 96.62 220 VAL B CA 1
ATOM 3643 C C . VAL B 1 220 ? -9.617 16.469 -5.359 1 96.62 220 VAL B C 1
ATOM 3645 O O . VAL B 1 220 ? -10.781 16.109 -5.176 1 96.62 220 VAL B O 1
ATOM 3648 N N . SER B 1 221 ? -8.734 15.688 -5.902 1 97.56 221 SER B N 1
ATOM 3649 C CA . SER B 1 221 ? -9.086 14.32 -6.27 1 97.56 221 SER B CA 1
ATOM 3650 C C . SER B 1 221 ? -8.055 13.32 -5.75 1 97.56 221 SER B C 1
ATOM 3652 O O . SER B 1 221 ? -6.848 13.578 -5.816 1 97.56 221 SER B O 1
ATOM 3654 N N . TYR B 1 222 ? -8.508 12.234 -5.234 1 97.75 222 TYR B N 1
ATOM 3655 C CA . TYR B 1 222 ? -7.68 11.109 -4.809 1 97.75 222 TYR B CA 1
ATOM 3656 C C . TYR B 1 222 ? -7.898 9.898 -5.707 1 97.75 222 TYR B C 1
ATOM 3658 O O . TYR B 1 222 ? -7.609 8.766 -5.309 1 97.75 222 TYR B O 1
ATOM 3666 N N . ALA B 1 223 ? -8.5 10.156 -6.934 1 97.31 223 ALA B N 1
ATOM 3667 C CA . ALA B 1 223 ? -8.656 9.086 -7.918 1 97.31 223 ALA B CA 1
ATOM 3668 C C . ALA B 1 223 ? -7.301 8.539 -8.352 1 97.31 223 ALA B C 1
ATOM 3670 O O . ALA B 1 223 ? -6.348 9.297 -8.539 1 97.31 223 ALA B O 1
ATOM 3671 N N . TYR B 1 224 ? -7.227 7.211 -8.484 1 95.88 224 TYR B N 1
ATOM 3672 C CA . TYR B 1 224 ? -5.977 6.602 -8.93 1 95.88 224 TYR B CA 1
ATOM 3673 C C . TYR B 1 224 ? -6.172 5.852 -10.242 1 95.88 224 TYR B C 1
ATOM 3675 O O . TYR B 1 224 ? -5.227 5.266 -10.773 1 95.88 224 TYR B O 1
ATOM 3683 N N . SER B 1 225 ? -7.395 5.809 -10.672 1 92.94 225 SER B N 1
ATOM 3684 C CA . SER B 1 225 ? -7.754 5.203 -11.945 1 92.94 225 SER B CA 1
ATOM 3685 C C . SER B 1 225 ? -8.469 6.199 -12.852 1 92.94 225 SER B C 1
ATOM 3687 O O . SER B 1 225 ? -8.57 7.383 -12.523 1 92.94 225 SER B O 1
ATOM 3689 N N . LYS B 1 226 ? -8.938 5.73 -14.055 1 91.88 226 LYS B N 1
ATOM 3690 C CA . LYS B 1 226 ? -9.648 6.59 -15 1 91.88 226 LYS B CA 1
ATOM 3691 C C . LYS B 1 226 ? -11.016 6.992 -14.453 1 91.88 226 LYS B C 1
ATOM 3693 O O . LYS B 1 226 ? -11.586 7.996 -14.875 1 91.88 226 LYS B O 1
ATOM 3698 N N . ASP B 1 227 ? -11.516 6.188 -13.523 1 92.75 227 ASP B N 1
ATOM 3699 C CA . ASP B 1 227 ? -12.781 6.492 -12.875 1 92.75 227 ASP B CA 1
ATOM 3700 C C . ASP B 1 227 ? -12.586 7.453 -11.703 1 92.75 227 ASP B C 1
ATOM 3702 O O . ASP B 1 227 ? -11.898 7.121 -10.734 1 92.75 227 ASP B O 1
ATOM 3706 N N . GLU B 1 228 ? -13.266 8.539 -11.672 1 93.88 228 GLU B N 1
ATOM 3707 C CA . GLU B 1 228 ? -13.07 9.617 -10.711 1 93.88 228 GLU B CA 1
ATOM 3708 C C . GLU B 1 228 ? -13.492 9.195 -9.305 1 93.88 228 GLU B C 1
ATOM 3710 O O . GLU B 1 228 ? -13.109 9.828 -8.32 1 93.88 228 GLU B O 1
ATOM 3715 N N . TYR B 1 229 ? -14.234 8.164 -9.258 1 96.31 229 TYR B N 1
ATOM 3716 C CA . TYR B 1 229 ? -14.773 7.797 -7.953 1 96.31 229 TYR B CA 1
ATOM 3717 C C . TYR B 1 229 ? -14.508 6.324 -7.652 1 96.31 229 TYR B C 1
ATOM 3719 O O . T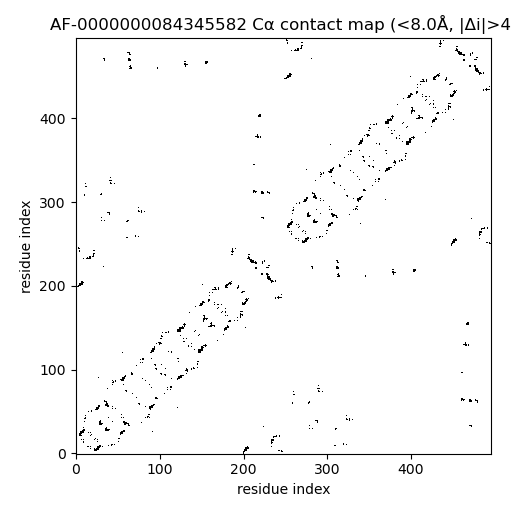YR B 1 229 ? -14.875 5.832 -6.582 1 96.31 229 TYR B O 1
ATOM 3727 N N . GLY B 1 230 ? -13.844 5.676 -8.531 1 97.12 230 GLY B N 1
ATOM 3728 C CA . GLY B 1 230 ? -13.812 4.223 -8.469 1 97.12 230 GLY B CA 1
ATOM 3729 C C . GLY B 1 230 ? -12.648 3.688 -7.652 1 97.12 230 GLY B C 1
ATOM 3730 O O . GLY B 1 230 ? -11.555 4.25 -7.684 1 97.12 230 GLY B O 1
ATOM 3731 N N . TYR B 1 231 ? -12.891 2.594 -6.918 1 98.19 231 TYR B N 1
ATOM 3732 C CA . TYR B 1 231 ? -11.852 1.754 -6.336 1 98.19 231 TYR B CA 1
ATOM 3733 C C . TYR B 1 231 ? -12.148 0.277 -6.57 1 98.19 231 TYR B C 1
ATOM 3735 O O . TYR B 1 231 ? -13.312 -0.126 -6.637 1 98.19 231 TYR B O 1
ATOM 3743 N N . ASP B 1 232 ? -11.148 -0.531 -6.723 1 97.94 232 ASP B N 1
ATOM 3744 C CA . ASP B 1 232 ? -11.328 -1.915 -7.148 1 97.94 232 ASP B CA 1
ATOM 3745 C C . ASP B 1 232 ? -11.516 -2.842 -5.949 1 97.94 232 ASP B C 1
ATOM 3747 O O . ASP B 1 232 ? -10.898 -2.635 -4.902 1 97.94 232 ASP B O 1
ATOM 3751 N N . VAL B 1 233 ? -12.383 -3.828 -6.121 1 98.62 233 VAL B N 1
ATOM 3752 C CA . VAL B 1 233 ? -12.609 -4.855 -5.113 1 98.62 233 VAL B CA 1
ATOM 3753 C C . VAL B 1 233 ? -12.844 -6.203 -5.789 1 98.62 233 VAL B C 1
ATOM 3755 O O . VAL B 1 233 ? -13.078 -6.266 -7 1 98.62 233 VAL B O 1
ATOM 3758 N N . VAL B 1 234 ? -12.719 -7.258 -4.973 1 98.88 234 VAL B N 1
ATOM 3759 C CA . VAL B 1 234 ? -13.094 -8.594 -5.414 1 98.88 234 VAL B CA 1
ATOM 3760 C C . VAL B 1 234 ? -14.617 -8.742 -5.367 1 98.88 234 VAL B C 1
ATOM 3762 O O . VAL B 1 234 ? -15.258 -8.297 -4.414 1 98.88 234 VAL B O 1
ATOM 3765 N N . ASP B 1 235 ? -15.125 -9.344 -6.406 1 98.81 235 ASP B N 1
ATOM 3766 C CA . ASP B 1 235 ? -16.562 -9.609 -6.484 1 98.81 235 ASP B CA 1
ATOM 3767 C C . ASP B 1 235 ? -16.859 -11.086 -6.211 1 98.81 235 ASP B C 1
ATOM 3769 O O . ASP B 1 235 ? -16.328 -11.969 -6.891 1 98.81 235 ASP B O 1
ATOM 3773 N N . VAL B 1 236 ? -17.75 -11.328 -5.262 1 98.81 236 VAL B N 1
ATOM 3774 C CA . VAL B 1 236 ? -18.047 -12.688 -4.824 1 98.81 236 VAL B CA 1
ATOM 3775 C C . VAL B 1 236 ? -18.641 -13.492 -5.98 1 98.81 236 VAL B C 1
ATOM 3777 O O . VAL B 1 236 ? -18.359 -14.68 -6.133 1 98.81 236 VAL B O 1
ATOM 3780 N N . ASP B 1 237 ? -19.438 -12.891 -6.836 1 98.81 237 ASP B N 1
ATOM 3781 C CA . ASP B 1 237 ? -20.078 -13.602 -7.938 1 98.81 237 ASP B CA 1
ATOM 3782 C C . ASP B 1 237 ? -19.047 -14.008 -9 1 98.81 237 ASP B C 1
ATOM 3784 O O . ASP B 1 237 ? -19.141 -15.094 -9.57 1 98.81 237 ASP B O 1
ATOM 3788 N N . LEU B 1 238 ? -18.109 -13.156 -9.242 1 98.88 238 LEU B N 1
ATOM 3789 C CA . LEU B 1 238 ? -17.031 -13.5 -10.18 1 98.88 238 LEU B CA 1
ATOM 3790 C C . LEU B 1 238 ? -16.188 -14.656 -9.648 1 98.88 238 LEU B C 1
ATOM 3792 O O . LEU B 1 238 ? -15.758 -15.516 -10.414 1 98.88 238 LEU B O 1
ATOM 3796 N N . VAL B 1 239 ? -15.938 -14.641 -8.344 1 98.88 239 VAL B N 1
ATOM 3797 C CA . VAL B 1 239 ? -15.188 -15.734 -7.738 1 98.88 239 VAL B CA 1
ATOM 3798 C C . VAL B 1 239 ? -15.945 -17.047 -7.898 1 98.88 239 VAL B C 1
ATOM 3800 O O . VAL B 1 239 ? -15.375 -18.062 -8.312 1 98.88 239 VAL B O 1
ATOM 3803 N N . LYS B 1 240 ? -17.25 -17.016 -7.609 1 98.75 240 LYS B N 1
ATOM 3804 C CA . LYS B 1 240 ? -18.078 -18.203 -7.746 1 98.75 240 LYS B CA 1
ATOM 3805 C C . LYS B 1 240 ? -18.047 -18.734 -9.18 1 98.75 240 LYS B C 1
ATOM 3807 O O . LYS B 1 240 ? -17.922 -19.938 -9.391 1 98.75 240 LYS B O 1
ATOM 3812 N N . GLN B 1 241 ? -18.203 -17.812 -10.086 1 98.62 241 GLN B N 1
ATOM 3813 C CA . GLN B 1 241 ? -18.188 -18.203 -11.492 1 98.62 241 GLN B CA 1
ATOM 3814 C C . GLN B 1 241 ? -16.859 -18.859 -11.867 1 98.62 241 GLN B C 1
ATOM 3816 O O . GLN B 1 241 ? -16.844 -19.875 -12.586 1 98.62 241 GLN B O 1
ATOM 3821 N N . LEU B 1 242 ? -15.812 -18.266 -11.414 1 98.56 242 LEU B N 1
ATOM 3822 C CA . LEU B 1 242 ? -14.484 -18.797 -11.711 1 98.56 242 LEU B CA 1
ATOM 3823 C C . LEU B 1 242 ? -14.312 -20.188 -11.102 1 98.56 242 LEU B C 1
ATOM 3825 O O . LEU B 1 242 ? -13.859 -21.109 -11.773 1 98.56 242 LEU B O 1
ATOM 3829 N N . VAL B 1 243 ? -14.633 -20.344 -9.805 1 98.19 243 VAL B N 1
ATOM 3830 C CA . VAL B 1 243 ? -14.5 -21.609 -9.094 1 98.19 243 VAL B CA 1
ATOM 3831 C C . VAL B 1 243 ? -15.328 -22.672 -9.789 1 98.19 243 VAL B C 1
ATOM 3833 O O . VAL B 1 243 ? -14.859 -23.797 -10.016 1 98.19 243 VAL B O 1
ATOM 3836 N N . ASN B 1 244 ? -16.531 -22.328 -10.211 1 97.38 244 ASN B N 1
ATOM 3837 C CA . ASN B 1 244 ? -17.406 -23.266 -10.898 1 97.38 244 ASN B CA 1
ATOM 3838 C C . ASN B 1 244 ? -16.859 -23.672 -12.258 1 97.38 244 ASN B C 1
ATOM 3840 O O . ASN B 1 244 ? -16.984 -24.828 -12.664 1 97.38 244 ASN B O 1
ATOM 3844 N N . SER B 1 245 ? -16.281 -22.75 -12.891 1 96.5 245 SER B N 1
ATOM 3845 C CA . SER B 1 245 ? -15.766 -23.031 -14.227 1 96.5 245 SER B CA 1
ATOM 3846 C C . SER B 1 245 ? -14.586 -24 -14.18 1 96.5 245 SER B C 1
ATOM 3848 O O . SER B 1 245 ? -14.367 -24.766 -15.117 1 96.5 245 SER B O 1
ATOM 3850 N N . VAL B 1 246 ? -13.844 -23.938 -13.156 1 94.44 246 VAL B N 1
ATOM 3851 C CA . VAL B 1 246 ? -12.602 -24.703 -13.031 1 94.44 246 VAL B CA 1
ATOM 3852 C C . VAL B 1 246 ? -12.898 -26.062 -12.375 1 94.44 246 VAL B C 1
ATOM 3854 O O . VAL B 1 246 ? -12.281 -27.062 -12.719 1 94.44 246 VAL B O 1
ATOM 3857 N N . LYS B 1 247 ? -13.758 -26.141 -11.422 1 88.56 247 LYS B N 1
ATOM 3858 C CA . LYS B 1 247 ? -13.961 -27.328 -10.602 1 88.56 247 LYS B CA 1
ATOM 3859 C C . LYS B 1 247 ? -15.117 -28.172 -11.133 1 88.56 247 LYS B C 1
ATOM 3861 O O . LYS B 1 247 ? -15.234 -29.344 -10.805 1 88.56 247 LYS B O 1
ATOM 3866 N N . GLU B 1 248 ? -16.031 -27.625 -11.844 1 77.38 248 GLU B N 1
ATOM 3867 C CA . GLU B 1 248 ? -17.078 -28.453 -12.422 1 77.38 248 GLU B CA 1
ATOM 3868 C C . GLU B 1 248 ? -16.688 -28.969 -13.805 1 77.38 248 GLU B C 1
ATOM 3870 O O . GLU B 1 248 ? -15.961 -28.281 -14.539 1 77.38 248 GLU B O 1
#

Nearest PDB structures (foldseek):
  3iwp-assembly5_D  TM=9.509E-01  e=2.099E-29  Homo sapiens
  1twd-assembly1_B  TM=9.432E-01  e=1.031E-27  Shigella flexneri
  1x8c-assembly1_A  TM=9.353E-01  e=5.106E-28  Shigella flexneri 2a str. 301
  1twd-assembly1_A  TM=9.514E-01  e=6.995E-27  Shigella flexneri
  1x8c-assembly1_B  TM=9.523E-01  e=1.026E-26  Shigella flexneri 2a str. 301

Secondary structure (DSSP, 8-state):
---EEEEEESSHHHHHHHHHTT-SEEEE-B-GGGT-BPPPHHHHHHHHHH---EEEEE--SSSS-S---HHHHHHHHHHHHHHHHTT-SEEEE--B-TTSSB-HHHHHHHHHHHHHT-TTSEEEE-GGGGG-S-HHHHHHHHHHHT--EEEE-SSSSSGGG-HHHHHHHHHHHTTTSEEEEESS--TTTHHHHHHHH---EEEE--EEEEE-TTSEETTEE---SSSTTEEEEE-HHHHHHHHHHHH-/---EEEEEESSHHHHHHHHHTT-SEEEE-B-GGGT-BPPPHHHHHHHHHH---EEEEE--SSSS-S---HHHHHHHHHHHHHHHHTT-SEEEE--B-TTSSB-HHHHHHHHHHHHHT-TTSEEEE-GGGGG-S-HHHHHHHHHHHT--EEEE-SSSSSGGG-HHHHHHHHHHHTTTSEEEEESS--TTTHHHHHHHH---EEEE--EEEEE-TTSEETTEE---SSSTTEEEEE-HHHHHHHHHHHH-

pLDDT: mean 97.89, std 3.01, range [63.47, 99.0]

Solvent-accessible surface area (backbone atoms only — not comparable to full-atom values): 24015 Å² total; per-residue (Å²): 130,82,70,41,42,29,33,49,19,46,40,42,52,20,44,53,23,34,50,75,18,59,43,58,28,34,38,39,20,18,59,51,87,40,67,41,21,43,36,42,66,32,34,48,46,53,35,60,72,72,41,91,54,45,39,27,34,35,49,31,78,62,55,28,31,34,51,69,50,72,54,48,46,54,33,41,53,43,39,49,52,52,41,50,75,58,66,42,44,24,38,29,32,53,46,28,35,89,80,19,41,70,26,59,71,64,46,47,51,52,49,49,57,50,40,72,78,31,83,81,39,41,40,29,38,29,54,56,58,22,24,39,73,46,64,66,64,43,52,54,51,38,48,75,68,63,41,48,29,37,32,30,16,41,38,28,66,31,25,85,77,8,44,69,52,42,20,49,48,33,72,74,38,44,90,72,33,44,53,31,42,23,43,86,44,44,49,88,49,41,47,61,51,29,68,73,23,67,42,47,31,40,31,26,48,39,68,46,73,47,77,25,74,37,8,47,28,64,77,24,70,32,43,72,53,96,43,60,31,35,40,78,42,41,35,36,65,51,31,35,47,29,44,47,43,60,74,98,131,83,68,40,43,30,35,51,19,45,42,41,53,17,44,52,22,35,50,75,18,60,43,58,28,32,38,38,20,19,61,51,87,40,70,40,21,42,36,42,64,34,34,47,45,52,36,60,73,75,38,91,56,45,39,26,33,34,49,32,77,60,57,29,31,34,51,68,51,73,53,48,47,53,34,40,54,44,39,50,51,54,41,51,74,58,67,41,45,24,38,29,31,54,47,28,36,88,80,18,42,71,26,60,72,64,45,46,52,52,49,50,57,51,40,70,79,30,81,81,41,40,39,29,37,28,56,56,58,22,27,40,74,48,65,66,63,42,52,53,51,39,47,73,67,62,39,48,29,37,33,31,15,41,39,28,64,30,24,85,77,9,44,70,53,42,21,51,49,33,72,75,39,44,89,71,31,42,55,30,41,23,41,86,44,44,49,88,49,42,46,59,52,27,69,73,24,66,42,47,29,40,31,25,48,38,68,45,73,48,76,26,74,37,8,46,27,65,78,26,68,31,44,70,56,95,43,59,30,34,39,77,42,41,35,36,68,50,32,33,45,29,43,47,43,60,73,97

Radius of gyration: 22.65 Å; Cα contacts (8 Å, |Δi|>4): 1254; chains: 2; bounding box: 44×68×51 Å

Foldseek 3Di:
DAFAEEAEFQFLQQLVLLQLLPHQAYEYFHPVVLVGAFDDLVRLLSSVVPHPHQYATEHHHGHDAQADDPVSLVSSQVSLLSNVVSPHLEYEGAHAHPQQAGPLVSLLSSVVSQCVSHVRRAYEHEASCLRHPDNVVRVVSCLVSPHAEYEHLLNDQHVVVNLVSLLVCCVPCVVRHAYEYEHPDFLVCPQVSCVSRVHRHYYYNQKDWDFDPVQDDPNDHVDPDPDRGIDMHHHSVRSNSNCVSRRD/DAFAEEAEFQFLQQLVLLQLLPHQAYEYFHPVVLVGAFDDLVRLLSSVVPHPHQYATEHHHGGDAQADDPVSLVSSQVSLLSNVVSPHLEYEGAHAHPQQAGPLVSLLSSVVSQCVSHVRRAYEHEASCLRHPDNVVRVVSCLVSPHAEYEHLLNDQHVVVNLVSLLVCCVPCVVRHAYEYEHPDFLVCPQVSCVSRVHRHYYYNQKDWDFDPVQDDPNDHVDPDPDRGIDMHHHSVRSNSNCVSRRD

=== Feature glossary ===
Reading guide. The protein is described through the following features:

Foldseek 3Di. A 3Di character summarizes, for each residue, the relative orientation of the Cα frame of its nearest spatial neighbor. Because it encodes fold topology rather than chemistry, 3Di alignments detect remote structural similarity that sequence alignment misses.

Contact-map, Ramachandran, and PAE plots. Plot images: a contact map (which residues are close in 3D, as an N×N binary image), a Ramachandran scatter (backbone torsion angles, revealing secondary-structure composition at a glance), and — for AlphaFold structures — a PAE heatmap (pairwise prediction confidence).

Radius of gyration, Cα contacts, bounding box. Radius of gyration (Rg) is the root-mean-square distance of Cα atoms from their centroid — a single number for overall size and compactness. A globular domain of N residues has Rg ≈ 2.2·N^0.38 Å; an extended or disordered chain has a much larger Rg. The Cα contact count is the number of residue pairs whose Cα atoms are within 8 Å and are more than four positions apart in sequence — a standard proxy for tertiary packing density. The bounding box is the smallest axis-aligned box enclosing all Cα atoms.

Secondary structure (8-state, DSSP). Eight-state secondary structure (DSSP): H is the canonical α-helix, G the tighter 3₁₀-helix, I the wider π-helix; E/B are β-structure, T and S are turns and bends, and '-' is everything else. DSSP derives these from the pattern of main-chain N–H···O=C hydrogen bonds, not from the sequence.

B-factor. B-factor (Debye–Waller factor) reflects atomic displacement in the crystal lattice. It is an experimental observable (units Å²), not a prediction; low values mean the atom is pinned down, high values mean it moves or is heterogeneous across the crystal.

pLDDT. pLDDT is the predicted lDDT-Cα score: AlphaFold's confidence that the local environment of each residue (all inter-atomic distances within 15 Å) is correctly placed. It is a per-residue number between 0 and 100, with higher meaning more reliable.

Nearest PDB structures. Nearest PDB neighbors are the top structural matches found by Foldseek when searching this structure against the entire Protein Data Bank. Each hit reports a TM-score (0 to 1; >0.5 almost always implies the same fold) and an E-value. These are *structural* homologs — they may share no detectable sequence similarity.

Solvent-accessible surface area. Accessible surface area quantifies burial. A residue with SASA near zero is packed into the hydrophobic core; one with SASA >100 Å² sits on the surface. Computed here via the Shrake–Rupley numerical algorithm with a 1.4 Å probe.

Rendered structure images. Structure images are PyMOL renders from six orthogonal camera directions. Cartoon representation draws helices as coils and strands as arrows; sticks shows the backbone as bonds; surface shows the solvent-excluded envelope. Rainbow coloring maps sequence position to hue (blue→red, N→C); chain coloring assigns a distinct color per polypeptide.

Backbone torsions (φ/ψ). φ (phi) and ψ (psi) are the two rotatable backbone dihedrals per residue: φ is the C(i-1)–N–Cα–C torsion, ψ is the N–Cα–C–N(i+1) torsion, both in degrees on (−180°, 180°]. α-helical residues cluster near (−60°, −45°); β-strand residues near (−120°, +130°). A Ramachandran plot is simply a scatter of (φ, ψ) for every residue.

Predicted aligned error. Predicted Aligned Error (PAE) is an AlphaFold confidence matrix: entry (i, j) is the expected error in the position of residue j, in ångströms, when the prediction is superimposed on the true structure at residue i. Low PAE within a block of residues means that block is internally rigid and well-predicted; high PAE between two blocks means their relative placement is uncertain even if each block individually is confident.

mmCIF coordinates. Structure coordinates are given as an mmCIF _atom_site loop: one row per atom with element, residue name, chain id, sequence number, and x/y/z position in Å. Only the four main-chain atoms per residue are included here; side chains are omitted to keep the record compact.

InterPro / GO / CATH / organism. Database cross-references. InterPro integrates a dozen domain/family signature databases into unified entries with residue-range hits. GO terms attach function/process/location labels with evidence codes. CATH codes position the fold in a four-level structural taxonomy. Organism is the NCBI-taxonomy species name.

Secondary structure (3-state, P-SEA). SS3 is a coarse helix/strand/coil call (letters a/b/c) made by the P-SEA algorithm from inter-Cα distances and dihedrals. It is less detailed than DSSP but needs only Cα positions.

Sequence. Sequence gives the chain of amino acids in standard one-letter code (A=alanine, C=cysteine, …, Y=tyrosine), read N→C. It is the only feature that is directly encoded by the gene; all structural features are derived from the folded form of this sequence.